Protein AF-0000000066257837 (afdb_homodimer)

Nearest PDB structures (foldseek):
  1zyk-assembly2_C  TM=9.701E-01  e=7.889E-31  Saccharolobus solfataricus
  1v8g-assembly1_A  TM=9.595E-01  e=1.018E-29  Thermus thermophilus
  2gvq-assembly2_B  TM=9.631E-01  e=2.640E-29  Saccharolobus solfataricus
  1gxb-assembly2_B-3  TM=9.620E-01  e=1.075E-28  Saccharolobus solfataricus
  3gbr-assembly1_B  TM=9.628E-01  e=2.281E-28  Saccharolobus solfataricus

Foldseek 3Di:
DELVVLLVCLVVLHADALVRLLRHLLCLLVQNDDLVSLLSNFVSCVVSPHALRNLLNNLVNQLVQWAAAAAPDALEEEAEALDDLLQQFFPLSLLLQLLLLLLVAFYEYEWEADDNHFGISVQLLVLLQFDQLDDSHLQNVLRVPLRYGYHYCCNTRVSCVSNVVSCVVVSDDGSVSGNRVSNRRHLRQFYEYFYQDPVCAQSVLVSSLVSPHAWYWQKAFPVRTSACALAGKMWTWIHHRSDTDIDIDYLVVQVHHRDDCPPRHDNHSNSSNVLSLCLLADVPDPSSVSSVSRSLLRSLSRCVRSVVDVDSNRSSVSSNVSSVVSSSSVSSVVSSVSSVVVVVVVVD/DELVVLLVCLVVLHADALVRLLRHLLCLLVQNDDLVSLLSNFVSCVVSPHALRNLLNNLVNQLVQWAAAAAPDALEEEAEALDDLLQQFFPLSLLLQLLLVLLVAFYEYEWEADDRHFGISVQLLVLLQFDQLDDSHLQNVLRVPLRYGYHYCCNTRVSCVSVVVSCVVVSDDGSVSGNRVSNRRNLRQFYEYFYQDPVCAQSVLVSSLVSPHAWYWQKAFPVRTSACALAGKMWIWIHHRSDTDIDIDYLVVQVHHRDDCPLRHDNHSNSSNVLSLCLLADVPDPSSVNSVSRSLLRSLSRCVRSVVDVDSSRSSVSSNVSSVVSSSSVSSVVSSVSSVVVVVVVVD

Structure (mmCIF, N/CA/C/O backbone):
data_AF-0000000066257837-model_v1
#
loop_
_entity.id
_entity.type
_entity.pdbx_description
1 polymer 'Anthranilate phosphoribosyltransferase'
#
loop_
_atom_site.group_PDB
_atom_site.id
_atom_site.type_symbol
_atom_site.label_atom_id
_atom_site.label_alt_id
_atom_site.label_comp_id
_atom_site.label_asym_id
_atom_site.label_entity_id
_atom_site.label_seq_id
_atom_site.pdbx_PDB_ins_code
_atom_site.Cartn_x
_atom_site.Cartn_y
_atom_site.Cartn_z
_atom_site.occupancy
_atom_site.B_iso_or_equiv
_atom_site.auth_seq_id
_atom_site.auth_comp_id
_atom_site.auth_asym_id
_atom_site.auth_atom_id
_atom_site.pdbx_PDB_model_num
ATOM 1 N N . MET A 1 1 ? -17.953 -1.476 -6.246 1 92.5 1 MET A N 1
ATOM 2 C CA . MET A 1 1 ? -16.828 -0.945 -5.48 1 92.5 1 MET A CA 1
ATOM 3 C C . MET A 1 1 ? -15.75 -0.385 -6.406 1 92.5 1 MET A C 1
ATOM 5 O O . MET A 1 1 ? -15.375 -1.028 -7.387 1 92.5 1 MET A O 1
ATOM 9 N N . ASP A 1 2 ? -15.391 0.843 -6.199 1 95.81 2 ASP A N 1
ATOM 10 C CA . ASP A 1 2 ? -14.281 1.35 -7 1 95.81 2 ASP A CA 1
ATOM 11 C C . ASP A 1 2 ? -12.977 1.299 -6.215 1 95.81 2 ASP A C 1
ATOM 13 O O . ASP A 1 2 ? -12.969 0.968 -5.027 1 95.81 2 ASP A O 1
ATOM 17 N N . ILE A 1 3 ? -11.922 1.561 -6.863 1 98.31 3 ILE A N 1
ATOM 18 C CA . ILE A 1 3 ? -10.578 1.346 -6.324 1 98.31 3 ILE A CA 1
ATOM 19 C C . ILE A 1 3 ? -10.367 2.238 -5.102 1 98.31 3 ILE A C 1
ATOM 21 O O . ILE A 1 3 ? -9.727 1.825 -4.129 1 98.31 3 ILE A O 1
ATOM 25 N N . LYS A 1 4 ? -10.875 3.475 -5.078 1 97.81 4 LYS A N 1
ATOM 26 C CA . LYS A 1 4 ? -10.695 4.363 -3.934 1 97.81 4 LYS A CA 1
ATOM 27 C C . LYS A 1 4 ? -11.43 3.83 -2.705 1 97.81 4 LYS A C 1
ATOM 29 O O . LYS A 1 4 ? -10.891 3.857 -1.595 1 97.81 4 LYS A O 1
ATOM 34 N N . GLN A 1 5 ? -12.641 3.396 -2.908 1 98.06 5 GLN A N 1
ATOM 35 C CA . GLN A 1 5 ? -13.398 2.768 -1.831 1 98.06 5 GLN A CA 1
ATOM 36 C C . GLN A 1 5 ? -12.68 1.534 -1.297 1 98.06 5 GLN A C 1
ATOM 38 O O . GLN A 1 5 ? -12.633 1.312 -0.086 1 98.06 5 GLN A O 1
ATOM 43 N N . ALA A 1 6 ? -12.164 0.74 -2.213 1 98.75 6 ALA A N 1
ATOM 44 C CA . ALA A 1 6 ? -11.438 -0.466 -1.823 1 98.75 6 ALA A CA 1
ATOM 45 C C . ALA A 1 6 ? -10.203 -0.118 -0.997 1 98.75 6 ALA A C 1
ATOM 47 O O . ALA A 1 6 ? -9.922 -0.766 0.014 1 98.75 6 ALA A O 1
ATOM 48 N N . LEU A 1 7 ? -9.469 0.909 -1.464 1 98.75 7 LEU A N 1
ATOM 49 C CA . LEU A 1 7 ? -8.281 1.337 -0.732 1 98.75 7 LEU A CA 1
ATOM 50 C C . LEU A 1 7 ? -8.641 1.737 0.695 1 98.75 7 LEU A C 1
ATOM 52 O O . LEU A 1 7 ? -7.93 1.383 1.64 1 98.75 7 LEU A O 1
ATOM 56 N N . ALA A 1 8 ? -9.734 2.441 0.844 1 98.12 8 ALA A N 1
ATOM 57 C CA . ALA A 1 8 ? -10.172 2.869 2.17 1 98.12 8 ALA A CA 1
ATOM 58 C C . ALA A 1 8 ? -10.484 1.669 3.057 1 98.12 8 ALA A C 1
ATOM 60 O O . ALA A 1 8 ? -10.109 1.636 4.23 1 98.12 8 ALA A O 1
ATOM 61 N N . ARG A 1 9 ? -11.18 0.639 2.494 1 98.25 9 ARG A N 1
ATOM 62 C CA . ARG A 1 9 ? -11.523 -0.573 3.23 1 98.25 9 ARG A CA 1
ATOM 63 C C . ARG A 1 9 ? -10.266 -1.352 3.619 1 98.25 9 ARG A C 1
ATOM 65 O O . ARG A 1 9 ? -10.148 -1.813 4.754 1 98.25 9 ARG A O 1
ATOM 72 N N . VAL A 1 10 ? -9.375 -1.497 2.715 1 98.62 10 VAL A N 1
ATOM 73 C CA . VAL A 1 10 ? -8.156 -2.27 2.92 1 98.62 10 VAL A CA 1
ATOM 74 C C . VAL A 1 10 ? -7.27 -1.574 3.953 1 98.62 10 VAL A C 1
ATOM 76 O O . VAL A 1 10 ? -6.652 -2.232 4.793 1 98.62 10 VAL A O 1
ATOM 79 N N . ALA A 1 11 ? -7.23 -0.217 3.869 1 98.06 11 ALA A N 1
ATOM 80 C CA . ALA A 1 11 ? -6.434 0.55 4.824 1 98.06 11 ALA A CA 1
ATOM 81 C C . ALA A 1 11 ? -6.887 0.273 6.258 1 98.06 11 ALA A C 1
ATOM 83 O O . ALA A 1 11 ? -6.082 0.343 7.191 1 98.06 11 ALA A O 1
ATOM 84 N N . GLU A 1 12 ? -8.141 -0.069 6.441 1 97.31 12 GLU A N 1
ATOM 85 C CA . GLU A 1 12 ? -8.703 -0.383 7.754 1 97.31 12 GLU A CA 1
ATOM 86 C C . GLU A 1 12 ? -8.656 -1.883 8.031 1 97.31 12 GLU A C 1
ATOM 88 O O . GLU A 1 12 ? -9.297 -2.369 8.961 1 97.31 12 GLU A O 1
ATOM 93 N N . ARG A 1 13 ? -8.047 -2.668 7.16 1 97.75 13 ARG A N 1
ATOM 94 C CA . ARG A 1 13 ? -7.844 -4.109 7.277 1 97.75 13 ARG A CA 1
ATOM 95 C C . ARG A 1 13 ? -9.172 -4.855 7.168 1 97.75 13 ARG A C 1
ATOM 97 O O . ARG A 1 13 ? -9.383 -5.855 7.855 1 97.75 13 ARG A O 1
ATOM 104 N N . LEU A 1 14 ? -10.07 -4.262 6.41 1 98.25 14 LEU A N 1
ATOM 105 C CA . LEU A 1 14 ? -11.352 -4.906 6.148 1 98.25 14 LEU A CA 1
ATOM 106 C C . LEU A 1 14 ? -11.32 -5.66 4.824 1 98.25 14 LEU A C 1
ATOM 108 O O . LEU A 1 14 ? -10.758 -5.176 3.84 1 98.25 14 LEU A O 1
ATOM 112 N N . ASP A 1 15 ? -11.922 -6.82 4.824 1 98.56 15 ASP A N 1
ATOM 113 C CA . ASP A 1 15 ? -11.953 -7.66 3.631 1 98.56 15 ASP A CA 1
ATOM 114 C C . ASP A 1 15 ? -13 -7.168 2.635 1 98.56 15 ASP A C 1
ATOM 116 O O . ASP A 1 15 ? -14.023 -6.605 3.031 1 98.56 15 ASP A O 1
ATOM 120 N N . LEU A 1 16 ? -12.695 -7.348 1.407 1 98.62 16 LEU A N 1
ATOM 121 C CA . LEU A 1 16 ? -13.703 -7.215 0.361 1 98.62 16 LEU A CA 1
ATOM 122 C C . LEU A 1 16 ? -14.422 -8.539 0.128 1 98.62 16 LEU A C 1
ATOM 124 O O . LEU A 1 16 ? -13.812 -9.609 0.237 1 98.62 16 LEU A O 1
ATOM 128 N N . ASN A 1 17 ? -15.703 -8.469 -0.128 1 98.56 17 ASN A N 1
ATOM 129 C CA . ASN A 1 17 ? -16.359 -9.703 -0.56 1 98.56 17 ASN A CA 1
ATOM 130 C C . ASN A 1 17 ? -16.047 -10.016 -2.023 1 98.56 17 ASN A C 1
ATOM 132 O O . ASN A 1 17 ? -15.367 -9.242 -2.697 1 98.56 17 ASN A O 1
ATOM 136 N N . THR A 1 18 ? -16.547 -11.133 -2.49 1 98.75 18 THR A N 1
ATOM 137 C CA . THR A 1 18 ? -16.188 -11.617 -3.822 1 98.75 18 THR A CA 1
ATOM 138 C C . THR A 1 18 ? -16.625 -10.625 -4.891 1 98.75 18 THR A C 1
ATOM 140 O O . THR A 1 18 ? -15.844 -10.273 -5.777 1 98.75 18 THR A O 1
ATOM 143 N N . ALA A 1 19 ? -17.828 -10.102 -4.789 1 98.75 19 ALA A N 1
ATOM 144 C CA . ALA A 1 19 ? -18.359 -9.172 -5.777 1 98.75 19 ALA A CA 1
ATOM 145 C C . ALA A 1 19 ? -17.594 -7.852 -5.773 1 98.75 19 ALA A C 1
ATOM 147 O O . ALA A 1 19 ? -17.312 -7.285 -6.828 1 98.75 19 ALA A O 1
ATOM 148 N N . GLU A 1 20 ? -17.297 -7.328 -4.59 1 98.69 20 GLU A N 1
ATOM 149 C CA . GLU A 1 20 ? -16.5 -6.105 -4.453 1 98.69 20 GLU A CA 1
ATOM 150 C C . GLU A 1 20 ? -15.117 -6.27 -5.082 1 98.69 20 GLU A C 1
ATOM 152 O O . GLU A 1 20 ? -14.648 -5.387 -5.801 1 98.69 20 GLU A O 1
ATOM 157 N N . MET A 1 21 ? -14.531 -7.406 -4.852 1 98.75 21 MET A N 1
ATOM 158 C CA . MET A 1 21 ? -13.203 -7.68 -5.398 1 98.75 21 MET A CA 1
ATOM 159 C C . MET A 1 21 ? -13.258 -7.773 -6.918 1 98.75 21 MET A C 1
ATOM 161 O O . MET A 1 21 ? -12.344 -7.305 -7.605 1 98.75 21 MET A O 1
ATOM 165 N N . GLN A 1 22 ? -14.281 -8.406 -7.449 1 98.81 22 GLN A N 1
ATOM 166 C CA . GLN A 1 22 ? -14.43 -8.461 -8.898 1 98.81 22 GLN A CA 1
ATOM 167 C C . GLN A 1 22 ? -14.492 -7.066 -9.508 1 98.81 22 GLN A C 1
ATOM 169 O O . GLN A 1 22 ? -13.883 -6.805 -10.547 1 98.81 22 GLN A O 1
ATOM 174 N N . GLY A 1 23 ? -15.242 -6.207 -8.82 1 98.62 23 GLY A N 1
ATOM 175 C CA . GLY A 1 23 ? -15.336 -4.836 -9.289 1 98.62 23 GLY A CA 1
ATOM 176 C C . GLY A 1 23 ? -13.992 -4.133 -9.352 1 98.62 23 GLY A C 1
ATOM 177 O O . GLY A 1 23 ? -13.648 -3.521 -10.367 1 98.62 23 GLY A O 1
ATOM 178 N N . VAL A 1 24 ? -13.188 -4.242 -8.344 1 98.75 24 VAL A N 1
ATOM 179 C CA . VAL A 1 24 ? -11.883 -3.592 -8.258 1 98.75 24 VAL A CA 1
ATOM 180 C C . VAL A 1 24 ? -10.93 -4.203 -9.281 1 98.75 24 VAL A C 1
ATOM 182 O O . VAL A 1 24 ? -10.234 -3.48 -10 1 98.75 24 VAL A O 1
ATOM 185 N N . MET A 1 25 ? -10.93 -5.523 -9.391 1 98.69 25 MET A N 1
ATOM 186 C CA . MET A 1 25 ? -10.023 -6.219 -10.305 1 98.69 25 MET A CA 1
ATOM 187 C C . MET A 1 25 ? -10.359 -5.887 -11.758 1 98.69 25 MET A C 1
ATOM 189 O O . MET A 1 25 ? -9.461 -5.766 -12.594 1 98.69 25 MET A O 1
ATOM 193 N N . ARG A 1 26 ? -11.633 -5.773 -12.062 1 98.56 26 ARG A N 1
ATOM 194 C CA . ARG A 1 26 ? -12.023 -5.395 -13.414 1 98.56 26 ARG A CA 1
ATOM 195 C C . ARG A 1 26 ? -11.5 -4.004 -13.758 1 98.56 26 ARG A C 1
ATOM 197 O O . ARG A 1 26 ? -11.031 -3.768 -14.875 1 98.56 26 ARG A O 1
ATOM 204 N N . GLN A 1 27 ? -11.555 -3.053 -12.797 1 98.69 27 GLN A N 1
ATOM 205 C CA . GLN A 1 27 ? -11.016 -1.716 -13.023 1 98.69 27 GLN A CA 1
ATOM 206 C C . GLN A 1 27 ? -9.508 -1.767 -13.281 1 98.69 27 GLN A C 1
ATOM 208 O O . GLN A 1 27 ? -9.016 -1.118 -14.211 1 98.69 27 GLN A O 1
ATOM 213 N N . ILE A 1 28 ? -8.82 -2.561 -12.484 1 98.69 28 ILE A N 1
ATOM 214 C CA . ILE A 1 28 ? -7.375 -2.682 -12.633 1 98.69 28 ILE A CA 1
ATOM 215 C C . ILE A 1 28 ? -7.047 -3.299 -13.992 1 98.69 28 ILE A C 1
ATOM 217 O O . ILE A 1 28 ? -6.219 -2.768 -14.734 1 98.69 28 ILE A O 1
ATOM 221 N N . MET A 1 29 ? -7.785 -4.355 -14.359 1 98.31 29 MET A N 1
ATOM 222 C CA . MET A 1 29 ? -7.453 -5.168 -15.531 1 98.31 29 MET A CA 1
ATOM 223 C C . MET A 1 29 ? -7.938 -4.504 -16.812 1 98.31 29 MET A C 1
ATOM 225 O O . MET A 1 29 ? -7.602 -4.949 -17.906 1 98.31 29 MET A O 1
ATOM 229 N N . THR A 1 30 ? -8.703 -3.475 -16.703 1 98.12 30 THR A N 1
ATOM 230 C CA . THR A 1 30 ? -9.156 -2.766 -17.906 1 98.12 30 THR A CA 1
ATOM 231 C C . THR A 1 30 ? -8.531 -1.375 -17.969 1 98.12 30 THR A C 1
ATOM 233 O O . THR A 1 30 ? -8.961 -0.535 -18.766 1 98.12 30 THR A O 1
ATOM 236 N N . GLY A 1 31 ? -7.629 -1.082 -17.094 1 98.12 31 GLY A N 1
ATOM 237 C CA . GLY A 1 31 ? -6.809 0.116 -17.203 1 98.12 31 GLY A CA 1
ATOM 238 C C . GLY A 1 31 ? -7.469 1.344 -16.609 1 98.12 31 GLY A C 1
ATOM 239 O O . GLY A 1 31 ? -7.152 2.473 -16.984 1 98.12 31 GLY A O 1
ATOM 240 N N . GLN A 1 32 ? -8.328 1.178 -15.68 1 98.5 32 GLN A N 1
ATOM 241 C CA . GLN A 1 32 ? -9.078 2.299 -15.109 1 98.5 32 GLN A CA 1
ATOM 242 C C . GLN A 1 32 ? -8.43 2.793 -13.82 1 98.5 32 GLN A C 1
ATOM 244 O O . GLN A 1 32 ? -8.93 3.725 -13.188 1 98.5 32 GLN A O 1
ATOM 249 N N . CYS A 1 33 ? -7.363 2.209 -13.367 1 98.69 33 CYS A N 1
ATOM 250 C CA . CYS A 1 33 ? -6.688 2.588 -12.125 1 98.69 33 CYS A CA 1
ATOM 251 C C . CYS A 1 33 ? -5.293 3.135 -12.414 1 98.69 33 CYS A C 1
ATOM 253 O O . CYS A 1 33 ? -4.605 2.654 -13.312 1 98.69 33 CYS A O 1
ATOM 255 N N . SER A 1 34 ? -4.875 4.152 -11.648 1 98.69 34 SER A N 1
ATOM 256 C CA . SER A 1 34 ? -3.516 4.672 -11.773 1 98.69 34 SER A CA 1
ATOM 257 C C . SER A 1 34 ? -2.498 3.713 -11.164 1 98.69 34 SER A C 1
ATOM 259 O O . SER A 1 34 ? -2.861 2.834 -10.375 1 98.69 34 SER A O 1
ATOM 261 N N . ASP A 1 35 ? -1.198 3.895 -11.547 1 98.75 35 ASP A N 1
ATOM 262 C CA . ASP A 1 35 ? -0.131 3.072 -10.984 1 98.75 35 ASP A CA 1
ATOM 263 C C . ASP A 1 35 ? -0.064 3.219 -9.469 1 98.75 35 ASP A C 1
ATOM 265 O O . ASP A 1 35 ? 0.182 2.244 -8.75 1 98.75 35 ASP A O 1
ATOM 269 N N . ALA A 1 36 ? -0.329 4.426 -8.969 1 98.88 36 ALA A N 1
ATOM 270 C CA . ALA A 1 36 ? -0.31 4.676 -7.531 1 98.88 36 ALA A CA 1
ATOM 271 C C . ALA A 1 36 ? -1.4 3.877 -6.82 1 98.88 36 ALA A C 1
ATOM 273 O O . ALA A 1 36 ? -1.163 3.297 -5.758 1 98.88 36 ALA A O 1
ATOM 274 N N . GLN A 1 37 ? -2.545 3.879 -7.453 1 98.88 37 GLN A N 1
ATOM 275 C CA . GLN A 1 37 ? -3.666 3.135 -6.887 1 98.88 37 GLN A CA 1
ATOM 276 C C . GLN A 1 37 ? -3.381 1.636 -6.879 1 98.88 37 GLN A C 1
ATOM 278 O O . GLN A 1 37 ? -3.65 0.954 -5.887 1 98.88 37 GLN A O 1
ATOM 283 N N . ILE A 1 38 ? -2.836 1.126 -7.992 1 98.88 38 ILE A N 1
ATOM 284 C CA . ILE A 1 38 ? -2.523 -0.295 -8.086 1 98.88 38 ILE A CA 1
ATOM 285 C C . ILE A 1 38 ? -1.452 -0.66 -7.062 1 98.88 38 ILE A C 1
ATOM 287 O O . ILE A 1 38 ? -1.587 -1.649 -6.34 1 98.88 38 ILE A O 1
ATOM 291 N N . GLY A 1 39 ? -0.393 0.168 -6.973 1 98.81 39 GLY A N 1
ATOM 292 C CA . GLY A 1 39 ? 0.643 -0.068 -5.98 1 98.81 39 GLY A CA 1
ATOM 293 C C . GLY A 1 39 ? 0.112 -0.099 -4.559 1 98.81 39 GLY A C 1
ATOM 294 O O . GLY A 1 39 ? 0.447 -0.998 -3.783 1 98.81 39 GLY A O 1
ATOM 295 N N . ALA A 1 40 ? -0.736 0.858 -4.234 1 98.94 40 ALA A N 1
ATOM 296 C CA . ALA A 1 40 ? -1.329 0.938 -2.904 1 98.94 40 ALA A CA 1
ATOM 297 C C . ALA A 1 40 ? -2.203 -0.28 -2.619 1 98.94 40 ALA A C 1
ATOM 299 O O . ALA A 1 40 ? -2.154 -0.843 -1.522 1 98.94 40 ALA A O 1
ATOM 300 N N . PHE A 1 41 ? -3 -0.657 -3.615 1 98.88 41 PHE A N 1
ATOM 301 C CA . PHE A 1 41 ? -3.914 -1.783 -3.463 1 98.88 41 PHE A CA 1
ATOM 302 C C . PHE A 1 41 ? -3.145 -3.076 -3.229 1 98.88 41 PHE A C 1
ATOM 304 O O . PHE A 1 41 ? -3.471 -3.844 -2.32 1 98.88 41 PHE A O 1
ATOM 311 N N . LEU A 1 42 ? -2.078 -3.303 -3.982 1 98.69 42 LEU A N 1
ATOM 312 C CA . LEU A 1 42 ? -1.276 -4.516 -3.852 1 98.69 42 LEU A CA 1
ATOM 313 C C . LEU A 1 42 ? -0.584 -4.566 -2.494 1 98.69 42 LEU A C 1
ATOM 315 O O . LEU A 1 42 ? -0.584 -5.605 -1.83 1 98.69 42 LEU A O 1
ATOM 319 N N . MET A 1 43 ? 0.002 -3.438 -2.043 1 98.81 43 MET A N 1
ATOM 320 C CA . MET A 1 43 ? 0.649 -3.369 -0.736 1 98.81 43 MET A CA 1
ATOM 321 C C . MET A 1 43 ? -0.356 -3.621 0.382 1 98.81 43 MET A C 1
ATOM 323 O O . MET A 1 43 ? -0.096 -4.41 1.29 1 98.81 43 MET A O 1
ATOM 327 N N . GLY A 1 44 ? -1.511 -2.932 0.255 1 98.75 44 GLY A N 1
ATOM 328 C CA . GLY A 1 44 ? -2.541 -3.109 1.266 1 98.75 44 GLY A CA 1
ATOM 329 C C . GLY A 1 44 ? -3.02 -4.543 1.386 1 98.75 44 GLY A C 1
ATOM 330 O O . GLY A 1 44 ? -3.148 -5.07 2.492 1 98.75 44 GLY A O 1
ATOM 331 N N . MET A 1 45 ? -3.256 -5.16 0.254 1 98.5 45 MET A N 1
ATOM 332 C CA . MET A 1 45 ? -3.703 -6.551 0.24 1 98.5 45 MET A CA 1
ATOM 333 C C . MET A 1 45 ? -2.66 -7.465 0.877 1 98.5 45 MET A C 1
ATOM 335 O O . MET A 1 45 ? -3.002 -8.336 1.674 1 98.5 45 MET A O 1
ATOM 339 N N . ARG A 1 46 ? -1.431 -7.246 0.542 1 97.38 46 ARG A N 1
ATOM 340 C CA . ARG A 1 46 ? -0.344 -8.055 1.087 1 97.38 46 ARG A CA 1
ATOM 341 C C . ARG A 1 46 ? -0.267 -7.914 2.604 1 97.38 46 ARG A C 1
ATOM 343 O O . ARG A 1 46 ? -0.142 -8.914 3.318 1 97.38 46 ARG A O 1
ATOM 350 N N . MET A 1 47 ? -0.351 -6.738 3.086 1 98.06 47 MET A N 1
ATOM 351 C CA . MET A 1 47 ? -0.195 -6.477 4.516 1 98.06 47 MET A CA 1
ATOM 352 C C . MET A 1 47 ? -1.406 -6.977 5.293 1 98.06 47 MET A C 1
ATOM 354 O O . MET A 1 47 ? -1.275 -7.414 6.438 1 98.06 47 MET A O 1
ATOM 358 N N . LYS A 1 48 ? -2.584 -6.852 4.766 1 97.31 48 LYS A N 1
ATOM 359 C CA . LYS A 1 48 ? -3.812 -7.305 5.406 1 97.31 48 LYS A CA 1
ATOM 360 C C . LYS A 1 48 ? -3.906 -8.828 5.395 1 97.31 48 LYS A C 1
ATOM 362 O O . LYS A 1 48 ? -4.539 -9.422 6.273 1 97.31 48 LYS A O 1
ATOM 367 N N . SER A 1 49 ? -3.285 -9.484 4.375 1 95.5 49 SER A N 1
ATOM 368 C CA . SER A 1 49 ? -3.453 -10.891 4.008 1 95.5 49 SER A CA 1
ATOM 369 C C . SER A 1 49 ? -4.738 -11.102 3.217 1 95.5 49 SER A C 1
ATOM 371 O O . SER A 1 49 ? -5.828 -10.781 3.689 1 95.5 49 SER A O 1
ATOM 373 N N . GLU A 1 50 ? -4.652 -11.633 2.078 1 97.19 50 GLU A N 1
ATOM 374 C CA . GLU A 1 50 ? -5.777 -11.805 1.164 1 97.19 50 GLU A CA 1
ATOM 375 C C . GLU A 1 50 ? -6.75 -12.867 1.681 1 97.19 50 GLU A C 1
ATOM 377 O O . GLU A 1 50 ? -6.336 -13.938 2.115 1 97.19 50 GLU A O 1
ATOM 382 N N . SER A 1 51 ? -8.047 -12.586 1.704 1 98 51 SER A N 1
ATOM 383 C CA . SER A 1 51 ? -9.07 -13.547 2.096 1 98 51 SER A CA 1
ATOM 384 C C . SER A 1 51 ? -9.453 -14.453 0.932 1 98 51 SER A C 1
ATOM 386 O O . SER A 1 51 ? -9.117 -14.164 -0.22 1 98 51 SER A O 1
ATOM 388 N N . ILE A 1 52 ? -10.125 -15.539 1.232 1 98.31 52 ILE A N 1
ATOM 389 C CA . ILE A 1 52 ? -10.594 -16.484 0.226 1 98.31 52 ILE A CA 1
ATOM 390 C C . ILE A 1 52 ? -11.5 -15.773 -0.774 1 98.31 52 ILE A C 1
ATOM 392 O O . ILE A 1 52 ? -11.328 -15.922 -1.987 1 98.31 52 ILE A O 1
ATOM 396 N N . ASP A 1 53 ? -12.469 -14.891 -0.283 1 98.62 53 ASP A N 1
ATOM 397 C CA . ASP A 1 53 ? -13.383 -14.141 -1.142 1 98.62 53 ASP A CA 1
ATOM 398 C C . ASP A 1 53 ? -12.609 -13.258 -2.121 1 98.62 53 ASP A C 1
ATOM 400 O O . ASP A 1 53 ? -12.977 -13.156 -3.295 1 98.62 53 ASP A O 1
ATOM 404 N N . GLU A 1 54 ? -11.609 -12.633 -1.609 1 98.75 54 GLU A N 1
ATOM 405 C CA . GLU A 1 54 ? -10.812 -11.719 -2.422 1 98.75 54 GLU A CA 1
ATOM 406 C C . GLU A 1 54 ? -10.039 -12.477 -3.498 1 98.75 54 GLU A C 1
ATOM 408 O O . GLU A 1 54 ? -9.992 -12.047 -4.652 1 98.75 54 GLU A O 1
ATOM 413 N N . ILE A 1 55 ? -9.43 -13.648 -3.145 1 98.69 55 ILE A N 1
ATOM 414 C CA . ILE A 1 55 ? -8.68 -14.453 -4.105 1 98.69 55 ILE A CA 1
ATOM 415 C C . ILE A 1 55 ? -9.625 -15.008 -5.168 1 98.69 55 ILE A C 1
ATOM 417 O O . ILE A 1 55 ? -9.328 -14.945 -6.363 1 98.69 55 ILE A O 1
ATOM 421 N N . VAL A 1 56 ? -10.797 -15.469 -4.734 1 98.75 56 VAL A N 1
ATOM 422 C CA . VAL A 1 56 ? -11.789 -15.992 -5.664 1 98.75 56 VAL A CA 1
ATOM 423 C C . VAL A 1 56 ? -12.219 -14.898 -6.641 1 98.75 56 VAL A C 1
ATOM 425 O O . VAL A 1 56 ? -12.242 -15.117 -7.852 1 98.75 56 VAL A O 1
ATOM 428 N N . GLY A 1 57 ? -12.523 -13.703 -6.098 1 98.75 57 GLY A N 1
ATOM 429 C CA . GLY A 1 57 ? -12.953 -12.602 -6.945 1 98.75 57 GLY A CA 1
ATOM 430 C C . GLY A 1 57 ? -11.906 -12.195 -7.969 1 98.75 57 GLY A C 1
ATOM 431 O O . GLY A 1 57 ? -12.227 -11.977 -9.141 1 98.75 57 GLY A O 1
ATOM 432 N N . ALA A 1 58 ? -10.68 -12.133 -7.547 1 98.81 58 ALA A N 1
ATOM 433 C CA . ALA A 1 58 ? -9.594 -11.766 -8.445 1 98.81 58 ALA A CA 1
ATOM 434 C C . ALA A 1 58 ? -9.398 -12.812 -9.539 1 98.81 58 ALA A C 1
ATOM 436 O O . ALA A 1 58 ? -9.266 -12.477 -10.719 1 98.81 58 ALA A O 1
ATOM 437 N N . ALA A 1 59 ? -9.43 -14.086 -9.164 1 98.62 59 ALA A N 1
ATOM 438 C CA . ALA A 1 59 ? -9.242 -15.18 -10.109 1 98.62 59 ALA A CA 1
ATOM 439 C C . ALA A 1 59 ? -10.359 -15.203 -11.156 1 98.62 59 ALA A C 1
ATOM 441 O O . ALA A 1 59 ? -10.102 -15.398 -12.344 1 98.62 59 ALA A O 1
ATOM 442 N N . LEU A 1 60 ? -11.57 -14.984 -10.719 1 98.62 60 LEU A N 1
ATOM 443 C CA . LEU A 1 60 ? -12.719 -15.008 -11.625 1 98.62 60 LEU A CA 1
ATOM 444 C C . LEU A 1 60 ? -12.578 -13.945 -12.703 1 98.62 60 LEU A C 1
ATOM 446 O O . LEU A 1 60 ? -12.828 -14.211 -13.883 1 98.62 60 LEU A O 1
ATOM 450 N N . VAL A 1 61 ? -12.141 -12.766 -12.336 1 98.75 61 VAL A N 1
ATOM 451 C CA . VAL A 1 61 ? -11.992 -11.688 -13.305 1 98.75 61 VAL A CA 1
ATOM 452 C C . VAL A 1 61 ? -10.859 -12.016 -14.273 1 98.75 61 VAL A C 1
ATOM 454 O O . VAL A 1 61 ? -10.977 -11.773 -15.477 1 98.75 61 VAL A O 1
ATOM 457 N N . MET A 1 62 ? -9.797 -12.555 -13.758 1 98.44 62 MET A N 1
ATOM 458 C CA . MET A 1 62 ? -8.688 -12.914 -14.633 1 98.44 62 MET A CA 1
ATOM 459 C C . MET A 1 62 ? -9.086 -14.008 -15.609 1 98.44 62 MET A C 1
ATOM 461 O O . MET A 1 62 ? -8.688 -13.984 -16.766 1 98.44 62 MET A O 1
ATOM 465 N N . ARG A 1 63 ? -9.891 -14.969 -15.148 1 98.19 63 ARG A N 1
ATOM 466 C CA . ARG A 1 63 ? -10.406 -16 -16.031 1 98.19 63 ARG A CA 1
ATOM 467 C C . ARG A 1 63 ? -11.305 -15.406 -17.109 1 98.19 63 ARG A C 1
ATOM 469 O O . ARG A 1 63 ? -11.219 -15.781 -18.281 1 98.19 63 ARG A O 1
ATOM 476 N N . GLU A 1 64 ? -12.109 -14.477 -16.688 1 97.69 64 GLU A N 1
ATOM 477 C CA . GLU A 1 64 ? -13.047 -13.797 -17.578 1 97.69 64 GLU A CA 1
ATOM 478 C C . GLU A 1 64 ? -12.32 -13.109 -18.719 1 97.69 64 GLU A C 1
ATOM 480 O O . GLU A 1 64 ? -12.805 -13.094 -19.859 1 97.69 64 GLU A O 1
ATOM 485 N N . LEU A 1 65 ? -11.188 -12.602 -18.469 1 98 65 LEU A N 1
ATOM 486 C CA . LEU A 1 65 ? -10.508 -11.742 -19.438 1 98 65 LEU A CA 1
ATOM 487 C C . LEU A 1 65 ? -9.422 -12.523 -20.172 1 98 65 LEU A C 1
ATOM 489 O O . LEU A 1 65 ? -8.789 -11.992 -21.094 1 98 65 LEU A O 1
ATOM 493 N N . ALA A 1 66 ? -9.18 -13.805 -19.812 1 97.62 66 ALA A N 1
ATOM 494 C CA . ALA A 1 66 ? -8.141 -14.609 -20.438 1 97.62 66 ALA A CA 1
ATOM 495 C C . ALA A 1 66 ? -8.594 -15.141 -21.797 1 97.62 66 ALA A C 1
ATOM 497 O O . ALA A 1 66 ? -9.781 -15.398 -22 1 97.62 66 ALA A O 1
ATOM 498 N N . ALA A 1 67 ? -7.652 -15.219 -22.766 1 97.25 67 ALA A N 1
ATOM 499 C CA . ALA A 1 67 ? -7.93 -15.953 -24 1 97.25 67 ALA A CA 1
ATOM 500 C C . ALA A 1 67 ? -8.047 -17.453 -23.734 1 97.25 67 ALA A C 1
ATOM 502 O O . ALA A 1 67 ? -7.062 -18.094 -23.359 1 97.25 67 ALA A O 1
ATOM 503 N N . PRO A 1 68 ? -9.18 -18 -23.938 1 97.44 68 PRO A N 1
ATOM 504 C CA . PRO A 1 68 ? -9.406 -19.391 -23.516 1 97.44 68 PRO A CA 1
ATOM 505 C C . PRO A 1 68 ? -8.781 -20.406 -24.484 1 97.44 68 PRO A C 1
ATOM 507 O O . PRO A 1 68 ? -8.523 -20.078 -25.641 1 97.44 68 PRO A O 1
ATOM 510 N N . VAL A 1 69 ? -8.484 -21.5 -23.953 1 98.31 69 VAL A N 1
ATOM 511 C CA . VAL A 1 69 ? -8.078 -22.672 -24.734 1 98.31 69 VAL A CA 1
ATOM 512 C C . VAL A 1 69 ? -9.102 -23.797 -24.547 1 98.31 69 VAL A C 1
ATOM 514 O O . VAL A 1 69 ? -9.344 -24.25 -23.438 1 98.31 69 VAL A O 1
ATOM 517 N N . THR A 1 70 ? -9.703 -24.188 -25.594 1 97.69 70 THR A N 1
ATOM 518 C CA . THR A 1 70 ? -10.664 -25.297 -25.547 1 97.69 70 THR A CA 1
ATOM 519 C C . THR A 1 70 ? -10.008 -26.609 -25.953 1 97.69 70 THR A C 1
ATOM 521 O O . THR A 1 70 ? -9.531 -26.75 -27.078 1 97.69 70 THR A O 1
ATOM 524 N N . ILE A 1 71 ? -9.969 -27.453 -24.984 1 96.94 71 ILE A N 1
ATOM 525 C CA . ILE A 1 71 ? -9.344 -28.734 -25.234 1 96.94 71 ILE A CA 1
ATOM 526 C C . ILE A 1 71 ? -10.375 -29.859 -25.078 1 96.94 71 ILE A C 1
ATOM 528 O O . ILE A 1 71 ? -11.039 -29.953 -24.047 1 96.94 71 ILE A O 1
ATOM 532 N N . GLY A 1 72 ? -10.57 -30.625 -26.094 1 91.38 72 GLY A N 1
ATOM 533 C CA . GLY A 1 72 ? -11.57 -31.672 -26.141 1 91.38 72 GLY A CA 1
ATOM 534 C C . GLY A 1 72 ? -11.125 -32.969 -25.484 1 91.38 72 GLY A C 1
ATOM 535 O O . GLY A 1 72 ? -11.211 -34.031 -26.078 1 91.38 72 GLY A O 1
ATOM 536 N N . VAL A 1 73 ? -10.562 -32.938 -24.359 1 91.19 73 VAL A N 1
ATOM 537 C CA . VAL A 1 73 ? -10.125 -34.125 -23.641 1 91.19 73 VAL A CA 1
ATOM 538 C C . VAL A 1 73 ? -10.609 -34.062 -22.188 1 91.19 73 VAL A C 1
ATOM 540 O O . VAL A 1 73 ? -10.805 -32.969 -21.656 1 91.19 73 VAL A O 1
ATOM 543 N N . GLU A 1 74 ? -10.797 -35.281 -21.719 1 88.5 74 GLU A N 1
ATOM 544 C CA . GLU A 1 74 ? -11.242 -35.375 -20.328 1 88.5 74 GLU A CA 1
ATOM 545 C C . GLU A 1 74 ? -10.055 -35.438 -19.359 1 88.5 74 GLU A C 1
ATOM 547 O O . GLU A 1 74 ? -8.938 -35.75 -19.781 1 88.5 74 GLU A O 1
ATOM 552 N N . ARG A 1 75 ? -10.148 -35.125 -18.172 1 94.62 75 ARG A N 1
ATOM 553 C CA . ARG A 1 75 ? -9.234 -35.312 -17.047 1 94.62 75 ARG A CA 1
ATOM 554 C C . ARG A 1 75 ? -7.934 -34.562 -17.25 1 94.62 75 ARG A C 1
ATOM 556 O O . ARG A 1 75 ? -6.852 -35.062 -16.984 1 94.62 75 ARG A O 1
ATOM 563 N N . LEU A 1 76 ? -8.078 -33.375 -17.844 1 97.56 76 LEU A N 1
ATOM 564 C CA . LEU A 1 76 ? -6.922 -32.469 -17.938 1 97.56 76 LEU A CA 1
ATOM 565 C C . LEU A 1 76 ? -6.371 -32.125 -16.562 1 97.56 76 LEU A C 1
ATOM 567 O O . LEU A 1 76 ? -7.141 -31.906 -15.625 1 97.56 76 LEU A O 1
ATOM 571 N N . VAL A 1 77 ? -5.062 -32.156 -16.469 1 98.69 77 VAL A N 1
ATOM 572 C CA . VAL A 1 77 ? -4.434 -31.797 -15.203 1 98.69 77 VAL A CA 1
ATOM 573 C C . VAL A 1 77 ? -3.418 -30.672 -15.438 1 98.69 77 VAL A C 1
ATOM 575 O O . VAL A 1 77 ? -2.797 -30.609 -16.5 1 98.69 77 VAL A O 1
ATOM 578 N N . ASP A 1 78 ? -3.316 -29.766 -14.516 1 98.69 78 ASP A N 1
ATOM 579 C CA . ASP A 1 78 ? -2.299 -28.719 -14.492 1 98.69 78 ASP A CA 1
ATOM 580 C C . ASP A 1 78 ? -1.329 -28.922 -13.328 1 98.69 78 ASP A C 1
ATOM 582 O O . ASP A 1 78 ? -1.733 -29.328 -12.242 1 98.69 78 ASP A O 1
ATOM 586 N N . THR A 1 79 ? -0.077 -28.625 -13.531 1 97.75 79 THR A N 1
ATOM 587 C CA . THR A 1 79 ? 0.94 -28.781 -12.5 1 97.75 79 THR A CA 1
ATOM 588 C C . THR A 1 79 ? 1.541 -27.438 -12.125 1 97.75 79 THR A C 1
ATOM 590 O O . THR A 1 79 ? 2.635 -27.375 -11.562 1 97.75 79 THR A O 1
ATOM 593 N N . CYS A 1 80 ? 0.875 -26.391 -12.492 1 92.69 80 CYS A N 1
ATOM 594 C CA . CYS A 1 80 ? 1.348 -25.031 -12.234 1 92.69 80 CYS A CA 1
ATOM 595 C C . CYS A 1 80 ? 1.243 -24.703 -10.75 1 92.69 80 CYS A C 1
ATOM 597 O O . CYS A 1 80 ? 0.217 -24.969 -10.117 1 92.69 80 CYS A O 1
ATOM 599 N N . GLY A 1 81 ? 2.291 -24.172 -10.219 1 93.62 81 GLY A N 1
ATOM 600 C CA . GLY A 1 81 ? 2.314 -23.672 -8.844 1 93.62 81 GLY A CA 1
ATOM 601 C C . GLY A 1 81 ? 2.451 -22.172 -8.75 1 93.62 81 GLY A C 1
ATOM 602 O O . GLY A 1 81 ? 2.475 -21.484 -9.773 1 93.62 81 GLY A O 1
ATOM 603 N N . T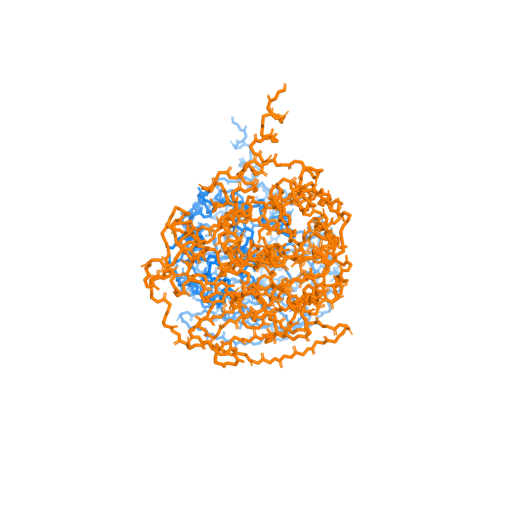HR A 1 82 ? 2.492 -21.703 -7.531 1 91.56 82 THR A N 1
ATOM 604 C CA . THR A 1 82 ? 2.605 -20.281 -7.305 1 91.56 82 THR A CA 1
ATOM 605 C C . THR A 1 82 ? 4.055 -19.812 -7.461 1 91.56 82 THR A C 1
ATOM 607 O O . THR A 1 82 ? 4.316 -18.625 -7.656 1 91.56 82 THR A O 1
ATOM 610 N N . GLY A 1 83 ? 4.93 -20.75 -7.25 1 88.75 83 GLY A N 1
ATOM 611 C CA . GLY A 1 83 ? 6.324 -20.359 -7.129 1 88.75 83 GLY A CA 1
ATOM 612 C C . GLY A 1 83 ? 6.621 -19.609 -5.855 1 88.75 83 GLY A C 1
ATOM 613 O O . GLY A 1 83 ? 5.844 -19.656 -4.898 1 88.75 83 GLY A O 1
ATOM 614 N N . GLY A 1 84 ? 7.93 -19.109 -5.793 1 85.06 84 GLY A N 1
ATOM 615 C CA . GLY A 1 84 ? 8.297 -18.219 -4.711 1 85.06 84 GLY A CA 1
ATOM 616 C C . GLY A 1 84 ? 8.891 -18.938 -3.514 1 85.06 84 GLY A C 1
ATOM 617 O O . GLY A 1 84 ? 9 -18.359 -2.428 1 85.06 84 GLY A O 1
ATOM 618 N N . ASP A 1 85 ? 9.234 -20.141 -3.68 1 85.56 85 ASP A N 1
ATOM 619 C CA . ASP A 1 85 ? 9.805 -20.875 -2.543 1 85.56 85 ASP A CA 1
ATOM 620 C C . ASP A 1 85 ? 11.258 -20.453 -2.305 1 85.56 85 ASP A C 1
ATOM 622 O O . ASP A 1 85 ? 11.812 -20.719 -1.238 1 85.56 85 ASP A O 1
ATOM 626 N N . GLY A 1 86 ? 11.867 -19.859 -3.377 1 84.38 86 GLY A N 1
ATOM 627 C CA . GLY A 1 86 ? 13.227 -19.359 -3.248 1 84.38 86 GLY A CA 1
ATOM 628 C C . GLY A 1 86 ? 14.273 -20.453 -3.342 1 84.38 86 GLY A C 1
ATOM 629 O O . GLY A 1 86 ? 15.461 -20.203 -3.127 1 84.38 86 GLY A O 1
ATOM 630 N N . MET A 1 87 ? 14.047 -21.672 -3.65 1 86.31 87 MET A N 1
ATOM 631 C CA . MET A 1 87 ? 14.961 -22.812 -3.564 1 86.31 87 MET A CA 1
ATOM 632 C C . MET A 1 87 ? 15.672 -23.031 -4.895 1 86.31 87 MET A C 1
ATOM 634 O O . MET A 1 87 ? 16.734 -23.672 -4.938 1 86.31 87 MET A O 1
ATOM 638 N N . ASN A 1 88 ? 15.281 -22.547 -5.977 1 91.75 88 ASN A N 1
ATOM 639 C CA . ASN A 1 88 ? 15.891 -22.578 -7.301 1 91.75 88 ASN A CA 1
ATOM 640 C C . ASN A 1 88 ? 16.234 -24.016 -7.723 1 91.75 88 ASN A C 1
ATOM 642 O O . ASN A 1 88 ? 17.328 -24.266 -8.234 1 91.75 88 ASN A O 1
ATOM 646 N N . ILE A 1 89 ? 15.492 -24.953 -7.363 1 93.81 89 ILE A N 1
ATOM 647 C CA . ILE A 1 89 ? 15.664 -26.312 -7.871 1 93.81 89 ILE A CA 1
ATOM 648 C C . ILE A 1 89 ? 15.148 -26.391 -9.305 1 93.81 89 ILE A C 1
ATOM 650 O O . ILE A 1 89 ? 14.5 -25.453 -9.797 1 93.81 89 ILE A O 1
ATOM 654 N N . PHE A 1 90 ? 15.578 -27.5 -9.992 1 96.56 90 PHE A N 1
ATOM 655 C CA . PHE A 1 90 ? 15.188 -27.641 -11.383 1 96.56 90 PHE A CA 1
ATOM 656 C C . PHE A 1 90 ? 13.664 -27.641 -11.523 1 96.56 90 PHE A C 1
ATOM 658 O O . PHE A 1 90 ? 12.945 -27.719 -10.523 1 96.56 90 PHE A O 1
ATOM 665 N N . ASN A 1 91 ? 13.172 -27.422 -12.719 1 96.56 91 ASN A N 1
ATOM 666 C CA . ASN A 1 91 ? 11.742 -27.281 -12.977 1 96.56 91 ASN A CA 1
ATOM 667 C C . ASN A 1 91 ? 11.008 -28.609 -12.867 1 96.56 91 ASN A C 1
ATOM 669 O O . ASN A 1 91 ? 10.555 -29.156 -13.875 1 96.56 91 ASN A O 1
ATOM 673 N N . VAL A 1 92 ? 10.727 -28.938 -11.656 1 97.69 92 VAL A N 1
ATOM 674 C CA . VAL A 1 92 ? 10.18 -30.25 -11.32 1 97.69 92 VAL A CA 1
ATOM 675 C C . VAL A 1 92 ? 8.789 -30.406 -11.945 1 97.69 92 VAL A C 1
ATOM 677 O O . VAL A 1 92 ? 8.484 -31.422 -12.562 1 97.69 92 VAL A O 1
ATOM 680 N N . SER A 1 93 ? 7.938 -29.406 -11.758 1 97.69 93 SER A N 1
ATOM 681 C CA . SER A 1 93 ? 6.551 -29.5 -12.203 1 97.69 93 SER A CA 1
ATOM 682 C C . SER A 1 93 ? 6.469 -29.625 -13.719 1 97.69 93 SER A C 1
ATOM 684 O O . SER A 1 93 ? 5.605 -30.344 -14.234 1 97.69 93 SER A O 1
ATOM 686 N N . THR A 1 94 ? 7.367 -28.938 -14.406 1 97.94 94 THR A N 1
ATOM 687 C CA . THR A 1 94 ? 7.387 -29.031 -15.859 1 97.94 94 THR A CA 1
ATOM 688 C C . THR A 1 94 ? 7.84 -30.422 -16.297 1 97.94 94 THR A C 1
ATOM 690 O O . THR A 1 94 ? 7.246 -31.016 -17.203 1 97.94 94 THR A O 1
ATOM 693 N N . ALA A 1 95 ? 8.898 -30.953 -15.68 1 98.25 95 ALA A N 1
ATOM 694 C CA . ALA A 1 95 ? 9.367 -32.312 -15.977 1 98.25 95 ALA A CA 1
ATOM 695 C C . ALA A 1 95 ? 8.281 -33.344 -15.688 1 98.25 95 ALA A C 1
ATOM 697 O O . ALA A 1 95 ? 8.094 -34.281 -16.453 1 98.25 95 ALA A O 1
ATOM 698 N N . ALA A 1 96 ? 7.609 -33.125 -14.578 1 98.62 96 ALA A N 1
ATOM 699 C CA . ALA A 1 96 ? 6.535 -34.031 -14.164 1 98.62 96 ALA A CA 1
ATOM 700 C C . ALA A 1 96 ? 5.453 -34.094 -15.242 1 98.62 96 ALA A C 1
ATOM 702 O O . ALA A 1 96 ? 4.855 -35.156 -15.445 1 98.62 96 ALA A O 1
ATOM 703 N N . ALA A 1 97 ? 5.176 -33.031 -15.922 1 98.69 97 ALA A N 1
ATOM 704 C CA . ALA A 1 97 ? 4.148 -33 -16.953 1 98.69 97 ALA A CA 1
ATOM 705 C C . ALA A 1 97 ? 4.422 -34.031 -18.047 1 98.69 97 ALA A C 1
ATOM 707 O O . ALA A 1 97 ? 3.498 -34.656 -18.547 1 98.69 97 ALA A O 1
ATOM 708 N N . PHE A 1 98 ? 5.676 -34.219 -18.406 1 98.62 98 PHE A N 1
ATOM 709 C CA . PHE A 1 98 ? 6.027 -35.156 -19.484 1 98.62 98 PHE A CA 1
ATOM 710 C C . PHE A 1 98 ? 5.91 -36.594 -19.016 1 98.62 98 PHE A C 1
ATOM 712 O O . PHE A 1 98 ? 5.562 -37.5 -19.797 1 98.62 98 PHE A O 1
ATOM 719 N N . VAL A 1 99 ? 6.215 -36.812 -17.734 1 98.69 99 VAL A N 1
ATOM 720 C CA . VAL A 1 99 ? 6.02 -38.156 -17.172 1 98.69 99 VAL A CA 1
ATOM 721 C C . VAL A 1 99 ? 4.531 -38.5 -17.141 1 98.69 99 VAL A C 1
ATOM 723 O O . VAL A 1 99 ? 4.133 -39.625 -17.453 1 98.69 99 VAL A O 1
ATOM 726 N N . VAL A 1 100 ? 3.709 -37.531 -16.781 1 98.69 100 VAL A N 1
ATOM 727 C CA . VAL A 1 100 ? 2.26 -37.719 -16.781 1 98.69 100 VAL A CA 1
ATOM 728 C C . VAL A 1 100 ? 1.779 -38.094 -18.188 1 98.69 100 VAL A C 1
ATOM 730 O O . VAL A 1 100 ? 0.994 -39.031 -18.359 1 98.69 100 VAL A O 1
ATOM 733 N N . ALA A 1 101 ? 2.234 -37.375 -19.188 1 98.25 101 ALA A N 1
ATOM 734 C CA . ALA A 1 101 ? 1.854 -37.625 -20.562 1 98.25 101 ALA A CA 1
ATOM 735 C C . ALA A 1 101 ? 2.281 -39.031 -21 1 98.25 101 ALA A C 1
ATOM 737 O O . ALA A 1 101 ? 1.523 -39.75 -21.656 1 98.25 101 ALA A O 1
ATOM 738 N N . ALA A 1 102 ? 3.469 -39.438 -20.625 1 98 102 ALA A N 1
ATOM 739 C CA . ALA A 1 102 ? 3.99 -40.75 -20.969 1 98 102 ALA A CA 1
ATOM 740 C C . ALA A 1 102 ? 3.139 -41.875 -20.344 1 98 102 ALA A C 1
ATOM 742 O O . ALA A 1 102 ? 3.041 -42.969 -20.891 1 98 102 ALA A O 1
ATOM 743 N N . ALA A 1 103 ? 2.549 -41.531 -19.219 1 97.69 103 ALA A N 1
ATOM 744 C CA . ALA A 1 103 ? 1.718 -42.5 -18.516 1 97.69 103 ALA A CA 1
ATOM 745 C C . ALA A 1 103 ? 0.288 -42.5 -19.047 1 97.69 103 ALA A C 1
ATOM 747 O O . ALA A 1 103 ? -0.578 -43.219 -18.531 1 97.69 103 ALA A O 1
ATOM 748 N N . GLY A 1 104 ? 0.028 -41.688 -20.031 1 95.62 104 GLY A N 1
ATOM 749 C CA . GLY A 1 104 ? -1.283 -41.688 -20.656 1 95.62 104 GLY A CA 1
ATOM 750 C C . GLY A 1 104 ? -2.152 -40.531 -20.203 1 95.62 104 GLY A C 1
ATOM 751 O O . GLY A 1 104 ? -3.283 -40.375 -20.672 1 95.62 104 GLY A O 1
ATOM 752 N N . GLY A 1 105 ? -1.65 -39.719 -19.312 1 97.56 105 GLY A N 1
ATOM 753 C CA . GLY A 1 105 ? -2.375 -38.531 -18.875 1 97.56 105 GLY A CA 1
ATOM 754 C C . GLY A 1 105 ? -2.324 -37.375 -19.875 1 97.56 105 GLY A C 1
ATOM 755 O O . GLY A 1 105 ? -1.639 -37.469 -20.906 1 97.56 105 GLY A O 1
ATOM 756 N N . ARG A 1 106 ? -3.129 -36.375 -19.672 1 98.44 106 ARG A N 1
ATOM 757 C CA . ARG A 1 106 ? -3.17 -35.156 -20.5 1 98.44 106 ARG A CA 1
ATOM 758 C C . ARG A 1 106 ? -2.936 -33.906 -19.641 1 98.44 106 ARG A C 1
ATOM 760 O O . ARG A 1 106 ? -3.664 -33.656 -18.688 1 98.44 106 ARG A O 1
ATOM 767 N N . VAL A 1 107 ? -1.934 -33.156 -20.031 1 98.81 107 VAL A N 1
ATOM 768 C CA . VAL A 1 107 ? -1.51 -32.031 -19.203 1 98.81 107 VAL A CA 1
ATOM 769 C C . VAL A 1 107 ? -1.703 -30.719 -19.969 1 98.81 107 VAL A C 1
ATOM 771 O O . VAL A 1 107 ? -1.167 -30.547 -21.078 1 98.81 107 VAL A O 1
ATOM 774 N N . ALA A 1 108 ? -2.512 -29.859 -19.5 1 98.62 108 ALA A N 1
ATOM 775 C CA . ALA A 1 108 ? -2.584 -28.453 -19.922 1 98.62 108 ALA A CA 1
ATOM 776 C C . ALA A 1 108 ? -1.888 -27.547 -18.906 1 98.62 108 ALA A C 1
ATOM 778 O O . ALA A 1 108 ? -2.531 -27 -18.016 1 98.62 108 ALA A O 1
ATOM 779 N N . LYS A 1 109 ? -0.596 -27.328 -19.062 1 98.62 109 LYS A N 1
ATOM 780 C CA . LYS A 1 109 ? 0.215 -26.656 -18.062 1 98.62 109 LYS A CA 1
ATOM 781 C C . LYS A 1 109 ? 0.236 -25.141 -18.297 1 98.62 109 LYS A C 1
ATOM 783 O O . LYS A 1 109 ? 0.596 -24.688 -19.375 1 98.62 109 LYS A O 1
ATOM 788 N N . HIS A 1 110 ? -0.24 -24.438 -17.344 1 98.19 110 HIS A N 1
ATOM 789 C CA . HIS A 1 110 ? -0.088 -23 -17.297 1 98.19 110 HIS A CA 1
ATOM 790 C C . HIS A 1 110 ? 1.266 -22.594 -16.719 1 98.19 110 HIS A C 1
ATOM 792 O O . HIS A 1 110 ? 1.838 -23.328 -15.914 1 98.19 110 HIS A O 1
ATOM 798 N N . GLY A 1 111 ? 1.838 -21.531 -17.266 1 96.5 111 GLY A N 1
ATOM 799 C CA . GLY A 1 111 ? 3.121 -21.141 -16.703 1 96.5 111 GLY A CA 1
ATOM 800 C C . GLY A 1 111 ? 3.65 -19.844 -17.25 1 96.5 111 GLY A C 1
ATOM 801 O O . GLY A 1 111 ? 3 -19.203 -18.094 1 96.5 111 GLY A O 1
ATOM 802 N N . ASN A 1 112 ? 4.793 -19.469 -16.719 1 95.19 112 ASN A N 1
ATOM 803 C CA . ASN A 1 112 ? 5.43 -18.203 -17.031 1 95.19 112 ASN A CA 1
ATOM 804 C C . ASN A 1 112 ? 6.949 -18.281 -16.906 1 95.19 112 ASN A C 1
ATOM 806 O O . ASN A 1 112 ? 7.492 -19.344 -16.594 1 95.19 112 ASN A O 1
ATOM 810 N N . ARG A 1 113 ? 7.574 -17.203 -17.328 1 93.44 113 ARG A N 1
ATOM 811 C CA . ARG A 1 113 ? 9 -17.047 -17.062 1 93.44 113 ARG A CA 1
ATOM 812 C C . ARG A 1 113 ? 9.258 -16.812 -15.578 1 93.44 113 ARG A C 1
ATOM 814 O O . ARG A 1 113 ? 8.336 -16.469 -14.828 1 93.44 113 ARG A O 1
ATOM 821 N N . ALA A 1 114 ? 10.508 -17.031 -15.195 1 87.94 114 ALA A N 1
ATOM 822 C CA . ALA A 1 114 ? 10.867 -16.828 -13.789 1 87.94 114 ALA A CA 1
ATOM 823 C C . ALA A 1 114 ? 10.695 -15.367 -13.383 1 87.94 114 ALA A C 1
ATOM 825 O O . ALA A 1 114 ? 11.164 -14.461 -14.078 1 87.94 114 ALA A O 1
ATOM 826 N N . VAL A 1 115 ? 10.062 -15.125 -12.273 1 75.94 115 VAL A N 1
ATOM 827 C CA . VAL A 1 115 ? 9.961 -13.797 -11.672 1 75.94 115 VAL A CA 1
ATOM 828 C C . VAL A 1 115 ? 10.938 -13.68 -10.508 1 75.94 115 VAL A C 1
ATOM 830 O O . VAL A 1 115 ? 11.656 -12.688 -10.391 1 75.94 115 VAL A O 1
ATOM 833 N N . SER A 1 116 ? 11.039 -14.586 -9.602 1 72.44 116 SER A N 1
ATOM 834 C CA . SER A 1 116 ? 11.914 -14.562 -8.438 1 72.44 116 SER A CA 1
ATOM 835 C C . SER A 1 116 ? 12.977 -15.664 -8.531 1 72.44 116 SER A C 1
ATOM 837 O O . SER A 1 116 ? 14.008 -15.594 -7.855 1 72.44 116 SER A O 1
ATOM 839 N N . GLY A 1 117 ? 12.922 -16.609 -9.516 1 79.31 117 GLY A N 1
ATOM 840 C CA . GLY A 1 117 ? 13.836 -17.734 -9.625 1 79.31 117 GLY A CA 1
ATOM 841 C C . GLY A 1 117 ? 14.734 -17.656 -10.852 1 79.31 117 GLY A C 1
ATOM 842 O O . GLY A 1 117 ? 14.719 -16.641 -11.57 1 79.31 117 GLY A O 1
ATOM 843 N N . LYS A 1 118 ? 15.469 -18.719 -10.953 1 87.69 118 LYS A N 1
ATOM 844 C CA . LYS A 1 118 ? 16.484 -18.75 -11.992 1 87.69 118 LYS A CA 1
ATOM 845 C C . LYS A 1 118 ? 15.938 -19.328 -13.289 1 87.69 118 LYS A C 1
ATOM 847 O O . LYS A 1 118 ? 16.5 -19.094 -14.367 1 87.69 118 LYS A O 1
ATOM 852 N N . SER A 1 119 ? 14.844 -20.078 -13.109 1 93.19 119 SER A N 1
ATOM 853 C CA . SER A 1 119 ? 14.266 -20.719 -14.289 1 93.19 119 SER A CA 1
ATOM 854 C C . SER A 1 119 ? 12.781 -21.031 -14.086 1 93.19 119 SER A C 1
ATOM 856 O O . SER A 1 119 ? 12.422 -21.844 -13.234 1 93.19 119 SER A O 1
ATOM 858 N N . GLY A 1 120 ? 11.961 -20.391 -14.867 1 94.44 120 GLY A N 1
ATOM 859 C CA . GLY A 1 120 ? 10.555 -20.75 -14.898 1 94.44 120 GLY A CA 1
ATOM 860 C C . GLY A 1 120 ? 10.234 -21.844 -15.914 1 94.44 120 GLY A C 1
ATOM 861 O O . GLY A 1 120 ? 11.125 -22.328 -16.609 1 94.44 120 GLY A O 1
ATOM 862 N N . SER A 1 121 ? 8.992 -22.234 -15.953 1 96.69 121 SER A N 1
ATOM 863 C CA . SER A 1 121 ? 8.57 -23.281 -16.891 1 96.69 121 SER A CA 1
ATOM 864 C C . SER A 1 121 ? 8.789 -22.844 -18.328 1 96.69 121 SER A C 1
ATOM 866 O O . SER A 1 121 ? 9.266 -23.641 -19.156 1 96.69 121 SER A O 1
ATOM 868 N N . ALA A 1 122 ? 8.5 -21.562 -18.609 1 97.44 122 ALA A N 1
ATOM 869 C CA . ALA A 1 122 ? 8.688 -21.047 -19.969 1 97.44 122 ALA A CA 1
ATOM 870 C C . ALA A 1 122 ? 10.164 -21.031 -20.344 1 97.44 122 ALA A C 1
ATOM 872 O O . ALA A 1 122 ? 10.531 -21.344 -21.484 1 97.44 122 ALA A O 1
ATOM 873 N N . ASP A 1 123 ? 11.023 -20.656 -19.391 1 97.69 123 ASP A N 1
ATOM 874 C CA . ASP A 1 123 ? 12.461 -20.625 -19.641 1 97.69 123 ASP A CA 1
ATOM 875 C C . ASP A 1 123 ? 12.984 -22.016 -19.984 1 97.69 123 ASP A C 1
ATOM 877 O O . ASP A 1 123 ? 13.766 -22.188 -20.922 1 97.69 123 ASP A O 1
ATOM 881 N N . LEU A 1 124 ? 12.586 -22.969 -19.25 1 97.75 124 LEU A N 1
ATOM 882 C CA . LEU A 1 124 ? 13 -24.359 -19.453 1 97.75 124 LEU A CA 1
ATOM 883 C C . LEU A 1 124 ? 12.539 -24.859 -20.812 1 97.75 124 LEU A C 1
ATOM 885 O O . LEU A 1 124 ? 13.32 -25.469 -21.547 1 97.75 124 LEU A O 1
ATOM 889 N N . LEU A 1 125 ? 11.258 -24.609 -21.125 1 98.56 125 LEU A N 1
ATOM 890 C CA . LEU A 1 125 ? 10.688 -25.125 -22.359 1 98.56 125 LEU A CA 1
ATOM 891 C C . LEU A 1 125 ? 11.344 -24.469 -23.578 1 98.56 125 LEU A C 1
ATOM 893 O O . LEU A 1 125 ? 11.609 -25.125 -24.578 1 98.56 125 LEU A O 1
ATOM 897 N N . GLU A 1 126 ? 11.578 -23.219 -23.438 1 98.06 126 GLU A N 1
ATOM 898 C CA . GLU A 1 126 ? 12.297 -22.531 -24.5 1 98.06 126 GLU A CA 1
ATOM 899 C C . GLU A 1 126 ? 13.695 -23.109 -24.703 1 98.06 126 GLU A C 1
ATOM 901 O O . GLU A 1 126 ? 14.148 -23.297 -25.828 1 98.06 126 GLU A O 1
ATOM 906 N N . ALA A 1 127 ? 14.406 -23.359 -23.641 1 98.06 127 ALA A N 1
ATOM 907 C CA . ALA A 1 127 ? 15.727 -23.984 -23.703 1 98.06 127 ALA A CA 1
ATOM 908 C C . ALA A 1 127 ? 15.656 -25.359 -24.375 1 98.06 127 ALA A C 1
ATOM 910 O O . ALA A 1 127 ? 16.609 -25.766 -25.047 1 98.06 127 ALA A O 1
ATOM 911 N N . ALA A 1 128 ? 14.547 -26.047 -24.234 1 98.25 128 ALA A N 1
ATOM 912 C CA . ALA A 1 128 ? 14.352 -27.391 -24.781 1 98.25 128 ALA A CA 1
ATOM 913 C C . ALA A 1 128 ? 13.93 -27.312 -26.25 1 98.25 128 ALA A C 1
ATOM 915 O O . ALA A 1 128 ? 13.703 -28.344 -26.891 1 98.25 128 ALA A O 1
ATOM 916 N N . GLY A 1 129 ? 13.727 -26.094 -26.719 1 97.88 129 GLY A N 1
ATOM 917 C CA . GLY A 1 129 ? 13.391 -25.906 -28.125 1 97.88 129 GLY A CA 1
ATOM 918 C C . GLY A 1 129 ? 11.898 -25.797 -28.375 1 97.88 129 GLY A C 1
ATOM 919 O O . GLY A 1 129 ? 11.453 -25.844 -29.531 1 97.88 129 GLY A O 1
ATOM 920 N N . VAL A 1 130 ? 11.164 -25.641 -27.375 1 98.56 130 VAL A N 1
ATOM 921 C CA . VAL A 1 130 ? 9.711 -25.516 -27.516 1 98.56 130 VAL A CA 1
ATOM 922 C C . VAL A 1 130 ? 9.352 -24.094 -27.891 1 98.56 130 VAL A C 1
ATOM 924 O O . VAL A 1 130 ? 9.828 -23.141 -27.266 1 98.56 130 VAL A O 1
ATOM 927 N N . TYR A 1 131 ? 8.539 -23.906 -28.953 1 98.31 131 TYR A N 1
ATOM 928 C CA . TYR A 1 131 ? 8 -22.609 -29.328 1 98.31 131 TYR A CA 1
ATOM 929 C C . TYR A 1 131 ? 6.859 -22.203 -28.406 1 98.31 131 TYR A C 1
ATOM 931 O O . TYR A 1 131 ? 5.887 -22.938 -28.25 1 98.31 131 TYR A O 1
ATOM 939 N N . LEU A 1 132 ? 6.945 -21 -27.812 1 97.88 132 LEU A N 1
ATOM 940 C CA . LEU A 1 132 ? 6.039 -20.625 -26.734 1 97.88 132 LEU A CA 1
ATOM 941 C C . LEU A 1 132 ? 4.848 -19.828 -27.281 1 97.88 132 LEU A C 1
ATOM 943 O O . LEU A 1 132 ? 3.791 -19.781 -26.641 1 97.88 132 LEU A O 1
ATOM 947 N N . GLU A 1 133 ? 5.016 -19.234 -28.438 1 97 133 GLU A N 1
ATOM 948 C CA . GLU A 1 133 ? 3.975 -18.328 -28.938 1 97 133 GLU A CA 1
ATOM 949 C C . GLU A 1 133 ? 2.934 -19.109 -29.75 1 97 133 GLU A C 1
ATOM 951 O O . GLU A 1 133 ? 2.686 -18.781 -30.922 1 97 133 GLU A O 1
ATOM 956 N N . LEU A 1 134 ? 2.326 -19.969 -29.109 1 98 134 LEU A N 1
ATOM 957 C CA . LEU A 1 134 ? 1.295 -20.797 -29.734 1 98 134 LEU A CA 1
ATOM 958 C C . LEU A 1 134 ? -0.07 -20.125 -29.641 1 98 134 LEU A C 1
ATOM 960 O O . LEU A 1 134 ? -0.372 -19.453 -28.656 1 98 134 LEU A O 1
ATOM 964 N N . SER A 1 135 ? -0.897 -20.297 -30.641 1 97.25 135 SER A N 1
ATOM 965 C CA . SER A 1 135 ? -2.307 -19.938 -30.531 1 97.25 135 SER A CA 1
ATOM 966 C C . SER A 1 135 ? -3.057 -20.922 -29.625 1 97.25 135 SER A C 1
ATOM 968 O O . SER A 1 135 ? -2.57 -22.016 -29.359 1 97.25 135 SER A O 1
ATOM 970 N N . PRO A 1 136 ? -4.223 -20.516 -29.172 1 97.56 136 PRO A N 1
ATOM 971 C CA . PRO A 1 136 ? -5.027 -21.422 -28.344 1 97.56 136 PRO A CA 1
ATOM 972 C C . PRO A 1 136 ? -5.309 -22.75 -29.047 1 97.56 136 PRO A C 1
ATOM 974 O O . PRO A 1 136 ? -5.246 -23.797 -28.406 1 97.56 136 PRO A O 1
ATOM 977 N N . GLU A 1 137 ? -5.555 -22.688 -30.328 1 97.56 137 GLU A N 1
ATOM 978 C CA . GLU A 1 137 ? -5.832 -23.891 -31.078 1 97.56 137 GLU A CA 1
ATOM 979 C C . GLU A 1 137 ? -4.602 -24.797 -31.156 1 97.56 137 GLU A C 1
ATOM 981 O O . GLU A 1 137 ? -4.723 -26.031 -31.078 1 97.56 137 GLU A O 1
ATOM 986 N N . GLN A 1 138 ? -3.494 -24.203 -31.297 1 98.25 138 GLN A N 1
ATOM 987 C CA . GLN A 1 138 ? -2.248 -24.953 -31.375 1 98.25 138 GLN A CA 1
ATOM 988 C C . GLN A 1 138 ? -1.915 -25.609 -30.031 1 98.25 138 GLN A C 1
ATOM 990 O O . GLN A 1 138 ? -1.407 -26.734 -30 1 98.25 138 GLN A O 1
ATOM 995 N N . VAL A 1 139 ? -2.195 -24.922 -28.938 1 98.44 139 VAL A N 1
ATOM 996 C CA . VAL A 1 139 ? -2.004 -25.5 -27.609 1 98.44 139 VAL A CA 1
ATOM 997 C C . VAL A 1 139 ? -2.881 -26.734 -27.453 1 98.44 139 VAL A C 1
ATOM 999 O O . VAL A 1 139 ? -2.418 -27.781 -26.969 1 98.44 139 VAL A O 1
ATOM 1002 N N . ALA A 1 140 ? -4.148 -26.594 -27.891 1 98.25 140 ALA A N 1
ATOM 1003 C CA . ALA A 1 140 ? -5.082 -27.719 -27.812 1 98.25 140 ALA A CA 1
ATOM 1004 C C . ALA A 1 140 ? -4.566 -28.922 -28.594 1 98.25 140 ALA A C 1
ATOM 1006 O O . ALA A 1 140 ? -4.645 -30.047 -28.125 1 98.25 140 ALA A O 1
ATOM 1007 N N . ARG A 1 141 ? -4.016 -28.656 -29.719 1 97.88 141 ARG A N 1
ATOM 1008 C CA . ARG A 1 141 ? -3.48 -29.719 -30.562 1 97.88 141 ARG A CA 1
ATOM 1009 C C . ARG A 1 141 ? -2.301 -30.406 -29.891 1 97.88 141 ARG A C 1
ATOM 1011 O O . ARG A 1 141 ? -2.133 -31.625 -30.016 1 97.88 141 ARG A O 1
ATOM 1018 N N . CYS A 1 142 ? -1.479 -29.641 -29.219 1 98.62 142 CYS A N 1
ATOM 1019 C CA . CYS A 1 142 ? -0.356 -30.234 -28.484 1 98.62 142 CYS A CA 1
ATOM 1020 C C . CYS A 1 142 ? -0.841 -31.188 -27.422 1 98.62 142 CYS A C 1
ATOM 1022 O O . CYS A 1 142 ? -0.305 -32.281 -27.281 1 98.62 142 CYS A O 1
ATOM 1024 N N . VAL A 1 143 ? -1.863 -30.781 -26.688 1 98.44 143 VAL A N 1
ATOM 1025 C CA . VAL A 1 143 ? -2.391 -31.625 -25.625 1 98.44 143 VAL A CA 1
ATOM 1026 C C . VAL A 1 143 ? -2.975 -32.906 -26.219 1 98.44 143 VAL A C 1
ATOM 1028 O O . VAL A 1 143 ? -2.736 -34 -25.703 1 98.44 143 VAL A O 1
ATOM 1031 N N . GLU A 1 144 ? -3.672 -32.781 -27.281 1 97.25 144 GLU A N 1
ATOM 1032 C CA . GLU A 1 144 ? -4.383 -33.906 -27.891 1 97.25 144 GLU A CA 1
ATOM 1033 C C . GLU A 1 144 ? -3.41 -34.875 -28.547 1 97.25 144 GLU A C 1
ATOM 1035 O O . GLU A 1 144 ? -3.611 -36.094 -28.5 1 97.25 144 GLU A O 1
ATOM 1040 N N . SER A 1 145 ? -2.352 -34.375 -29.125 1 96.75 145 SER A N 1
ATOM 1041 C CA . SER A 1 145 ? -1.442 -35.219 -29.906 1 96.75 145 SER A CA 1
ATOM 1042 C C . SER A 1 145 ? -0.292 -35.719 -29.047 1 96.75 145 SER A C 1
ATOM 1044 O O . SER A 1 145 ? 0.06 -36.906 -29.109 1 96.75 145 SER A O 1
ATOM 1046 N N . VAL A 1 146 ? 0.294 -34.844 -28.188 1 97.44 146 VAL A N 1
ATOM 1047 C CA . VAL A 1 146 ? 1.51 -35.156 -27.453 1 97.44 146 VAL A CA 1
ATOM 1048 C C . VAL A 1 146 ? 1.151 -35.562 -26.031 1 97.44 146 VAL A C 1
ATOM 1050 O O . VAL A 1 146 ? 1.894 -36.312 -25.375 1 97.44 146 VAL A O 1
ATOM 1053 N N . GLY A 1 147 ? 0.057 -35.062 -25.562 1 98 147 GLY A N 1
ATOM 1054 C CA . GLY A 1 147 ? -0.326 -35.281 -24.172 1 98 147 GLY A CA 1
ATOM 1055 C C . GLY A 1 147 ? 0.031 -34.094 -23.266 1 98 147 GLY A C 1
ATOM 1056 O O . GLY A 1 147 ? -0.376 -34.062 -22.094 1 98 147 GLY A O 1
ATOM 1057 N N . VAL A 1 148 ? 0.823 -33.156 -23.781 1 98.56 148 VAL A N 1
ATOM 1058 C CA . VAL A 1 148 ? 1.203 -31.984 -23.031 1 98.56 148 VAL A CA 1
ATOM 1059 C C . VAL A 1 148 ? 1.013 -30.734 -23.891 1 98.56 148 VAL A C 1
ATOM 1061 O O . VAL A 1 148 ? 1.426 -30.703 -25.062 1 98.56 148 VAL A O 1
ATOM 1064 N N . GLY A 1 149 ? 0.358 -29.766 -23.406 1 98.44 149 GLY A N 1
ATOM 1065 C CA . GLY A 1 149 ? 0.307 -28.422 -23.953 1 98.44 149 GLY A CA 1
ATOM 1066 C C . GLY A 1 149 ? 0.681 -27.344 -22.938 1 98.44 149 GLY A C 1
ATOM 1067 O O . GLY A 1 149 ? 0.344 -27.453 -21.766 1 98.44 149 GLY A O 1
ATOM 1068 N N . PHE A 1 150 ? 1.377 -26.312 -23.391 1 98.56 150 PHE A N 1
ATOM 1069 C CA . PHE A 1 150 ? 1.852 -25.25 -22.516 1 98.56 150 PHE A CA 1
ATOM 1070 C C . PHE A 1 150 ? 1.171 -23.922 -22.859 1 98.56 150 PHE A C 1
ATOM 1072 O O . PHE A 1 150 ? 1.178 -23.5 -24.016 1 98.56 150 PHE A O 1
ATOM 1079 N N . MET A 1 151 ? 0.579 -23.406 -21.891 1 98.5 151 MET A N 1
ATOM 1080 C CA . MET A 1 151 ? -0.043 -22.078 -22.016 1 98.5 151 MET A CA 1
ATOM 1081 C C . MET A 1 151 ? 0.83 -21 -21.391 1 98.5 151 MET A C 1
ATOM 1083 O O . MET A 1 151 ? 0.812 -20.812 -20.172 1 98.5 151 MET A O 1
ATOM 1087 N N . PHE A 1 152 ? 1.515 -20.328 -22.266 1 98 152 PHE A N 1
ATOM 1088 C CA . PHE A 1 152 ? 2.383 -19.234 -21.859 1 98 152 PHE A CA 1
ATOM 1089 C C . PHE A 1 152 ? 1.561 -18.031 -21.375 1 98 152 PHE A C 1
ATOM 1091 O O . PHE A 1 152 ? 0.859 -17.406 -22.172 1 98 152 PHE A O 1
ATOM 1098 N N . ALA A 1 153 ? 1.677 -17.719 -20.156 1 97.12 153 ALA A N 1
ATOM 1099 C CA . ALA A 1 153 ? 0.765 -16.797 -19.469 1 97.12 153 ALA A CA 1
ATOM 1100 C C . ALA A 1 153 ? 0.596 -15.5 -20.25 1 97.12 153 ALA A C 1
ATOM 1102 O O . ALA A 1 153 ? -0.529 -15.047 -20.469 1 97.12 153 ALA A O 1
ATOM 1103 N N . PRO A 1 154 ? 1.67 -14.828 -20.766 1 95.94 154 PRO A N 1
ATOM 1104 C CA . PRO A 1 154 ? 1.512 -13.547 -21.453 1 95.94 154 PRO A CA 1
ATOM 1105 C C . PRO A 1 154 ? 0.639 -13.656 -22.703 1 95.94 154 PRO A C 1
ATOM 1107 O O . PRO A 1 154 ? -0.009 -12.68 -23.094 1 95.94 154 PRO A O 1
ATOM 1110 N N . ALA A 1 155 ? 0.577 -14.805 -23.312 1 96.44 155 ALA A N 1
ATOM 1111 C CA . ALA A 1 155 ? -0.2 -14.992 -24.531 1 96.44 155 ALA A CA 1
ATOM 1112 C C . ALA A 1 155 ? -1.694 -15.055 -24.219 1 96.44 155 ALA A C 1
ATOM 1114 O O . ALA A 1 155 ? -2.523 -14.836 -25.109 1 96.44 155 ALA A O 1
ATOM 1115 N N . HIS A 1 156 ? -2.014 -15.297 -23 1 97.88 156 HIS A N 1
ATOM 1116 C CA . HIS A 1 156 ? -3.416 -15.562 -22.703 1 97.88 156 HIS A CA 1
ATOM 1117 C C . HIS A 1 156 ? -3.984 -14.5 -21.766 1 97.88 156 HIS A C 1
ATOM 1119 O O . HIS A 1 156 ? -5.203 -14.344 -21.656 1 97.88 156 HIS A O 1
ATOM 1125 N N . HIS A 1 157 ? -3.09 -13.836 -21.031 1 97.69 157 HIS A N 1
ATOM 1126 C CA . HIS A 1 157 ? -3.521 -12.859 -20.047 1 97.69 157 HIS A CA 1
ATOM 1127 C C . HIS A 1 157 ? -3.092 -11.453 -20.438 1 97.69 157 HIS A C 1
ATOM 1129 O O . HIS A 1 157 ? -2.354 -10.789 -19.703 1 97.69 157 HIS A O 1
ATOM 1135 N N . GLY A 1 158 ? -3.656 -10.953 -21.531 1 97.19 158 GLY A N 1
ATOM 1136 C CA . GLY A 1 158 ? -3.297 -9.648 -22.062 1 97.19 158 GLY A CA 1
ATOM 1137 C C . GLY A 1 158 ? -3.629 -8.516 -21.109 1 97.19 158 GLY A C 1
ATOM 1138 O O . GLY A 1 158 ? -2.926 -7.5 -21.078 1 97.19 158 GLY A O 1
ATOM 1139 N N . ALA A 1 159 ? -4.617 -8.672 -20.281 1 97.44 159 ALA A N 1
ATOM 1140 C CA . ALA A 1 159 ? -5.082 -7.641 -19.359 1 97.44 159 ALA A CA 1
ATOM 1141 C C . ALA A 1 159 ? -4.023 -7.348 -18.297 1 97.44 159 ALA A C 1
ATOM 1143 O O . ALA A 1 159 ? -4.043 -6.285 -17.672 1 97.44 159 ALA A O 1
ATOM 1144 N N . MET A 1 160 ? -3.051 -8.219 -18.125 1 97.19 160 MET A N 1
ATOM 1145 C CA . MET A 1 160 ? -2.02 -8.055 -17.094 1 97.19 160 MET A CA 1
ATOM 1146 C C . MET A 1 160 ? -1.104 -6.883 -17.422 1 97.19 160 MET A C 1
ATOM 1148 O O . MET A 1 160 ? -0.34 -6.43 -16.578 1 97.19 160 MET A O 1
ATOM 1152 N N . LYS A 1 161 ? -1.181 -6.336 -18.672 1 97.31 161 LYS A N 1
ATOM 1153 C CA . LYS A 1 161 ? -0.369 -5.191 -19.078 1 97.31 161 LYS A CA 1
ATOM 1154 C C . LYS A 1 161 ? -0.632 -3.99 -18.172 1 97.31 161 LYS A C 1
ATOM 1156 O O . LYS A 1 161 ? 0.239 -3.135 -18 1 97.31 161 LYS A O 1
ATOM 1161 N N . HIS A 1 162 ? -1.787 -3.969 -17.578 1 97.75 162 HIS A N 1
ATOM 1162 C CA . HIS A 1 162 ? -2.176 -2.84 -16.75 1 97.75 162 HIS A CA 1
ATOM 1163 C C . HIS A 1 162 ? -1.593 -2.967 -15.344 1 97.75 162 HIS A C 1
ATOM 1165 O O . HIS A 1 162 ? -1.564 -1.993 -14.586 1 97.75 162 HIS A O 1
ATOM 1171 N N . ALA A 1 163 ? -1.111 -4.164 -14.953 1 97.69 163 ALA A N 1
ATOM 1172 C CA . ALA A 1 163 ? -0.63 -4.371 -13.586 1 97.69 163 ALA A CA 1
ATOM 1173 C C . ALA A 1 163 ? 0.856 -4.719 -13.578 1 97.69 163 ALA A C 1
ATOM 1175 O O . ALA A 1 163 ? 1.509 -4.648 -12.531 1 97.69 163 ALA A O 1
ATOM 1176 N N . ILE A 1 164 ? 1.4 -5.059 -14.727 1 96.44 164 ILE A N 1
ATOM 1177 C CA . ILE A 1 164 ? 2.754 -5.602 -14.789 1 96.44 164 ILE A CA 1
ATOM 1178 C C . ILE A 1 164 ? 3.758 -4.539 -14.352 1 96.44 164 ILE A C 1
ATOM 1180 O O . ILE A 1 164 ? 4.754 -4.848 -13.695 1 96.44 164 ILE A O 1
ATOM 1184 N N . GLY A 1 165 ? 3.598 -3.297 -14.734 1 96.75 165 GLY A N 1
ATOM 1185 C CA . GLY A 1 165 ? 4.477 -2.211 -14.328 1 96.75 165 GLY A CA 1
ATOM 1186 C C . GLY A 1 165 ? 4.574 -2.059 -12.82 1 96.75 165 GLY A C 1
ATOM 1187 O O . GLY A 1 165 ? 5.648 -2.238 -12.242 1 96.75 165 GLY A O 1
ATOM 1188 N N . PRO A 1 166 ? 3.43 -1.786 -12.148 1 98.25 166 PRO A N 1
ATOM 1189 C CA . PRO A 1 166 ? 3.416 -1.675 -10.688 1 98.25 166 PRO A CA 1
ATOM 1190 C C . PRO A 1 166 ? 4.012 -2.9 -10 1 98.25 166 PRO A C 1
ATOM 1192 O O . PRO A 1 166 ? 4.758 -2.764 -9.023 1 98.25 166 PRO A O 1
ATOM 1195 N N . ARG A 1 167 ? 3.711 -4.066 -10.492 1 97 167 ARG A N 1
ATOM 1196 C CA . ARG A 1 167 ? 4.246 -5.281 -9.883 1 97 167 ARG A CA 1
ATOM 1197 C C . ARG A 1 167 ? 5.77 -5.289 -9.93 1 97 167 ARG A C 1
ATOM 1199 O O . ARG A 1 167 ? 6.426 -5.582 -8.93 1 97 167 ARG A O 1
ATOM 1206 N N . ARG A 1 168 ? 6.312 -4.992 -11.047 1 95.19 168 ARG A N 1
ATOM 1207 C CA . ARG A 1 168 ? 7.758 -4.973 -11.227 1 95.19 168 ARG A CA 1
ATOM 1208 C C . ARG A 1 168 ? 8.406 -3.902 -10.352 1 95.19 168 ARG A C 1
ATOM 1210 O O . ARG A 1 168 ? 9.445 -4.141 -9.734 1 95.19 168 AR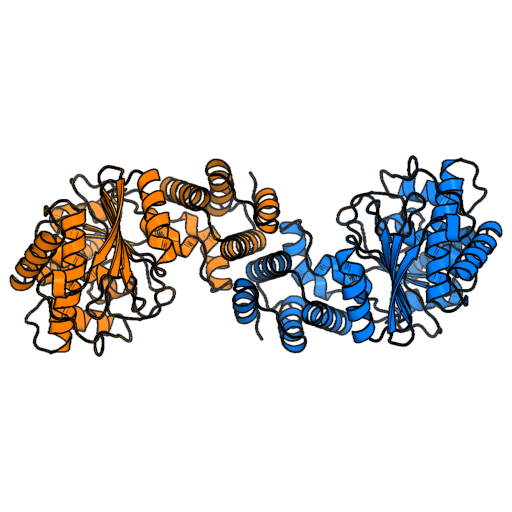G A O 1
ATOM 1217 N N . GLU A 1 169 ? 7.789 -2.799 -10.289 1 97.62 169 GLU A N 1
ATOM 1218 C CA . GLU A 1 169 ? 8.328 -1.659 -9.562 1 97.62 169 GLU A CA 1
ATOM 1219 C C . GLU A 1 169 ? 8.32 -1.915 -8.055 1 97.62 169 GLU A C 1
ATOM 1221 O O . GLU A 1 169 ? 9.211 -1.463 -7.336 1 97.62 169 GLU A O 1
ATOM 1226 N N . LEU A 1 170 ? 7.316 -2.564 -7.551 1 97.56 170 LEU A N 1
ATOM 1227 C CA . LEU A 1 170 ? 7.262 -2.902 -6.133 1 97.56 170 LEU A CA 1
ATOM 1228 C C . LEU A 1 170 ? 8.297 -3.967 -5.785 1 97.56 170 LEU A C 1
ATOM 1230 O O . LEU A 1 170 ? 8.977 -3.869 -4.762 1 97.56 170 LEU A O 1
ATOM 1234 N N . GLY A 1 171 ? 8.375 -4.961 -6.645 1 93.94 171 GLY A N 1
ATOM 1235 C CA . GLY A 1 171 ? 9.344 -6.027 -6.426 1 93.94 171 GLY A CA 1
ATOM 1236 C C . GLY A 1 171 ? 9.031 -6.879 -5.207 1 93.94 171 GLY A C 1
ATOM 1237 O O . GLY A 1 171 ? 9.938 -7.379 -4.543 1 93.94 171 GLY A O 1
ATOM 1238 N N . LEU A 1 172 ? 7.707 -6.93 -4.848 1 93.94 172 LEU A N 1
ATOM 1239 C CA . LEU A 1 172 ? 7.223 -7.703 -3.711 1 93.94 172 LEU A CA 1
ATOM 1240 C C . LEU A 1 172 ? 6.27 -8.805 -4.168 1 93.94 172 LEU A C 1
ATOM 1242 O O . LEU A 1 172 ? 5.68 -8.711 -5.25 1 93.94 172 LEU A O 1
ATOM 1246 N N . ARG A 1 173 ? 6.168 -9.781 -3.342 1 92.75 173 ARG A N 1
ATOM 1247 C CA . ARG A 1 173 ? 5.094 -10.742 -3.549 1 92.75 173 ARG A CA 1
ATOM 1248 C C . ARG A 1 173 ? 3.73 -10.102 -3.307 1 92.75 173 ARG A C 1
ATOM 1250 O O . ARG A 1 173 ? 3.539 -9.391 -2.314 1 92.75 173 ARG A O 1
ATOM 1257 N N . THR A 1 174 ? 2.852 -10.281 -4.199 1 95.25 174 THR A N 1
ATOM 1258 C CA . THR A 1 174 ? 1.509 -9.719 -4.117 1 95.25 174 THR A CA 1
ATOM 1259 C C . THR A 1 174 ? 0.455 -10.781 -4.402 1 95.25 174 THR A C 1
ATOM 1261 O O . THR A 1 174 ? 0.784 -11.953 -4.594 1 95.25 174 THR A O 1
ATOM 1264 N N . LEU A 1 175 ? -0.759 -10.336 -4.465 1 96.56 175 LEU A N 1
ATOM 1265 C CA . LEU A 1 175 ? -1.902 -11.18 -4.797 1 96.56 175 LEU A CA 1
ATOM 1266 C C . LEU A 1 175 ? -1.682 -11.898 -6.121 1 96.56 175 LEU A C 1
ATOM 1268 O O . LEU A 1 175 ? -2.1 -13.047 -6.285 1 96.56 175 LEU A O 1
ATOM 1272 N N . PHE A 1 176 ? -0.983 -11.266 -7.023 1 95.94 176 PHE A N 1
ATOM 1273 C CA . PHE A 1 176 ? -0.819 -11.797 -8.367 1 95.94 176 PHE A CA 1
ATOM 1274 C C . PHE A 1 176 ? 0.101 -13.008 -8.367 1 95.94 176 PHE A C 1
ATOM 1276 O O . PHE A 1 176 ? 0.059 -13.828 -9.289 1 95.94 176 PHE A O 1
ATOM 1283 N N . ASN A 1 177 ? 0.912 -13.148 -7.32 1 92.5 177 ASN A N 1
ATOM 1284 C CA . ASN A 1 177 ? 1.786 -14.312 -7.203 1 92.5 177 ASN A CA 1
ATOM 1285 C C . ASN A 1 177 ? 0.993 -15.578 -6.91 1 92.5 177 ASN A C 1
ATOM 1287 O O . ASN A 1 177 ? 1.474 -16.688 -7.16 1 92.5 177 ASN A O 1
ATOM 1291 N N . MET A 1 178 ? -0.193 -15.43 -6.457 1 94.5 178 MET A N 1
ATOM 1292 C CA . MET A 1 178 ? -1.011 -16.578 -6.098 1 94.5 178 MET A CA 1
ATOM 1293 C C . MET A 1 178 ? -1.996 -16.922 -7.211 1 94.5 178 MET A C 1
ATOM 1295 O O . MET A 1 178 ? -2.533 -18.031 -7.258 1 94.5 178 MET A O 1
ATOM 1299 N N . LEU A 1 179 ? -2.184 -16.016 -8.125 1 97.12 179 LEU A N 1
ATOM 1300 C CA . LEU A 1 179 ? -3.332 -16.141 -9.016 1 97.12 179 LEU A CA 1
ATOM 1301 C C . LEU A 1 179 ? -2.984 -16.984 -10.242 1 97.12 179 LEU A C 1
ATOM 1303 O O . LEU A 1 179 ? -3.877 -17.516 -10.898 1 97.12 179 LEU A O 1
ATOM 1307 N N . GLY A 1 180 ? -1.738 -17.094 -10.547 1 95.12 180 GLY A N 1
ATOM 1308 C CA . GLY A 1 180 ? -1.313 -17.812 -11.734 1 95.12 180 GLY A CA 1
ATOM 1309 C C . GLY A 1 180 ? -1.962 -19.172 -11.875 1 95.12 180 GLY A C 1
ATOM 1310 O O . GLY A 1 180 ? -2.719 -19.422 -12.812 1 95.12 180 GLY A O 1
ATOM 1311 N N . PRO A 1 181 ? -1.765 -20 -10.914 1 96.19 181 PRO A N 1
ATOM 1312 C CA . PRO A 1 181 ? -2.285 -21.359 -11 1 96.19 181 PRO A CA 1
ATOM 1313 C C . PRO A 1 181 ? -3.811 -21.406 -11 1 96.19 181 PRO A C 1
ATOM 1315 O O . PRO A 1 181 ? -4.398 -22.422 -11.383 1 96.19 181 PRO A O 1
ATOM 1318 N N . MET A 1 182 ? -4.445 -20.359 -10.656 1 97.81 182 MET A N 1
ATOM 1319 C CA . MET A 1 182 ? -5.898 -20.375 -10.516 1 97.81 182 MET A CA 1
ATOM 1320 C C . MET A 1 182 ? -6.566 -19.844 -11.781 1 97.81 182 MET A C 1
ATOM 1322 O O . MET A 1 182 ? -7.797 -19.844 -11.891 1 97.81 182 MET A O 1
ATOM 1326 N N . THR A 1 183 ? -5.75 -19.5 -12.727 1 98.12 183 THR A N 1
ATOM 1327 C CA . THR A 1 183 ? -6.324 -18.812 -13.883 1 98.12 183 THR A CA 1
ATOM 1328 C C . THR A 1 183 ? -5.953 -19.531 -15.18 1 98.12 183 THR A C 1
ATOM 1330 O O . THR A 1 183 ? -5.812 -18.891 -16.219 1 98.12 183 THR A O 1
ATOM 1333 N N . ASN A 1 184 ? -5.746 -20.812 -15.109 1 98.19 184 ASN A N 1
ATOM 1334 C CA . ASN A 1 184 ? -5.449 -21.641 -16.281 1 98.19 184 ASN A CA 1
ATOM 1335 C C . ASN A 1 184 ? -6.461 -21.422 -17.391 1 98.19 184 ASN A C 1
ATOM 1337 O O . ASN A 1 184 ? -7.652 -21.672 -17.219 1 98.19 184 ASN A O 1
ATOM 1341 N N . PRO A 1 185 ? -5.988 -21.016 -18.609 1 98.25 185 PRO A N 1
ATOM 1342 C CA . PRO A 1 185 ? -6.887 -20.656 -19.703 1 98.25 185 PRO A CA 1
ATOM 1343 C C . PRO A 1 185 ? -7.703 -21.844 -20.219 1 98.25 185 PRO A C 1
ATOM 1345 O O . PRO A 1 185 ? -8.688 -21.656 -20.938 1 98.25 185 PRO A O 1
ATOM 1348 N N . ALA A 1 186 ? -7.32 -23.031 -19.906 1 98 186 ALA A N 1
ATOM 1349 C CA . ALA A 1 186 ? -8.039 -24.219 -20.359 1 98 186 ALA A CA 1
ATOM 1350 C C . ALA A 1 186 ? -9.109 -24.641 -19.359 1 98 186 ALA A C 1
ATOM 1352 O O . ALA A 1 186 ? -9.844 -25.609 -19.594 1 98 186 ALA A O 1
ATOM 1353 N N . GLY A 1 187 ? -9.219 -23.938 -18.219 1 96.38 187 GLY A N 1
ATOM 1354 C CA . GLY A 1 187 ? -10.234 -24.219 -17.219 1 96.38 187 GLY A CA 1
ATOM 1355 C C . GLY A 1 187 ? -10.094 -25.609 -16.609 1 96.38 187 GLY A C 1
ATOM 1356 O O . GLY A 1 187 ? -11.086 -26.297 -16.391 1 96.38 187 GLY A O 1
ATOM 1357 N N . VAL A 1 188 ? -8.922 -25.969 -16.406 1 97.06 188 VAL A N 1
ATOM 1358 C CA . VAL A 1 188 ? -8.633 -27.297 -15.859 1 97.06 188 VAL A CA 1
ATOM 1359 C C . VAL A 1 188 ? -9.258 -27.438 -14.477 1 97.06 188 VAL A C 1
ATOM 1361 O O . VAL A 1 188 ? -9.242 -26.484 -13.68 1 97.06 188 VAL A O 1
ATOM 1364 N N . LYS A 1 189 ? -9.789 -28.625 -14.188 1 97.25 189 LYS A N 1
ATOM 1365 C CA . LYS A 1 189 ? -10.477 -28.859 -12.922 1 97.25 189 LYS A CA 1
ATOM 1366 C C . LYS A 1 189 ? -9.648 -29.75 -12.008 1 97.25 189 LYS A C 1
ATOM 1368 O O . LYS A 1 189 ? -10.047 -30.031 -10.867 1 97.25 189 LYS A O 1
ATOM 1373 N N . ARG A 1 190 ? -8.539 -30.234 -12.453 1 98.44 190 ARG A N 1
ATOM 1374 C CA . ARG A 1 190 ? -7.598 -31.094 -11.734 1 98.44 190 ARG A CA 1
ATOM 1375 C C . ARG A 1 190 ? -6.199 -30.484 -11.727 1 98.44 190 ARG A C 1
ATOM 1377 O O . ARG A 1 190 ? -5.727 -29.984 -12.75 1 98.44 190 ARG A O 1
ATOM 1384 N N . GLN A 1 191 ? -5.578 -30.531 -10.492 1 98.62 191 GLN A N 1
ATOM 1385 C CA . GLN A 1 191 ? -4.328 -29.781 -10.438 1 98.62 191 GLN A CA 1
ATOM 1386 C C . GLN A 1 191 ? -3.482 -30.219 -9.242 1 98.62 191 GLN A C 1
ATOM 1388 O O . GLN A 1 191 ? -4.02 -30.672 -8.227 1 98.62 191 GLN A O 1
ATOM 1393 N N . VAL A 1 192 ? -2.209 -30.25 -9.453 1 98.81 192 VAL A N 1
ATOM 1394 C CA . VAL A 1 192 ? -1.252 -30.156 -8.359 1 98.81 192 VAL A CA 1
ATOM 1395 C C . VAL A 1 192 ? -0.69 -28.75 -8.266 1 98.81 192 VAL A C 1
ATOM 1397 O O . VAL A 1 192 ? -0.08 -28.25 -9.219 1 98.81 192 VAL A O 1
ATOM 1400 N N . LEU A 1 193 ? -0.909 -28.141 -7.152 1 98.31 193 LEU A N 1
ATOM 1401 C CA . LEU A 1 193 ? -0.605 -26.719 -6.973 1 98.31 193 LEU A CA 1
ATOM 1402 C C . LEU A 1 193 ? 0.389 -26.516 -5.832 1 98.31 193 LEU A C 1
ATOM 1404 O O . LEU A 1 193 ? 0.015 -26.578 -4.66 1 98.31 193 LEU A O 1
ATOM 1408 N N . GLY A 1 194 ? 1.625 -26.297 -6.199 1 97.88 194 GLY A N 1
ATOM 1409 C CA . GLY A 1 194 ? 2.627 -25.969 -5.199 1 97.88 194 GLY A CA 1
ATOM 1410 C C . GLY A 1 194 ? 2.521 -24.531 -4.703 1 97.88 194 GLY A C 1
ATOM 1411 O O . GLY A 1 194 ? 2.336 -23.609 -5.496 1 97.88 194 GLY A O 1
ATOM 1412 N N . VAL A 1 195 ? 2.666 -24.375 -3.334 1 97.44 195 VAL A N 1
ATOM 1413 C CA . VAL A 1 195 ? 2.564 -23.031 -2.775 1 97.44 195 VAL A CA 1
ATOM 1414 C C . VAL A 1 195 ? 3.801 -22.719 -1.933 1 97.44 195 VAL A C 1
ATOM 1416 O O . VAL A 1 195 ? 4.488 -23.641 -1.473 1 97.44 195 VAL A O 1
ATOM 1419 N N . PHE A 1 196 ? 4.078 -21.453 -1.716 1 93.5 196 PHE A N 1
ATOM 1420 C CA . PHE A 1 196 ? 5.324 -21.031 -1.084 1 93.5 196 PHE A CA 1
ATOM 1421 C C . PHE A 1 196 ? 5.199 -21.078 0.435 1 93.5 196 PHE A C 1
ATOM 1423 O O . PHE A 1 196 ? 6.18 -20.844 1.148 1 93.5 196 PHE A O 1
ATOM 1430 N N . SER A 1 197 ? 4.008 -21.375 0.908 1 94.94 197 SER A N 1
ATOM 1431 C CA . SER A 1 197 ? 3.801 -21.438 2.352 1 94.94 197 SER A CA 1
ATOM 1432 C C . SER A 1 197 ? 2.73 -22.469 2.709 1 94.94 197 SER A C 1
ATOM 1434 O O . SER A 1 197 ? 1.715 -22.578 2.02 1 94.94 197 SER A O 1
ATOM 1436 N N . GLN A 1 198 ? 2.998 -23.141 3.777 1 97.19 198 GLN A N 1
ATOM 1437 C CA . GLN A 1 198 ? 2.041 -24.156 4.227 1 97.19 198 GLN A CA 1
ATOM 1438 C C . GLN A 1 198 ? 0.695 -23.516 4.566 1 97.19 198 GLN A C 1
ATOM 1440 O O . GLN A 1 198 ? -0.356 -24.125 4.352 1 97.19 198 GLN A O 1
ATOM 1445 N N . ALA A 1 199 ? 0.735 -22.312 5.031 1 96.12 199 ALA A N 1
ATOM 1446 C CA . ALA A 1 199 ? -0.463 -21.594 5.465 1 96.12 199 ALA A CA 1
ATOM 1447 C C . ALA A 1 199 ? -1.428 -21.391 4.305 1 96.12 199 ALA A C 1
ATOM 1449 O O . ALA A 1 199 ? -2.617 -21.141 4.512 1 96.12 199 ALA A O 1
ATOM 1450 N N . LEU A 1 200 ? -0.965 -21.562 3.129 1 96.94 200 LEU A N 1
ATOM 1451 C CA . LEU A 1 200 ? -1.781 -21.312 1.945 1 96.94 200 LEU A CA 1
ATOM 1452 C C . LEU A 1 200 ? -2.455 -22.594 1.47 1 96.94 200 LEU A C 1
ATOM 1454 O O . LEU A 1 200 ? -3.369 -22.547 0.644 1 96.94 200 LEU A O 1
ATOM 1458 N N . CYS A 1 201 ? -2.074 -23.703 1.97 1 98.44 201 CYS A N 1
ATOM 1459 C CA . CYS A 1 201 ? -2.541 -24.984 1.431 1 98.44 201 CYS A CA 1
ATOM 1460 C C . CYS A 1 201 ? -4.059 -25.094 1.536 1 98.44 201 CYS A C 1
ATOM 1462 O O . CYS A 1 201 ? -4.754 -25.109 0.52 1 98.44 201 CYS A O 1
ATOM 1464 N N . ARG A 1 202 ? -4.551 -25 2.684 1 98.38 202 ARG A N 1
ATOM 1465 C CA . ARG A 1 202 ? -5.988 -25.219 2.848 1 98.38 202 ARG A CA 1
ATOM 1466 C C . ARG A 1 202 ? -6.781 -24.078 2.223 1 98.38 202 ARG A C 1
ATOM 1468 O O . ARG A 1 202 ? -7.727 -24.312 1.468 1 98.38 202 ARG A O 1
ATOM 1475 N N . PRO A 1 203 ? -6.391 -22.781 2.455 1 98.06 203 PRO A N 1
ATOM 1476 C CA . PRO A 1 203 ? -7.152 -21.688 1.848 1 98.06 203 PRO A CA 1
ATOM 1477 C C . PRO A 1 203 ? -7.211 -21.781 0.324 1 98.06 203 PRO A C 1
ATOM 1479 O O . PRO A 1 203 ? -8.266 -21.531 -0.273 1 98.06 203 PRO A O 1
ATOM 1482 N N . LEU A 1 204 ? -6.133 -22.203 -0.285 1 98.38 204 LEU A N 1
ATOM 1483 C CA . LEU A 1 204 ? -6.148 -22.234 -1.743 1 98.38 204 LEU A CA 1
ATOM 1484 C C . LEU A 1 204 ? -6.914 -23.453 -2.25 1 98.38 204 LEU A C 1
ATOM 1486 O O . LEU A 1 204 ? -7.488 -23.422 -3.34 1 98.38 204 LEU A O 1
ATOM 1490 N N . ALA A 1 205 ? -6.945 -24.484 -1.439 1 98.75 205 ALA A N 1
ATOM 1491 C CA . ALA A 1 205 ? -7.84 -25.594 -1.784 1 98.75 205 ALA A CA 1
ATOM 1492 C C . ALA A 1 205 ? -9.297 -25.141 -1.771 1 98.75 205 ALA A C 1
ATOM 1494 O O . ALA A 1 205 ? -10.078 -25.516 -2.65 1 98.75 205 ALA A O 1
ATOM 1495 N N . GLU A 1 206 ? -9.609 -24.359 -0.826 1 98.62 206 GLU A N 1
ATOM 1496 C CA . GLU A 1 206 ? -10.961 -23.812 -0.732 1 98.62 206 GLU A CA 1
ATOM 1497 C C . GLU A 1 206 ? -11.273 -22.891 -1.911 1 98.62 206 GLU A C 1
ATOM 1499 O O . GLU A 1 206 ? -12.375 -22.938 -2.465 1 98.62 206 GLU A O 1
ATOM 1504 N N . VAL A 1 207 ? -10.32 -22.078 -2.225 1 98.62 207 VAL A N 1
ATOM 1505 C CA . VAL A 1 207 ? -10.477 -21.203 -3.379 1 98.62 207 VAL A CA 1
ATOM 1506 C C . VAL A 1 207 ? -10.742 -22.031 -4.629 1 98.62 207 VAL A C 1
ATOM 1508 O O . VAL A 1 207 ? -11.664 -21.734 -5.398 1 98.62 207 VAL A O 1
ATOM 1511 N N . MET A 1 208 ? -9.961 -23.078 -4.801 1 98.44 208 MET A N 1
ATOM 1512 C CA . MET A 1 208 ? -10.102 -23.922 -5.984 1 98.44 208 MET A CA 1
ATOM 1513 C C . MET A 1 208 ? -11.461 -24.609 -6.008 1 98.44 208 MET A C 1
ATOM 1515 O O . MET A 1 208 ? -12.062 -24.766 -7.074 1 98.44 208 MET A O 1
ATOM 1519 N N . ALA A 1 209 ? -11.938 -25.016 -4.867 1 98.56 209 ALA A N 1
ATOM 1520 C CA . ALA A 1 209 ? -13.273 -25.594 -4.781 1 98.56 209 ALA A CA 1
ATOM 1521 C C . ALA A 1 209 ? -14.328 -24.594 -5.262 1 98.56 209 ALA A C 1
ATOM 1523 O O . ALA A 1 209 ? -15.203 -24.953 -6.059 1 98.56 209 ALA A O 1
ATOM 1524 N N . ARG A 1 210 ? -14.203 -23.391 -4.871 1 98.06 210 ARG A N 1
ATOM 1525 C CA . ARG A 1 210 ? -15.156 -22.344 -5.223 1 98.06 210 ARG A CA 1
ATOM 1526 C C . ARG A 1 210 ? -15.062 -21.984 -6.703 1 98.06 210 ARG A C 1
ATOM 1528 O O . ARG A 1 210 ? -16.031 -21.516 -7.297 1 98.06 210 ARG A O 1
ATOM 1535 N N . LEU A 1 211 ? -13.906 -22.234 -7.219 1 98.06 211 LEU A N 1
ATOM 1536 C CA . LEU A 1 211 ? -13.695 -21.922 -8.625 1 98.06 211 LEU A CA 1
ATOM 1537 C C . LEU A 1 211 ? -14.117 -23.094 -9.516 1 98.06 211 LEU A C 1
ATOM 1539 O O . LEU A 1 211 ? -14.016 -23.016 -10.742 1 98.06 211 LEU A O 1
ATOM 1543 N N . GLY A 1 212 ? -14.578 -24.203 -8.938 1 97.12 212 GLY A N 1
ATOM 1544 C CA . GLY A 1 212 ? -15.18 -25.281 -9.711 1 97.12 212 GLY A CA 1
ATOM 1545 C C . GLY A 1 212 ? -14.25 -26.453 -9.922 1 97.12 212 GLY A C 1
ATOM 1546 O O . GLY A 1 212 ? -14.562 -27.359 -10.695 1 97.12 212 GLY A O 1
ATOM 1547 N N . SER A 1 213 ? -13.117 -26.5 -9.242 1 97.75 213 SER A N 1
ATOM 1548 C CA . SER A 1 213 ? -12.195 -27.625 -9.375 1 97.75 213 SER A CA 1
ATOM 1549 C C . SER A 1 213 ? -12.773 -28.891 -8.75 1 97.75 213 SER A C 1
ATOM 1551 O O . SER A 1 213 ? -13.648 -28.828 -7.887 1 97.75 213 SER A O 1
ATOM 1553 N N . VAL A 1 214 ? -12.258 -30.047 -9.188 1 97.56 214 VAL A N 1
ATOM 1554 C CA . VAL A 1 214 ? -12.844 -31.312 -8.766 1 97.56 214 VAL A CA 1
ATOM 1555 C C . VAL A 1 214 ? -11.82 -32.125 -7.945 1 97.56 214 VAL A C 1
ATOM 1557 O O . VAL A 1 214 ? -12.18 -32.781 -6.969 1 97.56 214 VAL A O 1
ATOM 1560 N N . HIS A 1 215 ? -10.602 -32.094 -8.344 1 98.56 215 HIS A N 1
ATOM 1561 C CA . HIS A 1 215 ? -9.531 -32.781 -7.66 1 98.56 215 HIS A CA 1
ATOM 1562 C C . HIS A 1 215 ? -8.227 -32 -7.695 1 98.56 215 HIS A C 1
ATOM 1564 O O . HIS A 1 215 ? -7.605 -31.875 -8.75 1 98.56 215 HIS A O 1
ATOM 1570 N N . VAL A 1 216 ? -7.844 -31.438 -6.508 1 98.75 216 VAL A N 1
ATOM 1571 C CA . VAL A 1 216 ? -6.676 -30.562 -6.414 1 98.75 216 VAL A CA 1
ATOM 1572 C C . VAL A 1 216 ? -5.836 -30.953 -5.199 1 98.75 216 VAL A C 1
ATOM 1574 O O . VAL A 1 216 ? -6.379 -31.203 -4.117 1 98.75 216 VAL A O 1
ATOM 1577 N N . LEU A 1 217 ? -4.555 -31.109 -5.41 1 98.94 217 LEU A N 1
ATOM 1578 C CA . LEU A 1 217 ? -3.594 -31.234 -4.32 1 98.94 217 LEU A CA 1
ATOM 1579 C C . LEU A 1 217 ? -2.77 -29.953 -4.176 1 98.94 217 LEU A C 1
ATOM 1581 O O . LEU A 1 217 ? -1.951 -29.641 -5.043 1 98.94 217 LEU A O 1
ATOM 1585 N N . VAL A 1 218 ? -3.021 -29.219 -3.105 1 98.88 218 VAL A N 1
ATOM 1586 C CA . VAL A 1 218 ? -2.164 -28.078 -2.783 1 98.88 218 VAL A CA 1
ATOM 1587 C C . VAL A 1 218 ? -1.038 -28.531 -1.854 1 98.88 218 VAL A C 1
ATOM 1589 O O . VAL A 1 218 ? -1.293 -29.062 -0.77 1 98.88 218 VAL A O 1
ATOM 1592 N N . VAL A 1 219 ? 0.21 -28.25 -2.281 1 98.88 219 VAL A N 1
ATOM 1593 C CA . VAL A 1 219 ? 1.296 -28.938 -1.585 1 98.88 219 VAL A CA 1
ATOM 1594 C C . VAL A 1 219 ? 2.35 -27.922 -1.148 1 98.88 219 VAL A C 1
ATOM 1596 O O . VAL A 1 219 ? 2.58 -26.922 -1.835 1 98.88 219 VAL A O 1
ATOM 1599 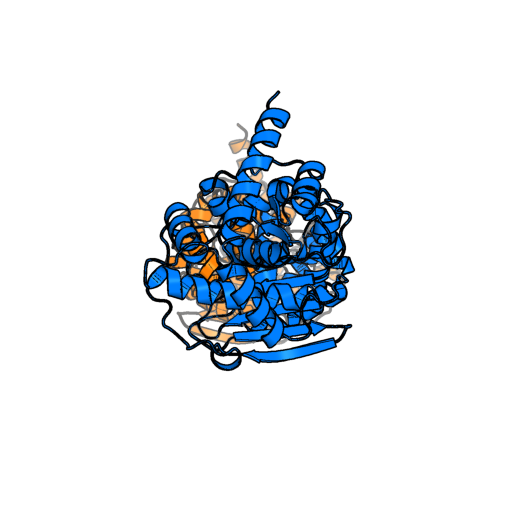N N . HIS A 1 220 ? 2.973 -28.172 -0.047 1 98.75 220 HIS A N 1
ATOM 1600 C CA . HIS A 1 220 ? 4.125 -27.438 0.479 1 98.75 220 HIS A CA 1
ATOM 1601 C C . HIS A 1 220 ? 4.973 -28.344 1.376 1 98.75 220 HIS A C 1
ATOM 1603 O O . HIS A 1 220 ? 4.469 -28.906 2.35 1 98.75 220 HIS A O 1
ATOM 1609 N N . ALA A 1 221 ? 6.223 -28.375 1.034 1 98.44 221 ALA A N 1
ATOM 1610 C CA . ALA A 1 221 ? 7.113 -29.234 1.795 1 98.44 221 ALA A CA 1
ATOM 1611 C C . ALA A 1 221 ? 7.684 -28.516 3.012 1 98.44 221 ALA A C 1
ATOM 1613 O O . ALA A 1 221 ? 7.832 -27.297 3 1 98.44 221 ALA A O 1
ATOM 1614 N N . GLN A 1 222 ? 8.047 -29.234 4.016 1 97.56 222 GLN A N 1
ATOM 1615 C CA . GLN A 1 222 ? 8.562 -28.688 5.266 1 97.56 222 GLN A CA 1
ATOM 1616 C C . GLN A 1 222 ? 9.922 -28.031 5.059 1 97.56 222 GLN A C 1
ATOM 1618 O O . GLN A 1 222 ? 10.344 -27.188 5.863 1 97.56 222 GLN A O 1
ATOM 1623 N N . ASP A 1 223 ? 10.547 -28.469 3.992 1 96.19 223 ASP A N 1
ATOM 1624 C CA . ASP A 1 223 ? 11.844 -27.859 3.719 1 96.19 223 ASP A CA 1
ATOM 1625 C C . ASP A 1 223 ? 11.688 -26.578 2.91 1 96.19 223 ASP A C 1
ATOM 1627 O O . ASP A 1 223 ? 12.68 -25.984 2.469 1 96.19 223 ASP A O 1
ATOM 1631 N N . GLY A 1 224 ? 10.469 -26.219 2.551 1 95.75 224 GLY A N 1
ATOM 1632 C CA . GLY A 1 224 ? 10.211 -24.938 1.931 1 95.75 224 GLY A CA 1
ATOM 1633 C C . GLY A 1 224 ? 9.828 -25.031 0.467 1 95.75 224 GLY A C 1
ATOM 1634 O O . GLY A 1 224 ? 9.383 -24.062 -0.137 1 95.75 224 GLY A O 1
ATOM 1635 N N . LEU A 1 225 ? 9.859 -26.188 -0.041 1 96.12 225 LEU A N 1
ATOM 1636 C CA . LEU A 1 225 ? 9.602 -26.375 -1.465 1 96.12 225 LEU A CA 1
ATOM 1637 C C . LEU A 1 225 ? 8.109 -26.25 -1.768 1 96.12 225 LEU A C 1
ATOM 1639 O O . LEU A 1 225 ? 7.273 -26.703 -0.983 1 96.12 225 LEU A O 1
ATOM 1643 N N . ASP A 1 226 ? 7.828 -25.641 -2.869 1 96.62 226 ASP A N 1
ATOM 1644 C CA . ASP A 1 226 ? 6.461 -25.656 -3.383 1 96.62 226 ASP A CA 1
ATOM 1645 C C . ASP A 1 226 ? 6.215 -26.875 -4.27 1 96.62 226 ASP A C 1
ATOM 1647 O O . ASP A 1 226 ? 5.598 -26.75 -5.332 1 96.62 226 ASP A O 1
ATOM 1651 N N . GLU A 1 227 ? 6.801 -27.984 -3.971 1 96.81 227 GLU A N 1
ATOM 1652 C CA . GLU A 1 227 ? 6.691 -29.312 -4.57 1 96.81 227 GLU A CA 1
ATOM 1653 C C . GLU A 1 227 ? 6.637 -30.406 -3.498 1 96.81 227 GLU A C 1
ATOM 1655 O O . GLU A 1 227 ? 6.891 -30.141 -2.322 1 96.81 227 GLU A O 1
ATOM 1660 N N . ILE A 1 228 ? 6.266 -31.578 -3.906 1 98.38 228 ILE A N 1
ATOM 1661 C CA . ILE A 1 228 ? 6.48 -32.719 -3.031 1 98.38 228 ILE A CA 1
ATOM 1662 C C . ILE A 1 228 ? 7.973 -33.031 -2.953 1 98.38 228 ILE A C 1
ATOM 1664 O O . ILE A 1 228 ? 8.602 -33.344 -3.969 1 98.38 228 ILE A O 1
ATOM 1668 N N . SER A 1 229 ? 8.516 -33 -1.798 1 98.38 229 SER A N 1
ATOM 1669 C CA . SER A 1 229 ? 9.961 -33 -1.605 1 98.38 229 SER A CA 1
ATOM 1670 C C . SER A 1 229 ? 10.5 -34.438 -1.489 1 98.38 229 SER A C 1
ATOM 1672 O O . SER A 1 229 ? 9.789 -35.344 -1.028 1 98.38 229 SER A O 1
ATOM 1674 N N . LEU A 1 230 ? 11.68 -34.562 -1.916 1 97.62 230 LEU A N 1
ATOM 1675 C CA . LEU A 1 230 ? 12.438 -35.781 -1.75 1 97.62 230 LEU A CA 1
ATOM 1676 C C . LEU A 1 230 ? 13.133 -35.812 -0.394 1 97.62 230 LEU A C 1
ATOM 1678 O O . LEU A 1 230 ? 13.555 -36.875 0.066 1 97.62 230 LEU A O 1
ATOM 1682 N N . ALA A 1 231 ? 13.188 -34.688 0.259 1 97.94 231 ALA A N 1
ATOM 1683 C CA . ALA A 1 231 ? 14.094 -34.562 1.396 1 97.94 231 ALA A CA 1
ATOM 1684 C C . ALA A 1 231 ? 13.32 -34.344 2.695 1 97.94 231 ALA A C 1
ATOM 1686 O O . ALA A 1 231 ? 13.883 -34.469 3.785 1 97.94 231 ALA A O 1
ATOM 1687 N N . ALA A 1 232 ? 12.078 -34.062 2.619 1 97.88 232 ALA A N 1
ATOM 1688 C CA . ALA A 1 232 ? 11.297 -33.75 3.807 1 97.88 232 ALA A CA 1
ATOM 1689 C C . ALA A 1 232 ? 9.828 -34.094 3.613 1 97.88 232 ALA A C 1
ATOM 1691 O O . ALA A 1 232 ? 9.375 -34.281 2.482 1 97.88 232 ALA A O 1
ATOM 1692 N N . PRO A 1 233 ? 9.078 -34.156 4.699 1 98.44 233 PRO A N 1
ATOM 1693 C CA . PRO A 1 233 ? 7.625 -34.344 4.574 1 98.44 233 PRO A CA 1
ATOM 1694 C C . PRO A 1 233 ? 6.953 -33.156 3.857 1 98.44 233 PRO A C 1
ATOM 1696 O O . PRO A 1 233 ? 7.406 -32.031 3.971 1 98.44 233 PRO A O 1
ATOM 1699 N N . THR A 1 234 ? 5.902 -33.469 3.127 1 98.81 234 THR A N 1
ATOM 1700 C CA . THR A 1 234 ? 5.133 -32.469 2.395 1 98.81 234 THR A CA 1
ATOM 1701 C C . THR A 1 234 ? 3.693 -32.438 2.902 1 98.81 234 THR A C 1
ATOM 1703 O O . THR A 1 234 ? 3.027 -33.469 3 1 98.81 234 THR A O 1
ATOM 1706 N N . HIS A 1 235 ? 3.293 -31.234 3.248 1 98.88 235 HIS A N 1
ATOM 1707 C CA . HIS A 1 235 ? 1.903 -31 3.623 1 98.88 235 HIS A CA 1
ATOM 1708 C C . HIS A 1 235 ? 1.013 -30.875 2.391 1 98.88 235 HIS A C 1
ATOM 1710 O O . HIS A 1 235 ? 1.344 -30.156 1.45 1 98.88 235 HIS A O 1
ATOM 1716 N N . ILE A 1 236 ? -0.128 -31.656 2.424 1 98.88 236 ILE A N 1
ATOM 1717 C CA . ILE A 1 236 ? -1.055 -31.641 1.297 1 98.88 236 ILE A CA 1
ATOM 1718 C C . ILE A 1 236 ? -2.455 -31.281 1.79 1 98.88 236 ILE A C 1
ATOM 1720 O O . ILE A 1 236 ? -2.959 -31.891 2.738 1 98.88 236 ILE A O 1
ATOM 1724 N N . ALA A 1 237 ? -3.025 -30.266 1.253 1 98.94 237 ALA A N 1
ATOM 1725 C CA . ALA A 1 237 ? -4.469 -30.047 1.303 1 98.94 237 ALA A CA 1
ATOM 1726 C C . ALA A 1 237 ? -5.141 -30.531 0.021 1 98.94 237 ALA A C 1
ATOM 1728 O O . ALA A 1 237 ? -4.906 -29.984 -1.058 1 98.94 237 ALA A O 1
ATOM 1729 N N . GLU A 1 238 ? -5.969 -31.531 0.156 1 98.88 238 GLU A N 1
ATOM 1730 C CA . GLU A 1 238 ? -6.555 -32.188 -1.016 1 98.88 238 GLU A CA 1
ATOM 1731 C C . GLU A 1 238 ? -8.047 -31.875 -1.124 1 98.88 238 GLU A C 1
ATOM 1733 O O . GLU A 1 238 ? -8.797 -32.094 -0.175 1 98.88 238 GLU A O 1
ATOM 1738 N N . LEU A 1 239 ? -8.383 -31.281 -2.199 1 98.81 239 LEU A N 1
ATOM 1739 C CA . LEU A 1 239 ? -9.781 -31.188 -2.602 1 98.81 239 LEU A CA 1
ATOM 1740 C C . LEU A 1 239 ? -10.188 -32.375 -3.453 1 98.81 239 LEU A C 1
ATOM 1742 O O . LEU A 1 239 ? -9.586 -32.625 -4.496 1 98.81 239 LEU A O 1
ATOM 1746 N N . ARG A 1 240 ? -11.148 -33.094 -3.039 1 97.5 240 ARG A N 1
ATOM 1747 C CA . ARG A 1 240 ? -11.688 -34.25 -3.785 1 97.5 240 ARG A CA 1
ATOM 1748 C C . ARG A 1 240 ? -13.18 -34.406 -3.527 1 97.5 240 ARG A C 1
ATOM 1750 O O . ARG A 1 240 ? -13.602 -34.594 -2.383 1 97.5 240 ARG A O 1
ATOM 1757 N N . ASN A 1 241 ? -13.961 -34.375 -4.598 1 87.25 241 ASN A N 1
ATOM 1758 C CA . ASN A 1 241 ? -15.398 -34.562 -4.5 1 87.25 241 ASN A CA 1
ATOM 1759 C C . ASN A 1 241 ? -16.031 -33.531 -3.549 1 87.25 241 ASN A C 1
ATOM 1761 O O . ASN A 1 241 ? -16.828 -33.906 -2.68 1 87.25 241 ASN A O 1
ATOM 1765 N N . GLY A 1 242 ? -15.492 -32.375 -3.557 1 94.25 242 GLY A N 1
ATOM 1766 C CA . GLY A 1 242 ? -16.078 -31.266 -2.799 1 94.25 242 GLY A CA 1
ATOM 1767 C C . GLY A 1 242 ? -15.594 -31.219 -1.359 1 94.25 242 GLY A C 1
ATOM 1768 O O . GLY A 1 242 ? -15.969 -30.312 -0.608 1 94.25 242 GLY A O 1
ATOM 1769 N N . GLU A 1 243 ? -14.789 -32.188 -0.97 1 97.75 243 GLU A N 1
ATOM 1770 C CA . GLU A 1 243 ? -14.266 -32.219 0.39 1 97.75 243 GLU A CA 1
ATOM 1771 C C . GLU A 1 243 ? -12.766 -31.922 0.415 1 97.75 243 GLU A C 1
ATOM 1773 O O . GLU A 1 243 ? -12.031 -32.312 -0.494 1 97.75 243 GLU A O 1
ATOM 1778 N N . ILE A 1 244 ? -12.359 -31.234 1.531 1 98.69 244 ILE A N 1
ATOM 1779 C CA . ILE A 1 244 ? -10.945 -30.906 1.678 1 98.69 244 ILE A CA 1
ATOM 1780 C C . ILE A 1 244 ? -10.359 -31.641 2.875 1 98.69 244 ILE A C 1
ATOM 1782 O O . ILE A 1 244 ? -10.906 -31.578 3.98 1 98.69 244 ILE A O 1
ATOM 1786 N N . SER A 1 245 ? -9.352 -32.375 2.658 1 98.62 245 SER A N 1
ATOM 1787 C CA . SER A 1 245 ? -8.609 -33.062 3.711 1 98.62 245 SER A CA 1
ATOM 1788 C C . SER A 1 245 ? -7.137 -32.656 3.703 1 98.62 245 SER A C 1
ATOM 1790 O O . SER A 1 245 ? -6.609 -32.25 2.668 1 98.62 245 SER A O 1
ATOM 1792 N N . GLU A 1 246 ? -6.531 -32.688 4.867 1 98.69 246 GLU A N 1
ATOM 1793 C CA . GLU A 1 246 ? -5.117 -32.344 4.996 1 98.69 246 GLU A CA 1
ATOM 1794 C C . GLU A 1 246 ? -4.324 -33.5 5.582 1 98.69 246 GLU A C 1
ATOM 1796 O O . GLU A 1 246 ? -4.801 -34.188 6.488 1 98.69 246 GLU A O 1
ATOM 1801 N N . TYR A 1 247 ? -3.223 -33.75 5.039 1 98.62 247 TYR A N 1
ATOM 1802 C CA . TYR A 1 247 ? -2.355 -34.812 5.535 1 98.62 247 TYR A CA 1
ATOM 1803 C C . TYR A 1 247 ? -0.906 -34.562 5.133 1 98.62 247 TYR A C 1
ATOM 1805 O O . TYR A 1 247 ? -0.615 -33.656 4.371 1 98.62 247 TYR A O 1
ATOM 1813 N N . LEU A 1 248 ? -0.04 -35.312 5.715 1 98.56 248 LEU A N 1
ATOM 1814 C CA . LEU A 1 248 ? 1.392 -35.281 5.441 1 98.56 248 LEU A CA 1
ATOM 1815 C C . LEU A 1 248 ? 1.845 -36.531 4.695 1 98.56 248 LEU A C 1
ATOM 1817 O O . LEU A 1 248 ? 1.405 -37.625 5.008 1 98.56 248 LEU A O 1
ATOM 1821 N N . VAL A 1 249 ? 2.746 -36.312 3.762 1 98.69 249 VAL A N 1
ATOM 1822 C CA . VAL A 1 249 ? 3.365 -37.438 3.09 1 98.69 249 VAL A CA 1
ATOM 1823 C C . VAL A 1 249 ? 4.883 -37.312 3.121 1 98.69 249 VAL A C 1
ATOM 1825 O O . VAL A 1 249 ? 5.406 -36.188 3.291 1 98.69 249 VAL A O 1
ATOM 1828 N N . GLN A 1 250 ? 5.523 -38.375 3.002 1 98.25 250 GLN A N 1
ATOM 1829 C CA . GLN A 1 250 ? 6.977 -38.406 2.865 1 98.25 250 GLN A CA 1
ATOM 1830 C C . GLN A 1 250 ? 7.402 -39.469 1.856 1 98.25 250 GLN A C 1
ATOM 1832 O O . GLN A 1 250 ? 6.637 -40.406 1.547 1 98.25 250 GLN A O 1
ATOM 1837 N N . PRO A 1 251 ? 8.602 -39.375 1.348 1 98.25 251 PRO A N 1
ATOM 1838 C CA . PRO A 1 251 ? 9.047 -40.281 0.292 1 98.25 251 PRO A CA 1
ATOM 1839 C C . PRO A 1 251 ? 8.859 -41.75 0.665 1 98.25 251 PRO A C 1
ATOM 1841 O O . PRO A 1 251 ? 8.422 -42.562 -0.165 1 98.25 251 PRO A O 1
ATOM 1844 N N . GLU A 1 252 ? 9.039 -42.094 1.866 1 98.44 252 GLU A N 1
ATOM 1845 C CA . GLU A 1 252 ? 8.977 -43.469 2.332 1 98.44 252 GLU A CA 1
ATOM 1846 C C . GLU A 1 252 ? 7.57 -44.031 2.207 1 98.44 252 GLU A C 1
ATOM 1848 O O . GLU A 1 252 ? 7.391 -45.25 2.084 1 98.44 252 GLU A O 1
ATOM 1853 N N . ASP A 1 253 ? 6.621 -43.188 2.23 1 98.31 253 ASP A N 1
ATOM 1854 C CA . ASP A 1 253 ? 5.238 -43.625 2.066 1 98.31 253 ASP A CA 1
ATOM 1855 C C . ASP A 1 253 ? 5.016 -44.25 0.683 1 98.31 253 ASP A C 1
ATOM 1857 O O . ASP A 1 253 ? 4.027 -44.938 0.461 1 98.31 253 ASP A O 1
ATOM 1861 N N . PHE A 1 254 ? 5.961 -44 -0.228 1 98.12 254 PHE A N 1
ATOM 1862 C CA . PHE A 1 254 ? 5.797 -44.406 -1.614 1 98.12 254 PHE A CA 1
ATOM 1863 C C . PHE A 1 254 ? 6.934 -45.344 -2.035 1 98.12 254 PHE A C 1
ATOM 1865 O O . PHE A 1 254 ? 7.18 -45.531 -3.229 1 98.12 254 PHE A O 1
ATOM 1872 N N . GLY A 1 255 ? 7.695 -45.812 -1.06 1 96.5 255 GLY A N 1
ATOM 1873 C CA . GLY A 1 255 ? 8.773 -46.75 -1.341 1 96.5 255 GLY A CA 1
ATOM 1874 C C . GLY A 1 255 ? 10.023 -46.062 -1.871 1 96.5 255 GLY A C 1
ATOM 1875 O O . GLY A 1 255 ? 10.859 -46.688 -2.514 1 96.5 255 GLY A O 1
ATOM 1876 N N . ILE A 1 256 ? 10.102 -44.781 -1.695 1 96.88 256 ILE A N 1
ATOM 1877 C CA . ILE A 1 256 ? 11.258 -44 -2.117 1 96.88 256 ILE A CA 1
ATOM 1878 C C . ILE A 1 256 ? 12.039 -43.531 -0.891 1 96.88 256 ILE A C 1
ATOM 1880 O O . ILE A 1 256 ? 11.453 -43.031 0.072 1 96.88 256 ILE A O 1
ATOM 1884 N N . LYS A 1 257 ? 13.305 -43.781 -0.878 1 96.56 257 LYS A N 1
ATOM 1885 C CA . LYS A 1 257 ? 14.141 -43.344 0.228 1 96.56 257 LYS A CA 1
ATOM 1886 C C . LYS A 1 257 ? 14.359 -41.812 0.157 1 96.56 257 LYS A C 1
ATOM 1888 O O . LYS A 1 257 ? 14.672 -41.281 -0.907 1 96.56 257 LYS A O 1
ATOM 1893 N N . SER A 1 258 ? 14.195 -41.156 1.3 1 97.25 258 SER A N 1
ATOM 1894 C CA . SER A 1 258 ? 14.484 -39.75 1.344 1 97.25 258 SER A CA 1
ATOM 1895 C C . SER A 1 258 ? 15.953 -39.469 1.048 1 97.25 258 SER A C 1
ATOM 1897 O O . SER A 1 258 ? 16.828 -40.25 1.441 1 97.25 258 SER A O 1
ATOM 1899 N N . GLN A 1 259 ? 16.156 -38.406 0.378 1 96.38 259 GLN A N 1
ATOM 1900 C CA . GLN A 1 259 ? 17.516 -38 -0.002 1 96.38 259 GLN A CA 1
ATOM 1901 C C . GLN A 1 259 ? 17.672 -36.469 0.111 1 96.38 259 GLN A C 1
ATOM 1903 O O . GLN A 1 259 ? 16.688 -35.75 0.071 1 96.38 259 GLN A O 1
ATOM 1908 N N . SER A 1 260 ? 18.969 -36.094 0.195 1 95.38 260 SER A N 1
ATOM 1909 C CA . SER A 1 260 ? 19.25 -34.656 0.223 1 95.38 260 SER A CA 1
ATOM 1910 C C . SER A 1 260 ? 18.938 -34.031 -1.121 1 95.38 260 SER A C 1
ATOM 1912 O O . SER A 1 260 ? 18.953 -34.688 -2.158 1 95.38 260 SER A O 1
ATOM 1914 N N . LEU A 1 261 ? 18.688 -32.75 -1.105 1 96.38 261 LEU A N 1
ATOM 1915 C CA . LEU A 1 261 ? 18.406 -32 -2.33 1 96.38 261 LEU A CA 1
ATOM 1916 C C . LEU A 1 261 ? 19.688 -31.516 -2.982 1 96.38 261 LEU A C 1
ATOM 1918 O O . LEU A 1 261 ? 19.656 -30.906 -4.055 1 96.38 261 LEU A O 1
ATOM 1922 N N . ILE A 1 262 ? 20.797 -31.781 -2.352 1 95.94 262 ILE A N 1
ATOM 1923 C CA . ILE A 1 262 ? 22.094 -31.344 -2.873 1 95.94 262 ILE A CA 1
ATOM 1924 C C . ILE A 1 262 ? 22.281 -31.859 -4.293 1 95.94 262 ILE A C 1
ATOM 1926 O O . ILE A 1 262 ? 22.094 -33.062 -4.551 1 95.94 262 ILE A O 1
ATOM 1930 N N . GLY A 1 263 ? 22.594 -30.938 -5.211 1 95.94 263 GLY A N 1
ATOM 1931 C CA . GLY A 1 263 ? 22.828 -31.312 -6.594 1 95.94 263 GLY A CA 1
ATOM 1932 C C . GLY A 1 263 ? 21.625 -31.078 -7.484 1 95.94 263 GLY A C 1
ATOM 1933 O O . GLY A 1 263 ? 21.719 -31.203 -8.711 1 95.94 263 GLY A O 1
ATOM 1934 N N . LEU A 1 264 ? 20.531 -30.703 -6.887 1 97.12 264 LEU A N 1
ATOM 1935 C CA . LEU A 1 264 ? 19.312 -30.484 -7.668 1 97.12 264 LEU A CA 1
ATOM 1936 C C . LEU A 1 264 ? 19.109 -29 -7.934 1 97.12 264 LEU A C 1
ATOM 1938 O O . LEU A 1 264 ? 18.172 -28.625 -8.656 1 97.12 264 LEU A O 1
ATOM 1942 N N . ASP A 1 265 ? 19.922 -28.172 -7.328 1 95.31 265 ASP A N 1
ATOM 1943 C CA . ASP A 1 265 ? 19.859 -26.734 -7.574 1 95.31 265 ASP A CA 1
ATOM 1944 C C . ASP A 1 265 ? 20.406 -26.391 -8.953 1 95.31 265 ASP A C 1
ATOM 1946 O O . ASP A 1 265 ? 21.266 -27.109 -9.484 1 95.31 265 ASP A O 1
ATOM 1950 N N . ILE A 1 266 ? 19.906 -25.359 -9.492 1 96.25 266 ILE A N 1
ATOM 1951 C CA . ILE A 1 266 ? 20.344 -24.969 -10.828 1 96.25 266 ILE A CA 1
ATOM 1952 C C . ILE A 1 266 ? 20.672 -23.484 -10.859 1 96.25 266 ILE A C 1
ATOM 1954 O O . ILE A 1 266 ? 20.172 -22.719 -10.023 1 96.25 266 ILE A O 1
ATOM 1958 N N . GLU A 1 267 ? 21.406 -23.078 -11.898 1 95.12 267 GLU A N 1
ATOM 1959 C CA . GLU A 1 267 ? 21.781 -21.688 -12.078 1 95.12 267 GLU A CA 1
ATOM 1960 C C . GLU A 1 267 ? 21.031 -21.078 -13.273 1 95.12 267 GLU A C 1
ATOM 1962 O O . GLU A 1 267 ? 21.156 -19.875 -13.531 1 95.12 267 GLU A O 1
ATOM 1967 N N . GLY A 1 268 ? 20.281 -21.922 -13.969 1 96.5 268 GLY A N 1
ATOM 1968 C CA . GLY A 1 268 ? 19.547 -21.438 -15.125 1 96.5 268 GLY A CA 1
ATOM 1969 C C . GLY A 1 268 ? 18.812 -22.547 -15.859 1 96.5 268 GLY A C 1
ATOM 1970 O O . GLY A 1 268 ? 18.844 -23.719 -15.438 1 96.5 268 GLY A O 1
ATOM 1971 N N . PRO A 1 269 ? 18.203 -22.125 -16.953 1 97.44 269 PRO A N 1
ATOM 1972 C CA . PRO A 1 269 ? 17.344 -23.094 -17.672 1 97.44 269 PRO A CA 1
ATOM 1973 C C . PRO A 1 269 ? 18.156 -24.219 -18.297 1 97.44 269 PRO A C 1
ATOM 1975 O O . PRO A 1 269 ? 17.672 -25.359 -18.375 1 97.44 269 PRO A O 1
ATOM 1978 N N . GLN A 1 270 ? 19.391 -23.953 -18.719 1 98 270 GLN A N 1
ATOM 1979 C CA . GLN A 1 270 ? 20.203 -24.984 -19.375 1 98 270 GLN A CA 1
ATOM 1980 C C . GLN A 1 270 ? 20.578 -26.078 -18.391 1 98 270 GLN A C 1
ATOM 1982 O O . GLN A 1 270 ? 20.562 -27.266 -18.734 1 98 270 GLN A O 1
ATOM 1987 N N . GLU A 1 271 ? 20.906 -25.672 -17.203 1 97.56 271 GLU A N 1
ATOM 1988 C CA . GLU A 1 271 ? 21.234 -26.656 -16.172 1 97.56 271 GLU A CA 1
ATOM 1989 C C . GLU A 1 271 ? 20 -27.453 -15.766 1 97.56 271 GLU A C 1
ATOM 1991 O O . GLU A 1 271 ? 20.078 -28.656 -15.523 1 97.56 271 GLU A O 1
ATOM 1996 N N . SER A 1 272 ? 18.953 -26.766 -15.656 1 97.94 272 SER A N 1
ATOM 1997 C CA . SER A 1 272 ? 17.688 -27.438 -15.367 1 97.94 272 SER A CA 1
ATOM 1998 C C . SER A 1 272 ? 17.375 -28.484 -16.438 1 97.94 272 SER A C 1
ATOM 2000 O O . SER A 1 272 ? 17.031 -29.625 -16.109 1 97.94 272 SER A O 1
ATOM 2002 N N . LEU A 1 273 ? 17.531 -28.109 -17.672 1 98.19 273 LEU A N 1
ATOM 2003 C CA . LEU A 1 273 ? 17.234 -29 -18.797 1 98.19 273 LEU A CA 1
ATOM 2004 C C . LEU A 1 273 ? 18.172 -30.203 -18.781 1 98.19 273 LEU A C 1
ATOM 2006 O O . LEU A 1 273 ? 17.734 -31.328 -19.031 1 98.19 273 LEU A O 1
ATOM 2010 N N . ALA A 1 274 ? 19.406 -29.969 -18.516 1 97.69 274 ALA A N 1
ATOM 2011 C CA . ALA A 1 274 ? 20.375 -31.062 -18.484 1 97.69 274 ALA A CA 1
ATOM 2012 C C . ALA A 1 274 ? 20 -32.094 -17.438 1 97.69 274 ALA A C 1
ATOM 2014 O O . ALA A 1 274 ? 20.078 -33.312 -17.688 1 97.69 274 ALA A O 1
ATOM 2015 N N . LEU A 1 275 ? 19.656 -31.594 -16.297 1 97.75 275 LEU A N 1
ATOM 2016 C CA . LEU A 1 275 ? 19.266 -32.5 -15.211 1 97.75 275 LEU A CA 1
ATOM 2017 C C . LEU A 1 275 ? 18 -33.25 -15.578 1 97.75 275 LEU A C 1
ATOM 2019 O O . LEU A 1 275 ? 17.906 -34.469 -15.32 1 97.75 275 LEU A O 1
ATOM 2023 N N . ILE A 1 276 ? 17.078 -32.594 -16.141 1 98.25 276 ILE A N 1
ATOM 2024 C CA . ILE A 1 276 ? 15.805 -33.219 -16.516 1 98.25 276 ILE A CA 1
ATOM 2025 C C . ILE A 1 276 ? 16.031 -34.25 -17.609 1 98.25 276 ILE A C 1
ATOM 2027 O O . ILE A 1 276 ? 15.461 -35.344 -17.562 1 98.25 276 ILE A O 1
ATOM 2031 N N . ARG A 1 277 ? 16.844 -33.938 -18.594 1 97.25 277 ARG A N 1
ATOM 2032 C CA . ARG A 1 277 ? 17.141 -34.875 -19.656 1 97.25 277 ARG A CA 1
ATOM 2033 C C . ARG A 1 277 ? 17.781 -36.156 -19.094 1 97.25 277 ARG A C 1
ATOM 2035 O O . ARG A 1 277 ? 17.484 -37.25 -19.547 1 97.25 277 ARG A O 1
ATOM 2042 N N . ASP A 1 278 ? 18.656 -35.938 -18.172 1 97.25 278 ASP A N 1
ATOM 2043 C CA . ASP A 1 278 ? 19.281 -37.094 -17.516 1 97.25 278 ASP A CA 1
ATOM 2044 C C . ASP A 1 278 ? 18.234 -37.906 -16.75 1 97.25 278 ASP A C 1
ATOM 2046 O O . ASP A 1 278 ? 18.188 -39.125 -16.859 1 97.25 278 ASP A O 1
ATOM 2050 N N . ALA A 1 279 ? 17.422 -37.25 -16.016 1 97.81 279 ALA A N 1
ATOM 2051 C CA . ALA A 1 279 ? 16.422 -37.875 -15.164 1 97.81 279 ALA A CA 1
ATOM 2052 C C . ALA A 1 279 ? 15.406 -38.656 -16 1 97.81 279 ALA A C 1
ATOM 2054 O O . ALA A 1 279 ? 14.984 -39.75 -15.633 1 97.81 279 ALA A O 1
ATOM 2055 N N . LEU A 1 280 ? 14.984 -38.094 -17.141 1 97.38 280 LEU A N 1
ATOM 2056 C CA . LEU A 1 280 ? 13.977 -38.719 -18 1 97.38 280 LEU A CA 1
ATOM 2057 C C . LEU A 1 280 ? 14.594 -39.812 -18.875 1 97.38 280 LEU A C 1
ATOM 2059 O O . LEU A 1 280 ? 13.883 -40.625 -19.469 1 97.38 280 LEU A O 1
ATOM 2063 N N . GLY A 1 281 ? 15.875 -39.781 -18.953 1 93.62 281 GLY A N 1
ATOM 2064 C CA . GLY A 1 281 ? 16.578 -40.719 -19.797 1 93.62 281 GLY A CA 1
ATOM 2065 C C . GLY A 1 281 ? 17.172 -41.906 -19.047 1 93.62 281 GLY A C 1
ATOM 2066 O O . GLY A 1 281 ? 16.453 -42.594 -18.312 1 93.62 281 GLY A O 1
ATOM 2067 N N . ARG A 1 282 ? 18.547 -42.062 -19.094 1 90.81 282 ARG A N 1
ATOM 2068 C CA . ARG A 1 282 ? 19.203 -43.25 -18.562 1 90.81 282 ARG A CA 1
ATOM 2069 C C . ARG A 1 282 ? 19.703 -43.031 -17.141 1 90.81 282 ARG A C 1
ATOM 2071 O O . ARG A 1 282 ? 20.312 -43.906 -16.531 1 90.81 282 ARG A O 1
ATOM 2078 N N . ARG A 1 283 ? 19.516 -41.875 -16.641 1 94.81 283 ARG A N 1
ATOM 2079 C CA . ARG A 1 283 ? 19.891 -41.562 -15.266 1 94.81 283 ARG A CA 1
ATOM 2080 C C . ARG A 1 283 ? 21.344 -41.938 -14.992 1 94.81 283 ARG A C 1
ATOM 2082 O O . ARG A 1 283 ? 21.641 -42.656 -14.039 1 94.81 283 ARG A O 1
ATOM 2089 N N . LYS A 1 284 ? 22.203 -41.375 -15.766 1 93.62 284 LYS A N 1
ATOM 2090 C CA . LYS A 1 284 ? 23.625 -41.719 -15.766 1 93.62 284 LYS A CA 1
ATOM 2091 C C . LYS A 1 284 ? 24.328 -41.156 -14.531 1 93.62 284 LYS A C 1
ATOM 2093 O O . LYS A 1 284 ? 25.375 -41.656 -14.133 1 93.62 284 LYS A O 1
ATOM 2098 N N . THR A 1 285 ? 23.828 -40.188 -13.945 1 96.19 285 THR A N 1
ATOM 2099 C CA . THR A 1 285 ? 24.469 -39.531 -12.812 1 96.19 285 THR A CA 1
ATOM 2100 C C . THR A 1 285 ? 23.641 -39.719 -11.539 1 96.19 285 THR A C 1
ATOM 2102 O O . THR A 1 285 ? 22.438 -40 -11.609 1 96.19 285 THR A O 1
ATOM 2105 N N . GLU A 1 286 ? 24.266 -39.5 -10.445 1 96 286 GLU A N 1
ATOM 2106 C CA . GLU A 1 286 ? 23.594 -39.562 -9.156 1 96 286 GLU A CA 1
ATOM 2107 C C . GLU A 1 286 ? 22.5 -38.5 -9.062 1 96 286 GLU A C 1
ATOM 2109 O O . GLU A 1 286 ? 21.406 -38.75 -8.555 1 96 286 GLU A O 1
ATOM 2114 N N . HIS A 1 287 ? 22.859 -37.312 -9.555 1 97.12 287 HIS A N 1
ATOM 2115 C CA . HIS A 1 287 ? 21.891 -36.219 -9.523 1 97.12 287 HIS A CA 1
ATOM 2116 C C . HIS A 1 287 ? 20.703 -36.5 -10.438 1 97.12 287 HIS A C 1
ATOM 2118 O O . HIS A 1 287 ? 19.578 -36.125 -10.133 1 97.12 287 HIS A O 1
ATOM 2124 N N . GLY A 1 288 ? 20.953 -37.125 -11.531 1 96.88 288 GLY A N 1
ATOM 2125 C CA . GLY A 1 288 ? 19.875 -37.531 -12.414 1 96.88 288 GLY A CA 1
ATOM 2126 C C . GLY A 1 288 ? 18.922 -38.5 -11.773 1 96.88 288 GLY A C 1
ATOM 2127 O O . GLY A 1 288 ? 17.703 -38.438 -11.977 1 96.88 288 GLY A O 1
ATOM 2128 N N . GLN A 1 289 ? 19.516 -39.406 -10.992 1 96.25 289 GLN A N 1
ATOM 2129 C CA . GLN A 1 289 ? 18.703 -40.375 -10.273 1 96.25 289 GLN A CA 1
ATOM 2130 C C . GLN A 1 289 ? 17.828 -39.688 -9.219 1 96.25 289 GLN A C 1
ATOM 2132 O O . GLN A 1 289 ? 16.656 -40.031 -9.055 1 96.25 289 GLN A O 1
ATOM 2137 N N . LYS A 1 290 ? 18.453 -38.812 -8.5 1 96.44 290 LYS A N 1
ATOM 2138 C CA . LYS A 1 290 ? 17.734 -38.062 -7.469 1 96.44 290 LYS A CA 1
ATOM 2139 C C . LYS A 1 290 ? 16.609 -37.219 -8.078 1 96.44 290 LYS A C 1
ATOM 2141 O O . LYS A 1 290 ? 15.508 -37.188 -7.539 1 96.44 290 LYS A O 1
ATOM 2146 N N . ALA A 1 291 ? 16.969 -36.594 -9.203 1 98.19 291 ALA A N 1
ATOM 2147 C CA . ALA A 1 291 ? 15.969 -35.812 -9.922 1 98.19 291 ALA A CA 1
ATOM 2148 C C . ALA A 1 291 ? 14.812 -36.656 -10.406 1 98.19 291 ALA A C 1
ATOM 2150 O O . ALA A 1 291 ? 13.648 -36.25 -10.336 1 98.19 291 ALA A O 1
ATOM 2151 N N . ALA A 1 292 ? 15.117 -37.844 -10.859 1 98 292 ALA A N 1
ATOM 2152 C CA . ALA A 1 292 ? 14.094 -38.75 -11.336 1 98 292 ALA A CA 1
ATOM 2153 C C . ALA A 1 292 ? 13.117 -39.125 -10.219 1 98 292 ALA A C 1
ATOM 2155 O O . ALA A 1 292 ? 11.906 -39.156 -10.438 1 98 292 ALA A O 1
ATOM 2156 N N . GLU A 1 293 ? 13.641 -39.344 -9.109 1 97.81 293 GLU A N 1
ATOM 2157 C CA . GLU A 1 293 ? 12.797 -39.688 -7.969 1 97.81 293 GLU A CA 1
ATOM 2158 C C . GLU A 1 293 ? 11.898 -38.531 -7.574 1 97.81 293 GLU A C 1
ATOM 2160 O O . GLU A 1 293 ? 10.719 -38.719 -7.266 1 97.81 293 GLU A O 1
ATOM 2165 N N . MET A 1 294 ? 12.453 -37.344 -7.594 1 97.81 294 MET A N 1
ATOM 2166 C CA . MET A 1 294 ? 11.68 -36.156 -7.305 1 97.81 294 MET A CA 1
ATOM 2167 C C . MET A 1 294 ? 10.555 -35.969 -8.328 1 97.81 294 MET A C 1
ATOM 2169 O O . MET A 1 294 ? 9.422 -35.656 -7.961 1 97.81 294 MET A O 1
ATOM 2173 N N . ILE A 1 295 ? 10.914 -36.156 -9.578 1 98.44 295 ILE A N 1
ATOM 2174 C CA . ILE A 1 295 ? 9.945 -36.031 -10.656 1 98.44 295 ILE A CA 1
ATOM 2175 C C . ILE A 1 295 ? 8.828 -37.062 -10.484 1 98.44 295 ILE A C 1
ATOM 2177 O O . ILE A 1 295 ? 7.652 -36.75 -10.641 1 98.44 295 ILE A O 1
ATOM 2181 N N . VAL A 1 296 ? 9.172 -38.25 -10.086 1 98.38 296 VAL A N 1
ATOM 2182 C CA . VAL A 1 296 ? 8.219 -39.344 -9.93 1 98.38 296 VAL A CA 1
ATOM 2183 C C . VAL A 1 296 ? 7.219 -39 -8.828 1 98.38 296 VAL A C 1
ATOM 2185 O O . VAL A 1 296 ? 6.016 -39.219 -8.969 1 98.38 296 VAL A O 1
ATOM 2188 N N . LEU A 1 297 ? 7.676 -38.469 -7.77 1 98.62 297 LEU A N 1
ATOM 2189 C CA . LEU A 1 297 ? 6.809 -38.062 -6.66 1 98.62 297 LEU A CA 1
ATOM 2190 C C . LEU A 1 297 ? 5.762 -37.062 -7.109 1 98.62 297 LEU A C 1
ATOM 2192 O O . LEU A 1 297 ? 4.574 -37.219 -6.824 1 98.62 297 LEU A O 1
ATOM 2196 N N . ASN A 1 298 ? 6.16 -36.094 -7.824 1 98.75 298 ASN A N 1
ATOM 2197 C CA . ASN A 1 298 ? 5.27 -35 -8.242 1 98.75 298 ASN A CA 1
ATOM 2198 C C . ASN A 1 298 ? 4.391 -35.438 -9.414 1 98.75 298 ASN A C 1
ATOM 2200 O O . ASN A 1 298 ? 3.211 -35.062 -9.469 1 98.75 298 ASN A O 1
ATOM 2204 N N . ALA A 1 299 ? 4.969 -36.188 -10.359 1 98.81 299 ALA A N 1
ATOM 2205 C CA . ALA A 1 299 ? 4.172 -36.75 -11.453 1 98.81 299 ALA A CA 1
ATOM 2206 C C . ALA A 1 299 ? 3.1 -37.688 -10.938 1 98.81 299 ALA A C 1
ATOM 2208 O O . ALA A 1 299 ? 1.987 -37.719 -11.469 1 98.81 299 ALA A O 1
ATOM 2209 N N . GLY A 1 300 ? 3.516 -38.5 -9.961 1 98.81 300 GLY A N 1
ATOM 2210 C CA . GLY A 1 300 ? 2.551 -39.375 -9.352 1 98.81 300 GLY A CA 1
ATOM 2211 C C . GLY A 1 300 ? 1.354 -38.656 -8.758 1 98.81 300 GLY A C 1
ATOM 2212 O O . GLY A 1 300 ? 0.215 -39.094 -8.922 1 98.81 300 GLY A O 1
ATOM 2213 N N . ALA A 1 301 ? 1.634 -37.594 -8.07 1 98.81 301 ALA A N 1
ATOM 2214 C CA . ALA A 1 301 ? 0.558 -36.75 -7.527 1 98.81 301 ALA A CA 1
ATOM 2215 C C . ALA A 1 301 ? -0.339 -36.219 -8.641 1 98.81 301 ALA A C 1
ATOM 2217 O O . ALA A 1 301 ? -1.562 -36.188 -8.492 1 98.81 301 ALA A O 1
ATOM 2218 N N . ALA A 1 302 ? 0.251 -35.812 -9.734 1 98.88 302 ALA A N 1
ATOM 2219 C CA . ALA A 1 302 ? -0.512 -35.281 -10.859 1 98.88 302 ALA A CA 1
ATOM 2220 C C . ALA A 1 302 ? -1.369 -36.375 -11.5 1 98.88 302 ALA A C 1
ATOM 2222 O O . ALA A 1 302 ? -2.514 -36.125 -11.883 1 98.88 302 ALA A O 1
ATOM 2223 N N . LEU A 1 303 ? -0.833 -37.562 -11.609 1 98.75 303 LEU A N 1
ATOM 2224 C CA . LEU A 1 303 ? -1.596 -38.688 -12.148 1 98.75 303 LEU A CA 1
ATOM 2225 C C . LEU A 1 303 ? -2.779 -39 -11.242 1 98.75 303 LEU A C 1
ATOM 2227 O O . LEU A 1 303 ? -3.871 -39.312 -11.734 1 98.75 303 LEU A O 1
ATOM 2231 N N . TYR A 1 304 ? -2.482 -38.938 -9.977 1 98.75 304 TYR A N 1
ATOM 2232 C CA . TYR A 1 304 ? -3.549 -39.156 -9 1 98.75 304 TYR A CA 1
ATOM 2233 C C . TYR A 1 304 ? -4.613 -38.062 -9.109 1 98.75 304 TYR A C 1
ATOM 2235 O O . TYR A 1 304 ? -5.809 -38.375 -9.18 1 98.75 304 TYR A O 1
ATOM 2243 N N . ALA A 1 305 ? -4.215 -36.875 -9.203 1 98.62 305 ALA A N 1
ATOM 2244 C CA . ALA A 1 305 ? -5.148 -35.75 -9.344 1 98.62 305 ALA A CA 1
ATOM 2245 C C . ALA A 1 305 ? -5.965 -35.875 -10.625 1 98.62 305 ALA A C 1
ATOM 2247 O O . ALA A 1 305 ? -7.137 -35.5 -10.664 1 98.62 305 ALA A O 1
ATOM 2248 N N . ALA A 1 306 ? -5.371 -36.469 -11.656 1 97.75 306 ALA A N 1
ATOM 2249 C CA . ALA A 1 306 ? -6.02 -36.625 -12.953 1 97.75 306 ALA A CA 1
ATOM 2250 C C . ALA A 1 306 ? -6.926 -37.844 -12.961 1 97.75 306 ALA A C 1
ATOM 2252 O O . ALA A 1 306 ? -7.48 -38.219 -14.008 1 97.75 306 ALA A O 1
ATOM 2253 N N . ASP A 1 307 ? -6.984 -38.531 -11.852 1 95.81 307 ASP A N 1
ATOM 2254 C CA . ASP A 1 307 ? -7.812 -39.719 -11.664 1 95.81 307 ASP A CA 1
ATOM 2255 C C . ASP A 1 307 ? -7.348 -40.844 -12.562 1 95.81 307 ASP A C 1
ATOM 2257 O O . ASP A 1 307 ? -8.164 -41.625 -13.078 1 95.81 307 ASP A O 1
ATOM 2261 N N . GLN A 1 308 ? -6.074 -40.844 -12.852 1 96.56 308 GLN A N 1
ATOM 2262 C CA . GLN A 1 308 ? -5.461 -41.969 -13.555 1 96.56 308 GLN A CA 1
ATOM 2263 C C . GLN A 1 308 ? -5.078 -43.062 -12.586 1 96.56 308 GLN A C 1
ATOM 2265 O O . GLN A 1 308 ? -4.793 -44.188 -13 1 96.56 308 GLN A O 1
ATOM 2270 N N . ALA A 1 309 ? -5.066 -42.75 -11.344 1 97.5 309 ALA A N 1
ATOM 2271 C CA . ALA A 1 309 ? -4.781 -43.656 -10.258 1 97.5 309 ALA A CA 1
ATOM 2272 C C . ALA A 1 309 ? -5.766 -43.5 -9.109 1 97.5 309 ALA A C 1
ATOM 2274 O O . ALA A 1 309 ? -6.246 -42.375 -8.867 1 97.5 309 ALA A O 1
ATOM 2275 N N . GLY A 1 310 ? -5.949 -44.531 -8.367 1 96.88 310 GLY A N 1
ATOM 2276 C CA . GLY A 1 310 ? -6.926 -44.5 -7.289 1 96.88 310 GLY A CA 1
ATOM 2277 C C . GLY A 1 310 ? -6.367 -43.938 -5.988 1 96.88 310 GLY A C 1
ATOM 2278 O O . GLY A 1 310 ? -7.125 -43.594 -5.078 1 96.88 310 GLY A O 1
ATOM 2279 N N . SER A 1 311 ? -5.066 -43.875 -5.934 1 98 311 SER A N 1
ATOM 2280 C CA . SER A 1 311 ? -4.383 -43.375 -4.758 1 98 311 SER A CA 1
ATOM 2281 C C . SER A 1 311 ? -3.064 -42.688 -5.133 1 98 311 SER A C 1
ATOM 2283 O O . SER A 1 311 ? -2.553 -42.906 -6.238 1 98 311 SER A O 1
ATOM 2285 N N . LEU A 1 312 ? -2.65 -41.906 -4.191 1 98.19 312 LEU A N 1
ATOM 2286 C CA . LEU A 1 312 ? -1.356 -41.25 -4.402 1 98.19 312 LEU A CA 1
ATOM 2287 C C . LEU A 1 312 ? -0.26 -42.312 -4.598 1 98.19 312 LEU A C 1
ATOM 2289 O O . LEU A 1 312 ? 0.604 -42.125 -5.465 1 98.19 312 LEU A O 1
ATOM 2293 N N . LYS A 1 313 ? -0.3 -43.344 -3.834 1 98.38 313 LYS A N 1
ATOM 2294 C CA . LYS A 1 313 ? 0.676 -44.406 -3.932 1 98.38 313 LYS A CA 1
ATOM 2295 C C . LYS A 1 313 ? 0.646 -45.062 -5.316 1 98.38 313 LYS A C 1
ATOM 2297 O O . LYS A 1 313 ? 1.694 -45.281 -5.918 1 98.38 313 LYS A O 1
ATOM 2302 N N . GLU A 1 314 ? -0.522 -45.312 -5.789 1 98.5 314 GLU A N 1
ATOM 2303 C CA . GLU A 1 314 ? -0.673 -45.875 -7.129 1 98.5 314 GLU A CA 1
ATOM 2304 C C . GLU A 1 314 ? -0.194 -44.906 -8.195 1 98.5 314 GLU A C 1
ATOM 2306 O O . GLU A 1 314 ? 0.4 -45.312 -9.195 1 98.5 314 GLU A O 1
ATOM 2311 N N . GLY A 1 315 ? -0.479 -43.625 -8.008 1 98.62 315 GLY A N 1
ATOM 2312 C CA . GLY A 1 315 ? 0.003 -42.625 -8.938 1 98.62 315 GLY A CA 1
ATOM 2313 C C . GLY A 1 315 ? 1.516 -42.594 -9.047 1 98.62 315 GLY A C 1
ATOM 2314 O O . GLY A 1 315 ? 2.062 -42.531 -10.148 1 98.62 315 GLY A O 1
ATOM 2315 N N . VAL A 1 316 ? 2.156 -42.688 -7.898 1 98.56 316 VAL A N 1
ATOM 2316 C CA . VAL A 1 316 ? 3.615 -42.656 -7.875 1 98.56 316 VAL A CA 1
ATOM 2317 C C . VAL A 1 316 ? 4.164 -43.906 -8.57 1 98.56 316 VAL A C 1
ATOM 2319 O O . VAL A 1 316 ? 5.141 -43.844 -9.32 1 98.56 316 VAL A O 1
ATOM 2322 N N . ALA A 1 317 ? 3.541 -45 -8.359 1 98.12 317 ALA A N 1
ATOM 2323 C CA . ALA A 1 317 ? 3.953 -46.219 -9.031 1 98.12 317 ALA A CA 1
ATOM 2324 C C . ALA A 1 317 ? 3.809 -46.094 -10.539 1 98.12 317 ALA A C 1
ATOM 2326 O O . ALA A 1 317 ? 4.695 -46.5 -11.289 1 98.12 317 ALA A O 1
ATOM 2327 N N . LEU A 1 318 ? 2.693 -45.594 -10.961 1 97.88 318 LEU A N 1
ATOM 2328 C CA . LEU A 1 318 ? 2.457 -45.375 -12.391 1 97.88 318 LEU A CA 1
ATOM 2329 C C . LEU A 1 318 ? 3.504 -44.438 -12.984 1 97.88 318 LEU A C 1
ATOM 2331 O O . LEU A 1 318 ? 3.984 -44.656 -14.094 1 97.88 318 LEU A O 1
ATOM 2335 N N . ALA A 1 319 ? 3.826 -43.406 -12.273 1 98.38 319 ALA A N 1
ATOM 2336 C CA . ALA A 1 319 ? 4.84 -42.469 -12.727 1 98.38 319 ALA A CA 1
ATOM 2337 C C . ALA A 1 319 ? 6.203 -43.125 -12.844 1 98.38 319 ALA A C 1
ATOM 2339 O O . ALA A 1 319 ? 6.953 -42.875 -13.781 1 98.38 319 ALA A O 1
ATOM 2340 N N . HIS A 1 320 ? 6.477 -43.938 -11.836 1 97 320 HIS A N 1
ATOM 2341 C CA . HIS A 1 320 ? 7.742 -44.656 -11.844 1 97 320 HIS A CA 1
ATOM 2342 C C . HIS A 1 320 ? 7.855 -45.562 -13.078 1 97 320 HIS A C 1
ATOM 2344 O O . HIS A 1 320 ? 8.891 -45.562 -13.75 1 97 320 HIS A O 1
ATOM 2350 N N . ASP A 1 321 ? 6.844 -46.219 -13.43 1 96.5 321 ASP A N 1
ATOM 2351 C CA . ASP A 1 321 ? 6.816 -47.094 -14.602 1 96.5 321 ASP A CA 1
ATOM 2352 C C . ASP A 1 321 ? 6.973 -46.281 -15.883 1 96.5 321 ASP A C 1
ATOM 2354 O O . ASP A 1 321 ? 7.746 -46.656 -16.766 1 96.5 321 ASP A O 1
ATOM 2358 N N . ALA A 1 322 ? 6.258 -45.219 -15.961 1 96.25 322 ALA A N 1
ATOM 2359 C CA . ALA A 1 322 ? 6.297 -44.375 -17.156 1 96.25 322 ALA A CA 1
ATOM 2360 C C . ALA A 1 322 ? 7.695 -43.812 -17.375 1 96.25 322 ALA A C 1
ATOM 2362 O O . ALA A 1 322 ? 8.156 -43.719 -18.516 1 96.25 322 ALA A O 1
ATOM 2363 N N . LEU A 1 323 ? 8.344 -43.438 -16.281 1 95.56 323 LEU A N 1
ATOM 2364 C CA . LEU A 1 323 ? 9.68 -42.844 -16.375 1 95.56 323 LEU A CA 1
ATOM 2365 C C . LEU A 1 323 ? 10.68 -43.875 -16.891 1 95.56 323 LEU A C 1
ATOM 2367 O O . LEU A 1 323 ? 11.586 -43.531 -17.656 1 95.56 323 LEU A O 1
ATOM 2371 N N . HIS A 1 324 ? 10.5 -45.062 -16.547 1 91.44 324 HIS A N 1
ATOM 2372 C CA . HIS A 1 324 ? 11.461 -46.125 -16.875 1 91.44 324 HIS A CA 1
ATOM 2373 C C . HIS A 1 324 ? 11.305 -46.594 -18.312 1 91.44 324 HIS A C 1
ATOM 2375 O O . HIS A 1 324 ? 12.219 -47.188 -18.875 1 91.44 324 HIS A O 1
ATOM 2381 N N . THR A 1 325 ? 10.164 -46.25 -18.891 1 90 325 THR A N 1
ATOM 2382 C CA . THR A 1 325 ? 9.953 -46.625 -20.281 1 90 325 THR A CA 1
ATOM 2383 C C . THR A 1 325 ? 10.758 -45.75 -21.219 1 90 325 THR A C 1
ATOM 2385 O O . THR A 1 325 ? 10.969 -46.094 -22.391 1 90 325 THR A O 1
ATOM 2388 N N . GLY A 1 326 ? 11.148 -44.594 -20.734 1 87.88 326 GLY A N 1
ATOM 2389 C CA . GLY A 1 326 ? 11.828 -43.625 -21.578 1 87.88 326 GLY A CA 1
ATOM 2390 C C . GLY A 1 326 ? 10.867 -42.781 -22.406 1 87.88 326 GLY A C 1
ATOM 2391 O O . GLY A 1 326 ? 11.281 -41.812 -23.047 1 87.88 326 GLY A O 1
ATOM 2392 N N . LEU A 1 327 ? 9.656 -43.031 -22.328 1 92.94 327 LEU A N 1
ATOM 2393 C CA . LEU A 1 327 ? 8.648 -42.344 -23.141 1 92.94 327 LEU A CA 1
ATOM 2394 C C . LEU A 1 327 ? 8.523 -40.875 -22.734 1 92.94 327 LEU A C 1
ATOM 2396 O O . LEU A 1 327 ? 8.141 -40.031 -23.547 1 92.94 327 LEU A O 1
ATOM 2400 N N . ALA A 1 328 ? 8.836 -40.625 -21.5 1 96.06 328 ALA A N 1
ATOM 2401 C CA . ALA A 1 328 ? 8.727 -39.25 -21.031 1 96.06 328 ALA A CA 1
ATOM 2402 C C . ALA A 1 328 ? 9.68 -38.344 -21.797 1 96.06 328 ALA A C 1
ATOM 2404 O O . ALA A 1 328 ? 9.328 -37.219 -22.156 1 96.06 328 ALA A O 1
ATOM 2405 N N . ARG A 1 329 ? 10.883 -38.781 -22.016 1 95.5 329 ARG A N 1
ATOM 2406 C CA . ARG A 1 329 ? 11.852 -38 -22.812 1 95.5 329 ARG A CA 1
ATOM 2407 C C . ARG A 1 329 ? 11.344 -37.781 -24.234 1 95.5 329 ARG A C 1
ATOM 2409 O O . ARG A 1 329 ? 11.5 -36.688 -24.781 1 95.5 329 ARG A O 1
ATOM 2416 N N . ASP A 1 330 ? 10.727 -38.75 -24.797 1 96.31 330 ASP A N 1
ATOM 2417 C CA . ASP A 1 330 ? 10.18 -38.656 -26.141 1 96.31 330 ASP A CA 1
ATOM 2418 C C . ASP A 1 330 ? 9.078 -37.594 -26.219 1 96.31 330 ASP A C 1
ATOM 2420 O O . ASP A 1 330 ? 8.945 -36.906 -27.219 1 96.31 330 ASP A O 1
ATOM 2424 N N . LYS A 1 331 ? 8.289 -37.531 -25.172 1 97.88 331 LYS A N 1
ATOM 2425 C CA . LYS A 1 331 ? 7.207 -36.531 -25.156 1 97.88 331 LYS A CA 1
ATOM 2426 C C . LYS A 1 331 ? 7.754 -35.125 -25.234 1 97.88 331 LYS A C 1
ATOM 2428 O O . LYS A 1 331 ? 7.168 -34.25 -25.891 1 97.88 331 LYS A O 1
ATOM 2433 N N . LEU A 1 332 ? 8.852 -34.875 -24.5 1 97.62 332 LEU A N 1
ATOM 2434 C CA . LEU A 1 332 ? 9.484 -33.562 -24.547 1 97.62 332 LEU A CA 1
ATOM 2435 C C . LEU A 1 332 ? 9.969 -33.25 -25.953 1 97.62 332 LEU A C 1
ATOM 2437 O O . LEU A 1 332 ? 9.75 -32.156 -26.453 1 97.62 332 LEU A O 1
ATOM 2441 N N . GLU A 1 333 ? 10.539 -34.219 -26.594 1 96.81 333 GLU A N 1
ATOM 2442 C CA . GLU A 1 333 ? 11.023 -34.031 -27.969 1 96.81 333 GLU A CA 1
ATOM 2443 C C . GLU A 1 333 ? 9.867 -33.875 -28.953 1 96.81 333 GLU A C 1
ATOM 2445 O O . GLU A 1 333 ? 9.977 -33.094 -29.906 1 96.81 333 GLU A O 1
ATOM 2450 N N . GLU A 1 334 ? 8.836 -34.562 -28.703 1 98.19 334 GLU A N 1
ATOM 2451 C CA . GLU A 1 334 ? 7.648 -34.469 -29.547 1 98.19 334 GLU A CA 1
ATOM 2452 C C . GLU A 1 334 ? 7.043 -33.062 -29.453 1 98.19 334 GLU A C 1
ATOM 2454 O O . GLU A 1 334 ? 6.633 -32.5 -30.469 1 98.19 334 GLU A O 1
ATOM 2459 N N . LEU A 1 335 ? 6.969 -32.562 -28.25 1 98.62 335 LEU A N 1
ATOM 2460 C CA . LEU A 1 335 ? 6.426 -31.219 -28.078 1 98.62 335 LEU A CA 1
ATOM 2461 C C . LEU A 1 335 ? 7.285 -30.172 -28.781 1 98.62 335 LEU A C 1
ATOM 2463 O O . LEU A 1 335 ? 6.758 -29.281 -29.453 1 98.62 335 LEU A O 1
ATOM 2467 N N . ALA A 1 336 ? 8.617 -30.297 -28.641 1 98.38 336 ALA A N 1
ATOM 2468 C CA . ALA A 1 336 ? 9.539 -29.391 -29.328 1 98.38 336 ALA A CA 1
ATOM 2469 C C . ALA A 1 336 ? 9.352 -29.453 -30.828 1 98.38 336 ALA A C 1
ATOM 2471 O O . ALA A 1 336 ? 9.32 -28.422 -31.5 1 98.38 336 ALA A O 1
ATOM 2472 N N . SER A 1 337 ? 9.156 -30.625 -31.312 1 98.12 337 SER A N 1
ATOM 2473 C CA . SER A 1 337 ? 9.039 -30.828 -32.75 1 98.12 337 SER A CA 1
ATOM 2474 C C . SER A 1 337 ? 7.734 -30.25 -33.281 1 98.12 337 SER A C 1
ATOM 2476 O O . SER A 1 337 ? 7.738 -29.547 -34.312 1 98.12 337 SER A O 1
ATOM 2478 N N . ILE A 1 338 ? 6.668 -30.531 -32.656 1 98.12 338 ILE A N 1
ATOM 2479 C CA . ILE A 1 338 ? 5.375 -30.094 -33.156 1 98.12 338 ILE A CA 1
ATOM 2480 C C . ILE A 1 338 ? 5.285 -28.562 -33.062 1 98.12 338 ILE A C 1
ATOM 2482 O O . ILE A 1 338 ? 4.707 -27.922 -33.938 1 98.12 338 ILE A O 1
ATOM 2486 N N . THR A 1 339 ? 5.797 -28 -32 1 98.31 339 THR A N 1
ATOM 2487 C CA . THR A 1 339 ? 5.707 -26.562 -31.859 1 98.31 339 THR A CA 1
ATOM 2488 C C . THR A 1 339 ? 6.629 -25.859 -32.844 1 98.31 339 THR A C 1
ATOM 2490 O O . THR A 1 339 ? 6.375 -24.719 -33.25 1 98.31 339 THR A O 1
ATOM 2493 N N . ALA A 1 340 ? 7.742 -26.547 -33.281 1 97.19 340 ALA A N 1
ATOM 2494 C CA . ALA A 1 340 ? 8.594 -26 -34.312 1 97.19 340 ALA A CA 1
ATOM 2495 C C . ALA A 1 340 ? 7.82 -25.844 -35.625 1 97.19 340 ALA A C 1
ATOM 2497 O O . ALA A 1 340 ? 8.047 -24.891 -36.375 1 97.19 340 ALA A O 1
ATOM 2498 N N . VAL A 1 341 ? 6.992 -26.734 -35.875 1 97.12 341 VAL A N 1
ATOM 2499 C CA . VAL A 1 341 ? 6.141 -26.672 -37.062 1 97.12 341 VAL A CA 1
ATOM 2500 C C . VAL A 1 341 ? 5.191 -25.484 -36.938 1 97.12 341 VAL A C 1
ATOM 2502 O O . VAL A 1 341 ? 5.004 -24.734 -37.906 1 97.12 341 VAL A O 1
ATOM 2505 N N . PHE A 1 342 ? 4.609 -25.328 -35.781 1 97.38 342 PHE A N 1
ATOM 2506 C CA . PHE A 1 342 ? 3.695 -24.219 -35.562 1 97.38 342 PHE A CA 1
ATOM 2507 C C . PHE A 1 342 ? 4.418 -22.891 -35.688 1 97.38 342 PHE A C 1
ATOM 2509 O O . PHE A 1 342 ? 3.836 -21.906 -36.125 1 97.38 342 PHE A O 1
ATOM 2516 N N . ARG A 1 343 ? 5.703 -22.844 -35.219 1 96.56 343 ARG A N 1
ATOM 2517 C CA . ARG A 1 343 ? 6.5 -21.625 -35.375 1 96.56 343 ARG A CA 1
ATOM 2518 C C . ARG A 1 343 ? 6.582 -21.234 -36.844 1 96.56 343 ARG A C 1
ATOM 2520 O O . ARG A 1 343 ? 6.398 -20.062 -37.188 1 96.56 343 ARG A O 1
ATOM 2527 N N . GLN A 1 344 ? 6.801 -22.188 -37.688 1 95.38 344 GLN A N 1
ATOM 2528 C CA . GLN A 1 344 ? 6.883 -21.938 -39.125 1 95.38 344 GLN A CA 1
ATOM 2529 C C . GLN A 1 344 ? 5.543 -21.453 -39.688 1 95.38 344 GLN A C 1
ATOM 2531 O O . GLN A 1 344 ? 5.492 -20.547 -40.5 1 95.38 344 GLN A O 1
ATOM 2536 N N . GLU A 1 345 ? 4.523 -22.031 -39.125 1 94 345 GLU A N 1
ATOM 2537 C CA . GLU A 1 345 ? 3.182 -21.656 -39.562 1 94 345 GLU A CA 1
ATOM 2538 C C . GLU A 1 345 ? 2.855 -20.219 -39.156 1 94 345 GLU A C 1
ATOM 2540 O O . GLU A 1 345 ? 2.248 -19.469 -39.938 1 94 345 GLU A O 1
ATOM 2545 N N . ASN A 1 346 ? 3.25 -19.891 -37.875 1 93.19 346 ASN A N 1
ATOM 2546 C CA . ASN A 1 346 ? 2.916 -18.562 -37.344 1 93.19 346 ASN A CA 1
ATOM 2547 C C . ASN A 1 346 ? 3.756 -17.469 -38 1 93.19 346 ASN A C 1
ATOM 2549 O O . ASN A 1 346 ? 3.342 -16.312 -38.031 1 93.19 346 ASN A O 1
ATOM 2553 N N . GLN A 1 347 ? 4.938 -17.828 -38.438 1 91.69 347 GLN A N 1
ATOM 2554 C CA . GLN A 1 347 ? 5.84 -16.859 -39.031 1 91.69 347 GLN A CA 1
ATOM 2555 C C . GLN A 1 347 ? 5.621 -16.75 -40.531 1 91.69 347 GLN A C 1
ATOM 2557 O O . GLN A 1 347 ? 6.152 -15.852 -41.188 1 91.69 347 GLN A O 1
ATOM 2562 N N . ALA A 1 348 ? 4.832 -17.406 -41.344 1 76.69 348 ALA A N 1
ATOM 2563 C CA . ALA A 1 348 ? 4.504 -17.281 -42.75 1 76.69 348 ALA A CA 1
ATOM 2564 C C . ALA A 1 348 ? 3.359 -16.297 -42.969 1 76.69 348 ALA A 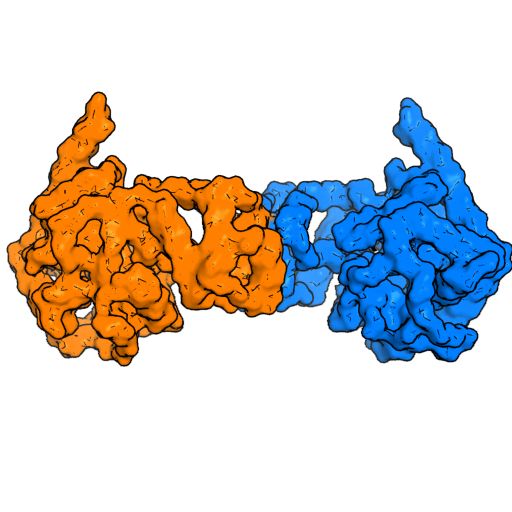C 1
ATOM 2566 O O . ALA A 1 348 ? 3.371 -15.516 -43.938 1 76.69 348 ALA A O 1
ATOM 2567 N N . MET B 1 1 ? 18.984 3.291 2.373 1 92.5 1 MET B N 1
ATOM 2568 C CA . MET B 1 1 ? 17.781 2.514 2.1 1 92.5 1 MET B CA 1
ATOM 2569 C C . MET B 1 1 ? 17.078 3.018 0.842 1 92.5 1 MET B C 1
ATOM 2571 O O . MET B 1 1 ? 16.906 4.223 0.671 1 92.5 1 MET B O 1
ATOM 2575 N N . ASP B 1 2 ? 16.844 2.143 -0.075 1 95.81 2 ASP B N 1
ATOM 2576 C CA . ASP B 1 2 ? 16.078 2.586 -1.227 1 95.81 2 ASP B CA 1
ATOM 2577 C C . ASP B 1 2 ? 14.602 2.191 -1.084 1 95.81 2 ASP B C 1
ATOM 2579 O O . ASP B 1 2 ? 14.234 1.484 -0.143 1 95.81 2 ASP B O 1
ATOM 2583 N N . ILE B 1 3 ? 13.805 2.662 -1.938 1 98.31 3 ILE B N 1
ATOM 2584 C CA . ILE B 1 3 ? 12.352 2.562 -1.823 1 98.31 3 ILE B CA 1
ATOM 2585 C C . ILE B 1 3 ? 11.93 1.095 -1.856 1 98.31 3 ILE B C 1
ATOM 2587 O O . ILE B 1 3 ? 11.008 0.691 -1.147 1 98.31 3 ILE B O 1
ATOM 2591 N N . LYS B 1 4 ? 12.57 0.239 -2.658 1 97.75 4 LYS B N 1
ATOM 2592 C CA . LYS B 1 4 ? 12.203 -1.172 -2.723 1 97.75 4 LYS B CA 1
ATOM 2593 C C . LYS B 1 4 ? 12.5 -1.881 -1.406 1 97.75 4 LYS B C 1
ATOM 2595 O O . LYS B 1 4 ? 11.695 -2.678 -0.926 1 97.75 4 LYS B O 1
ATOM 2600 N N . GLN B 1 5 ? 13.664 -1.619 -0.865 1 98.06 5 GLN B N 1
ATOM 2601 C CA . GLN B 1 5 ? 14.016 -2.152 0.446 1 98.06 5 GLN B CA 1
ATOM 2602 C C . GLN B 1 5 ? 13.023 -1.693 1.511 1 98.06 5 GLN B C 1
ATOM 2604 O O . GLN B 1 5 ? 12.625 -2.479 2.373 1 98.06 5 GLN B O 1
ATOM 2609 N N . ALA B 1 6 ? 12.68 -0.423 1.455 1 98.75 6 ALA B N 1
ATOM 2610 C CA . ALA B 1 6 ? 11.727 0.129 2.412 1 98.75 6 ALA B CA 1
ATOM 2611 C C . ALA B 1 6 ? 10.367 -0.56 2.295 1 98.75 6 ALA B C 1
ATOM 2613 O O . ALA B 1 6 ? 9.742 -0.892 3.305 1 98.75 6 ALA B O 1
ATOM 2614 N N . LEU B 1 7 ? 9.93 -0.751 1.039 1 98.75 7 LEU B N 1
ATOM 2615 C CA . LEU B 1 7 ? 8.656 -1.425 0.816 1 98.75 7 LEU B CA 1
ATOM 2616 C C . LEU B 1 7 ? 8.664 -2.82 1.433 1 98.75 7 LEU B C 1
ATOM 2618 O O . LEU B 1 7 ? 7.688 -3.23 2.062 1 98.75 7 LEU B O 1
ATOM 2622 N N . ALA B 1 8 ? 9.758 -3.521 1.269 1 98.12 8 ALA B N 1
ATOM 2623 C CA . ALA B 1 8 ? 9.875 -4.867 1.827 1 98.12 8 ALA B CA 1
ATOM 2624 C C . ALA B 1 8 ? 9.781 -4.836 3.35 1 98.12 8 ALA B C 1
ATOM 2626 O O . ALA B 1 8 ? 9.086 -5.664 3.951 1 98.12 8 ALA B O 1
ATOM 2627 N N . ARG B 1 9 ? 10.461 -3.85 4 1 98.25 9 ARG B N 1
ATOM 2628 C CA . ARG B 1 9 ? 10.43 -3.703 5.453 1 98.25 9 ARG B CA 1
ATOM 2629 C C . ARG B 1 9 ? 9.031 -3.35 5.938 1 98.25 9 ARG B C 1
ATOM 2631 O O . ARG B 1 9 ? 8.547 -3.914 6.922 1 98.25 9 ARG B O 1
ATOM 2638 N N . VAL B 1 10 ? 8.398 -2.441 5.281 1 98.62 10 VAL B N 1
ATOM 2639 C CA . VAL B 1 10 ? 7.078 -1.956 5.664 1 98.62 10 VAL B CA 1
ATOM 2640 C C . VAL B 1 10 ? 6.051 -3.07 5.492 1 98.62 10 VAL B C 1
ATOM 2642 O O . VAL B 1 10 ? 5.148 -3.223 6.32 1 98.62 10 VAL B O 1
ATOM 2645 N N . ALA B 1 11 ? 6.215 -3.852 4.395 1 98.06 11 ALA B N 1
ATOM 2646 C CA . ALA B 1 11 ? 5.297 -4.965 4.148 1 98.06 11 ALA B CA 1
ATOM 2647 C C . ALA B 1 11 ? 5.309 -5.949 5.316 1 98.06 11 ALA B C 1
ATOM 2649 O O . ALA B 1 11 ? 4.297 -6.602 5.594 1 98.06 11 ALA B O 1
ATOM 2650 N N . GLU B 1 12 ? 6.418 -6.047 6.02 1 97.31 12 GLU B N 1
ATOM 2651 C CA . GLU B 1 12 ? 6.562 -6.93 7.172 1 97.31 12 GLU B CA 1
ATOM 2652 C C . GLU B 1 12 ? 6.246 -6.195 8.469 1 97.31 12 GLU B C 1
ATOM 2654 O O . GLU B 1 12 ? 6.539 -6.695 9.562 1 97.31 12 GLU B O 1
ATOM 2659 N N . ARG B 1 13 ? 5.801 -4.965 8.406 1 97.75 13 ARG B N 1
ATOM 2660 C CA . ARG B 1 13 ? 5.387 -4.125 9.523 1 97.75 13 ARG B CA 1
ATOM 2661 C C . ARG B 1 13 ? 6.582 -3.744 10.391 1 97.75 13 ARG B C 1
ATOM 2663 O O . ARG B 1 13 ? 6.469 -3.67 11.617 1 97.75 13 ARG B O 1
ATOM 2670 N N . LEU B 1 14 ? 7.719 -3.648 9.734 1 98.25 14 LEU B N 1
ATOM 2671 C CA . LEU B 1 14 ? 8.93 -3.215 10.43 1 98.25 14 LEU B CA 1
ATOM 2672 C C . LEU B 1 14 ? 9.164 -1.72 10.234 1 98.25 14 LEU B C 1
ATOM 2674 O O . LEU B 1 14 ? 8.953 -1.192 9.141 1 98.25 14 LEU B O 1
ATOM 2678 N N . ASP B 1 15 ? 9.586 -1.075 11.281 1 98.56 15 ASP B N 1
ATOM 2679 C CA . ASP B 1 15 ? 9.82 0.365 11.242 1 98.56 15 ASP B CA 1
ATOM 2680 C C . ASP B 1 15 ? 11.148 0.686 10.562 1 98.56 15 ASP B C 1
ATOM 2682 O O . ASP B 1 15 ? 12.094 -0.105 10.633 1 98.56 15 ASP B O 1
ATOM 2686 N N . LEU B 1 16 ? 11.172 1.786 9.906 1 98.62 16 LEU B N 1
ATOM 2687 C CA . LEU B 1 16 ? 12.43 2.381 9.469 1 98.62 16 LEU B CA 1
ATOM 2688 C C . LEU B 1 16 ? 13 3.295 10.547 1 98.62 16 LEU B C 1
ATOM 2690 O O . LEU B 1 16 ? 12.25 3.959 11.266 1 98.62 16 LEU B O 1
ATOM 2694 N N . ASN B 1 17 ? 14.297 3.287 10.695 1 98.56 17 ASN B N 1
ATOM 2695 C CA . ASN B 1 17 ? 14.875 4.305 11.57 1 98.56 17 ASN B CA 1
ATOM 2696 C C . ASN B 1 17 ? 14.938 5.664 10.883 1 98.56 17 ASN B C 1
ATOM 2698 O O . ASN B 1 17 ? 14.562 5.793 9.711 1 98.56 17 ASN B O 1
ATOM 2702 N N . THR B 1 18 ? 15.383 6.656 11.594 1 98.75 18 THR B N 1
ATOM 2703 C CA . THR B 1 18 ? 15.344 8.031 11.094 1 98.75 18 THR B CA 1
ATOM 2704 C C . THR B 1 18 ? 16.172 8.164 9.828 1 98.75 18 THR B C 1
ATOM 2706 O O . THR B 1 18 ? 15.719 8.734 8.836 1 98.75 18 THR B O 1
ATOM 2709 N N . ALA B 1 19 ? 17.359 7.621 9.812 1 98.69 19 ALA B N 1
ATOM 2710 C CA . ALA B 1 19 ? 18.266 7.727 8.664 1 98.69 19 ALA B CA 1
ATOM 2711 C C . ALA B 1 19 ? 17.688 6.996 7.453 1 98.69 19 ALA B C 1
ATOM 2713 O O . ALA B 1 19 ? 17.781 7.484 6.324 1 98.69 19 ALA B O 1
ATOM 2714 N N . GLU B 1 20 ? 17.156 5.793 7.648 1 98.69 20 GLU B N 1
ATOM 2715 C CA . GLU B 1 20 ? 16.531 5.027 6.578 1 98.69 20 GLU B CA 1
ATOM 2716 C C . GLU B 1 20 ? 15.352 5.789 5.969 1 98.69 20 GLU B C 1
ATOM 2718 O O . GLU B 1 20 ? 15.211 5.852 4.746 1 98.69 20 GLU B O 1
ATOM 2723 N N . MET B 1 21 ? 14.578 6.406 6.824 1 98.75 21 MET B N 1
ATOM 2724 C CA . MET B 1 21 ? 13.422 7.172 6.359 1 98.75 21 MET B CA 1
ATOM 2725 C C . MET B 1 21 ? 13.867 8.391 5.562 1 98.75 21 MET B C 1
ATOM 2727 O O . MET B 1 21 ? 13.242 8.742 4.559 1 98.75 21 MET B O 1
ATOM 2731 N N . GLN B 1 22 ? 14.906 9.062 6.02 1 98.81 22 GLN B N 1
ATOM 2732 C CA . GLN B 1 22 ? 15.43 10.195 5.266 1 98.81 22 GLN B CA 1
ATOM 2733 C C . GLN B 1 22 ? 15.836 9.773 3.854 1 98.81 22 GLN B C 1
ATOM 2735 O O . GLN B 1 22 ? 15.562 10.492 2.889 1 98.81 22 GLN B O 1
ATOM 2740 N N . GLY B 1 23 ? 16.484 8.609 3.789 1 98.62 23 GLY B N 1
ATOM 2741 C CA . GLY B 1 23 ? 16.875 8.109 2.486 1 98.62 23 GLY B CA 1
ATOM 2742 C C . GLY B 1 23 ? 15.695 7.887 1.55 1 98.62 23 GLY B C 1
ATOM 2743 O O . GLY B 1 23 ? 15.727 8.328 0.399 1 98.62 23 GLY B O 1
ATOM 2744 N N . VAL B 1 24 ? 14.656 7.289 2.002 1 98.75 24 VAL B N 1
ATOM 2745 C CA . VAL B 1 24 ? 13.469 6.98 1.206 1 98.75 24 VAL B CA 1
ATOM 2746 C C . VAL B 1 24 ? 12.75 8.273 0.825 1 98.75 24 VAL B C 1
ATOM 2748 O O . VAL B 1 24 ? 12.375 8.469 -0.334 1 98.75 24 VAL B O 1
ATOM 2751 N N . MET B 1 25 ? 12.609 9.188 1.772 1 98.69 25 MET B N 1
ATOM 2752 C CA . MET B 1 25 ? 11.898 10.445 1.535 1 98.69 25 MET B CA 1
ATOM 2753 C C . MET B 1 25 ? 12.648 11.312 0.53 1 98.69 25 MET B C 1
ATOM 2755 O O . MET B 1 25 ? 12.031 12 -0.289 1 98.69 25 MET B O 1
ATOM 2759 N N . ARG B 1 26 ? 13.969 11.305 0.611 1 98.5 26 ARG B N 1
ATOM 2760 C CA . ARG B 1 26 ? 14.75 12.055 -0.364 1 98.5 26 ARG B CA 1
ATOM 2761 C C . ARG B 1 26 ? 14.531 11.516 -1.774 1 98.5 26 ARG B C 1
ATOM 2763 O O . ARG B 1 26 ? 14.414 12.297 -2.727 1 98.5 26 ARG B O 1
ATOM 2770 N N . GLN B 1 27 ? 14.453 10.172 -1.931 1 98.69 27 GLN B N 1
ATOM 2771 C CA . GLN B 1 27 ? 14.172 9.586 -3.234 1 98.69 27 GLN B CA 1
ATOM 2772 C C . GLN B 1 27 ? 12.805 10.016 -3.754 1 98.69 27 GLN B C 1
ATOM 2774 O O . GLN B 1 27 ? 12.664 10.391 -4.922 1 98.69 27 GLN B O 1
ATOM 2779 N N . ILE B 1 28 ? 11.82 9.992 -2.869 1 98.69 28 ILE B N 1
ATOM 2780 C CA . ILE B 1 28 ? 10.469 10.375 -3.25 1 98.69 28 ILE B CA 1
ATOM 2781 C C . ILE B 1 28 ? 10.438 11.844 -3.648 1 98.69 28 ILE B C 1
ATOM 2783 O O . ILE B 1 28 ? 9.922 12.203 -4.711 1 98.69 28 ILE B O 1
ATOM 2787 N N . MET B 1 29 ? 11.102 12.695 -2.838 1 98.38 29 MET B N 1
ATOM 2788 C CA . MET B 1 29 ? 10.992 14.148 -2.977 1 98.38 29 MET B CA 1
ATOM 2789 C C . MET B 1 29 ? 11.883 14.656 -4.102 1 98.38 29 MET B C 1
ATOM 2791 O O . MET B 1 29 ? 11.805 15.828 -4.484 1 98.38 29 MET B O 1
ATOM 2795 N N . THR B 1 30 ? 12.719 13.828 -4.637 1 98.12 30 THR B N 1
ATOM 2796 C CA . THR B 1 30 ? 13.562 14.242 -5.75 1 98.12 30 THR B CA 1
ATOM 2797 C C . THR B 1 30 ? 13.164 13.516 -7.031 1 98.12 30 THR B C 1
ATOM 2799 O O . THR B 1 30 ? 13.898 13.539 -8.023 1 98.12 30 THR B O 1
ATOM 2802 N N . GLY B 1 31 ? 12.117 12.766 -6.988 1 98.12 31 GLY B N 1
ATOM 2803 C CA . GLY B 1 31 ? 11.516 12.211 -8.195 1 98.12 31 GLY B CA 1
ATOM 2804 C C . GLY B 1 31 ? 12.148 10.898 -8.617 1 98.12 31 GLY B C 1
ATOM 2805 O O . GLY B 1 31 ? 12.094 10.531 -9.789 1 98.12 31 GLY B O 1
ATOM 2806 N N . GLN B 1 32 ? 12.695 10.164 -7.723 1 98.5 32 GLN B N 1
ATOM 2807 C CA . GLN B 1 32 ? 13.391 8.93 -8.062 1 98.5 32 GLN B CA 1
ATOM 2808 C C . GLN B 1 32 ? 12.492 7.715 -7.867 1 98.5 32 GLN B C 1
ATOM 2810 O O . GLN B 1 32 ? 12.914 6.578 -8.094 1 98.5 32 GLN B O 1
ATOM 2815 N N . CYS B 1 33 ? 11.289 7.867 -7.445 1 98.75 33 CYS B N 1
ATOM 2816 C CA . CYS B 1 33 ? 10.359 6.766 -7.203 1 98.75 33 CYS B CA 1
ATOM 2817 C C . CYS B 1 33 ? 9.18 6.824 -8.164 1 98.75 33 CYS B C 1
ATOM 2819 O O . CYS B 1 33 ? 8.703 7.91 -8.5 1 98.75 33 CYS B O 1
ATOM 2821 N N . SER B 1 34 ? 8.703 5.652 -8.609 1 98.69 34 SER B N 1
ATOM 2822 C CA . SER B 1 34 ? 7.508 5.602 -9.445 1 98.69 34 SER B CA 1
ATOM 2823 C C . SER B 1 34 ? 6.25 5.867 -8.625 1 98.69 34 SER B C 1
ATOM 2825 O O . SER B 1 34 ? 6.27 5.77 -7.398 1 98.69 34 SER B O 1
ATOM 2827 N N . ASP B 1 35 ? 5.133 6.219 -9.336 1 98.75 35 ASP B N 1
ATOM 2828 C CA . ASP B 1 35 ? 3.855 6.441 -8.664 1 98.75 35 ASP B CA 1
ATOM 2829 C C . ASP B 1 35 ? 3.404 5.191 -7.914 1 98.75 35 ASP B C 1
ATOM 2831 O O . ASP B 1 35 ? 2.85 5.285 -6.816 1 98.75 35 ASP B O 1
ATOM 2835 N N . ALA B 1 36 ? 3.682 4.023 -8.484 1 98.88 36 ALA B N 1
ATOM 2836 C CA . ALA B 1 36 ? 3.309 2.764 -7.844 1 98.88 36 ALA B CA 1
ATOM 2837 C C . ALA B 1 36 ? 4.055 2.576 -6.523 1 98.88 36 ALA B C 1
ATOM 2839 O O . ALA B 1 36 ? 3.465 2.154 -5.527 1 98.88 36 ALA B O 1
ATOM 2840 N N . GLN B 1 37 ? 5.316 2.908 -6.582 1 98.88 37 GLN B N 1
ATOM 2841 C CA . GLN B 1 37 ? 6.137 2.793 -5.379 1 98.88 37 GLN B CA 1
ATOM 2842 C C . GLN B 1 37 ? 5.668 3.762 -4.301 1 98.88 37 GLN B C 1
ATOM 2844 O O . GLN B 1 37 ? 5.566 3.393 -3.127 1 98.88 37 GLN B O 1
ATOM 2849 N N . ILE B 1 38 ? 5.379 5.008 -4.695 1 98.88 38 ILE B N 1
ATOM 2850 C CA . ILE B 1 38 ? 4.922 6.012 -3.744 1 98.88 38 ILE B CA 1
ATOM 2851 C C . ILE B 1 38 ? 3.574 5.594 -3.158 1 98.88 38 ILE B C 1
ATOM 2853 O O . ILE B 1 38 ? 3.379 5.641 -1.94 1 98.88 38 ILE B O 1
ATOM 2857 N N . GLY B 1 39 ? 2.646 5.141 -4.031 1 98.81 39 GLY B N 1
ATOM 2858 C CA . GLY B 1 39 ? 1.359 4.66 -3.553 1 98.81 39 GLY B CA 1
ATOM 2859 C C . GLY B 1 39 ? 1.478 3.52 -2.562 1 98.81 39 GLY B C 1
ATOM 2860 O O . GLY B 1 39 ? 0.834 3.533 -1.511 1 98.81 39 GLY B O 1
ATOM 2861 N N . ALA B 1 40 ? 2.332 2.561 -2.887 1 98.94 40 ALA B N 1
ATOM 2862 C CA . ALA B 1 40 ? 2.549 1.409 -2.016 1 98.94 40 ALA B CA 1
ATOM 2863 C C . ALA B 1 40 ? 3.146 1.837 -0.678 1 98.94 40 ALA B C 1
ATOM 2865 O O . ALA B 1 40 ? 2.732 1.354 0.378 1 98.94 40 ALA B O 1
ATOM 2866 N N . PHE B 1 41 ? 4.125 2.734 -0.747 1 98.88 41 PHE B N 1
ATOM 2867 C CA . PHE B 1 41 ? 4.812 3.203 0.453 1 98.88 41 PHE B CA 1
ATOM 2868 C C . PHE B 1 41 ? 3.844 3.934 1.377 1 98.88 41 PHE B C 1
ATOM 2870 O O . PHE B 1 41 ? 3.812 3.676 2.582 1 98.88 41 PHE B O 1
ATOM 2877 N N . LEU B 1 42 ? 2.998 4.797 0.82 1 98.69 42 LEU B N 1
ATOM 2878 C CA . LEU B 1 42 ? 2.039 5.559 1.611 1 98.69 42 LEU B CA 1
ATOM 2879 C C . LEU B 1 42 ? 1.008 4.637 2.252 1 98.69 42 LEU B C 1
ATOM 2881 O O . LEU B 1 42 ? 0.694 4.777 3.436 1 98.69 42 LEU B O 1
ATOM 2885 N N . MET B 1 43 ? 0.475 3.666 1.49 1 98.81 43 MET B N 1
ATOM 2886 C CA . MET B 1 43 ? -0.486 2.703 2.023 1 98.81 43 MET B CA 1
ATOM 2887 C C . MET B 1 43 ? 0.141 1.869 3.135 1 98.81 43 MET B C 1
ATOM 2889 O O . MET B 1 43 ? -0.453 1.7 4.203 1 98.81 43 MET B O 1
ATOM 2893 N N . GLY B 1 44 ? 1.37 1.376 2.842 1 98.75 44 GLY B N 1
ATOM 2894 C CA . GLY B 1 44 ? 2.061 0.573 3.84 1 98.75 44 GLY B CA 1
ATOM 2895 C C . GLY B 1 44 ? 2.297 1.314 5.141 1 98.75 44 GLY B C 1
ATOM 2896 O O . GLY B 1 44 ? 2.055 0.774 6.223 1 98.75 44 GLY B O 1
ATOM 2897 N N . MET B 1 45 ? 2.742 2.551 5.023 1 98.5 45 MET B N 1
ATOM 2898 C CA . MET B 1 45 ? 2.992 3.371 6.203 1 98.5 45 MET B CA 1
ATOM 2899 C C . MET B 1 45 ? 1.708 3.59 6.996 1 98.5 45 MET B C 1
ATOM 2901 O O . MET B 1 45 ? 1.706 3.482 8.227 1 98.5 45 MET B O 1
ATOM 2905 N N . ARG B 1 46 ? 0.657 3.871 6.305 1 97.38 46 ARG B N 1
ATOM 2906 C CA . ARG B 1 46 ? -0.631 4.098 6.953 1 97.38 46 ARG B CA 1
ATOM 2907 C C . ARG B 1 46 ? -1.093 2.855 7.703 1 97.38 46 ARG B C 1
ATOM 2909 O O . ARG B 1 46 ? -1.533 2.945 8.852 1 97.38 46 ARG B O 1
ATOM 2916 N N . MET B 1 47 ? -0.996 1.733 7.098 1 98.06 47 MET B N 1
ATOM 2917 C CA . MET B 1 47 ? -1.491 0.492 7.684 1 98.06 47 MET B CA 1
ATOM 2918 C C . MET B 1 47 ? -0.61 0.05 8.852 1 98.06 47 MET B C 1
ATOM 2920 O O . MET B 1 47 ? -1.099 -0.538 9.812 1 98.06 47 MET B O 1
ATOM 2924 N N . LYS B 1 48 ? 0.676 0.223 8.758 1 97.31 48 LYS B N 1
ATOM 2925 C CA . LYS B 1 48 ? 1.619 -0.143 9.812 1 97.31 48 LYS B CA 1
ATOM 2926 C C . LYS B 1 48 ? 1.512 0.806 11 1 97.31 48 LYS B C 1
ATOM 2928 O O . LYS B 1 48 ? 1.801 0.422 12.133 1 97.31 48 LYS B O 1
ATOM 2933 N N . SER B 1 49 ? 1.104 2.09 10.75 1 95.56 49 SER B N 1
ATOM 2934 C CA . SER B 1 49 ? 1.179 3.227 11.656 1 95.56 49 SER B CA 1
ATOM 2935 C C . SER B 1 49 ? 2.59 3.805 11.703 1 95.56 49 SER B C 1
ATOM 2937 O O . SER B 1 49 ? 3.547 3.096 12.016 1 95.56 49 SER B O 1
ATOM 2939 N N . GLU B 1 50 ? 2.746 5.02 11.43 1 97.19 50 GLU B N 1
ATOM 2940 C CA . GLU B 1 50 ? 4.039 5.688 11.336 1 97.19 50 GLU B CA 1
ATOM 2941 C C . GLU B 1 50 ? 4.695 5.82 12.703 1 97.19 50 GLU B C 1
ATOM 2943 O O . GLU B 1 50 ? 4.043 6.219 13.672 1 97.19 50 GLU B O 1
ATOM 2948 N N . SER B 1 51 ? 5.957 5.457 12.859 1 98 51 SER B N 1
ATOM 2949 C CA . SER B 1 51 ? 6.703 5.621 14.102 1 98 51 SER B CA 1
ATOM 2950 C C . SER B 1 51 ? 7.262 7.039 14.227 1 98 51 SER B C 1
ATOM 2952 O O . SER B 1 51 ? 7.293 7.785 13.242 1 98 51 SER B O 1
ATOM 2954 N N . ILE B 1 52 ? 7.68 7.391 15.414 1 98.25 52 ILE B N 1
ATOM 2955 C CA . ILE B 1 52 ? 8.273 8.695 15.68 1 98.25 52 ILE B CA 1
ATOM 2956 C C . ILE B 1 52 ? 9.5 8.898 14.797 1 98.25 52 ILE B C 1
ATOM 2958 O O . ILE B 1 52 ? 9.648 9.945 14.156 1 98.25 52 ILE B O 1
ATOM 2962 N N . ASP B 1 53 ? 10.406 7.848 14.672 1 98.62 53 ASP B N 1
ATOM 2963 C CA . ASP B 1 53 ? 11.609 7.918 13.836 1 98.62 53 ASP B CA 1
ATOM 2964 C C . ASP B 1 53 ? 11.25 8.219 12.383 1 98.62 53 ASP B C 1
ATOM 2966 O O . ASP B 1 53 ? 11.922 9.016 11.727 1 98.62 53 ASP B O 1
ATOM 2970 N N . GLU B 1 54 ? 10.242 7.562 11.93 1 98.75 54 GLU B N 1
ATOM 2971 C CA . GLU B 1 54 ? 9.82 7.719 10.539 1 98.75 54 GLU B CA 1
ATOM 2972 C C . GLU B 1 54 ? 9.266 9.117 10.289 1 98.75 54 GLU B C 1
ATOM 2974 O O . GLU B 1 54 ? 9.594 9.75 9.281 1 98.75 54 GLU B O 1
ATOM 2979 N N . ILE B 1 55 ? 8.438 9.672 11.227 1 98.69 55 ILE B N 1
ATOM 2980 C CA . ILE B 1 55 ? 7.875 11.008 11.086 1 98.69 55 ILE B CA 1
ATOM 2981 C C . ILE B 1 55 ? 8.992 12.047 11.148 1 98.69 55 ILE B C 1
ATOM 2983 O O . ILE B 1 55 ? 9.039 12.969 10.336 1 98.69 55 ILE B O 1
ATOM 2987 N N . VAL B 1 56 ? 9.93 11.852 12.078 1 98.75 56 VAL B N 1
ATOM 2988 C CA . VAL B 1 56 ? 11.062 12.766 12.211 1 98.75 56 VAL B CA 1
ATOM 2989 C C . VAL B 1 56 ? 11.875 12.773 10.922 1 98.75 56 VAL B C 1
ATOM 2991 O O . VAL B 1 56 ? 12.195 13.836 10.391 1 98.75 56 VAL B O 1
ATOM 2994 N N . GLY B 1 57 ? 12.18 11.562 10.398 1 98.75 57 GLY B N 1
ATOM 2995 C CA . GLY B 1 57 ? 12.961 11.469 9.172 1 98.75 57 GLY B CA 1
ATOM 2996 C C . GLY B 1 57 ? 12.289 12.141 7.988 1 98.75 57 GLY B C 1
ATOM 2997 O O . GLY B 1 57 ? 12.938 12.859 7.227 1 98.75 57 GLY B O 1
ATOM 2998 N N . ALA B 1 58 ? 11.016 11.938 7.852 1 98.81 58 ALA B N 1
ATOM 2999 C CA . ALA B 1 58 ? 10.266 12.539 6.754 1 98.81 58 ALA B CA 1
ATOM 3000 C C . ALA B 1 58 ? 10.242 14.062 6.879 1 98.81 58 ALA B C 1
ATOM 3002 O O . ALA B 1 58 ? 10.469 14.773 5.902 1 98.81 58 ALA B O 1
ATOM 3003 N N . ALA B 1 59 ? 10 14.57 8.078 1 98.62 59 ALA B N 1
ATOM 3004 C CA . ALA B 1 59 ? 9.938 16.016 8.32 1 98.62 59 ALA B CA 1
ATOM 3005 C C . ALA B 1 59 ? 11.273 16.672 8.031 1 98.62 59 ALA B C 1
ATOM 3007 O O . ALA B 1 59 ? 11.32 17.75 7.426 1 98.62 59 ALA B O 1
ATOM 3008 N N . LEU B 1 60 ? 12.352 16.047 8.445 1 98.69 60 LEU B N 1
ATOM 3009 C CA . LEU B 1 60 ? 13.68 16.609 8.25 1 98.69 60 LEU B CA 1
ATOM 3010 C C . LEU B 1 60 ? 13.977 16.797 6.762 1 98.69 60 LEU B C 1
ATOM 3012 O O . LEU B 1 60 ? 14.5 17.828 6.352 1 98.69 60 LEU B O 1
ATOM 3016 N N . VAL B 1 61 ? 13.617 15.828 5.949 1 98.75 61 VAL B N 1
ATOM 3017 C CA . VAL B 1 61 ? 13.875 15.914 4.516 1 98.75 61 VAL B CA 1
ATOM 3018 C C . VAL B 1 61 ? 13.016 17.016 3.898 1 98.75 61 VAL B C 1
ATOM 3020 O O . VAL B 1 61 ? 13.484 17.781 3.049 1 98.75 61 VAL B O 1
ATOM 3023 N N . MET B 1 62 ? 11.789 17.094 4.328 1 98.44 62 MET B N 1
ATOM 3024 C CA . MET B 1 62 ? 10.914 18.141 3.797 1 98.44 62 MET B CA 1
ATOM 3025 C C . MET B 1 62 ? 11.414 19.516 4.18 1 98.44 62 MET B C 1
ATOM 3027 O O . MET B 1 62 ? 11.344 20.453 3.377 1 98.44 62 MET B O 1
ATOM 3031 N N . ARG B 1 63 ? 11.93 19.672 5.406 1 98.19 63 ARG B N 1
ATOM 3032 C CA . ARG B 1 63 ? 12.523 20.938 5.824 1 98.19 63 ARG B CA 1
ATOM 3033 C C . ARG B 1 63 ? 13.742 21.266 4.977 1 98.19 63 ARG B C 1
ATOM 3035 O O . ARG B 1 63 ? 13.922 22.422 4.566 1 98.19 63 ARG B O 1
ATOM 3042 N N . GLU B 1 64 ? 14.523 20.25 4.73 1 97.69 64 GLU B N 1
ATOM 3043 C CA . GLU B 1 64 ? 15.75 20.391 3.947 1 97.69 64 GLU B CA 1
ATOM 3044 C C . GLU B 1 64 ? 15.453 20.938 2.551 1 97.69 64 GLU B C 1
ATOM 3046 O O . GLU B 1 64 ? 16.219 21.734 2.016 1 97.69 64 GLU B O 1
ATOM 3051 N N . LEU B 1 65 ? 14.367 20.578 2.014 1 98 65 LEU B N 1
ATOM 3052 C CA . LEU B 1 65 ? 14.086 20.859 0.612 1 98 65 LEU B CA 1
ATOM 3053 C C . LEU B 1 65 ? 13.156 22.062 0.484 1 98 65 LEU B C 1
ATOM 3055 O O . LEU B 1 65 ? 12.875 22.516 -0.627 1 98 65 LEU B O 1
ATOM 3059 N N . ALA B 1 66 ? 12.664 22.625 1.616 1 97.62 66 ALA B N 1
ATOM 3060 C CA . ALA B 1 66 ? 11.727 23.734 1.593 1 97.62 66 ALA B CA 1
ATOM 3061 C C . ALA B 1 66 ? 12.453 25.062 1.336 1 97.62 66 ALA B C 1
ATOM 3063 O O . ALA B 1 66 ? 13.609 25.219 1.741 1 97.62 66 ALA B O 1
ATOM 3064 N N . ALA B 1 67 ? 11.812 25.984 0.574 1 97.31 67 ALA B N 1
ATOM 3065 C CA . ALA B 1 67 ? 12.312 27.359 0.5 1 97.31 67 ALA B CA 1
ATOM 3066 C C . ALA B 1 67 ? 12.156 28.078 1.84 1 97.31 67 ALA B C 1
ATOM 3068 O O . ALA B 1 67 ? 11.031 28.312 2.289 1 97.31 67 ALA B O 1
ATOM 3069 N N . PRO B 1 68 ? 13.219 28.422 2.455 1 97.5 68 PRO B N 1
ATOM 3070 C CA . PRO B 1 68 ? 13.141 28.938 3.822 1 97.5 68 PRO B CA 1
ATOM 3071 C C . PRO B 1 68 ? 12.664 30.391 3.877 1 97.5 68 PRO B C 1
ATOM 3073 O O . PRO B 1 68 ? 12.781 31.109 2.889 1 97.5 68 PRO B O 1
ATOM 3076 N N . VAL B 1 69 ? 12.109 30.703 4.945 1 98.31 69 VAL B N 1
ATOM 3077 C CA . VAL B 1 69 ? 11.766 32.094 5.293 1 98.31 69 VAL B CA 1
ATOM 3078 C C . VAL B 1 69 ? 12.555 32.5 6.527 1 98.31 69 VAL B C 1
ATOM 3080 O O . VAL B 1 69 ? 12.422 31.906 7.594 1 98.31 69 VAL B O 1
ATOM 3083 N N . THR B 1 70 ? 13.352 33.5 6.391 1 97.69 70 THR B N 1
ATOM 3084 C CA . THR B 1 70 ? 14.117 34 7.52 1 97.69 70 THR B CA 1
ATOM 3085 C C . THR B 1 70 ? 13.422 35.219 8.125 1 97.69 70 THR B C 1
ATOM 3087 O O . THR B 1 70 ? 13.25 36.25 7.453 1 97.69 70 THR B O 1
ATOM 3090 N N . ILE B 1 71 ? 13.016 35.031 9.328 1 96.88 71 ILE B N 1
ATOM 3091 C CA . ILE B 1 71 ? 12.32 36.094 10.008 1 96.88 71 ILE B CA 1
ATOM 3092 C C . ILE B 1 71 ? 13.125 36.562 11.227 1 96.88 71 ILE B C 1
ATOM 3094 O O . ILE B 1 71 ? 13.461 35.719 12.094 1 96.88 71 ILE B O 1
ATOM 3098 N N . GLY B 1 72 ? 13.477 37.781 11.273 1 91.31 72 GLY B N 1
ATOM 3099 C CA . GLY B 1 72 ? 14.312 38.344 12.328 1 91.31 72 GLY B CA 1
ATOM 3100 C C . GLY B 1 72 ? 13.531 38.719 13.578 1 91.31 72 GLY B C 1
ATOM 3101 O O . GLY B 1 72 ? 13.633 39.844 14.078 1 91.31 72 GLY B O 1
ATOM 3102 N N . VAL B 1 73 ? 12.703 37.906 14.062 1 91 73 VAL B N 1
ATOM 3103 C CA . VAL B 1 73 ? 11.93 38.156 15.273 1 91 73 VAL B CA 1
ATOM 3104 C C . VAL B 1 73 ? 12.008 36.938 16.203 1 91 73 VAL B C 1
ATOM 3106 O O . VAL B 1 73 ? 12.203 35.812 15.734 1 91 73 VAL B O 1
ATOM 3109 N N . GLU B 1 74 ? 11.875 37.344 17.469 1 88.31 74 GLU B N 1
ATOM 3110 C CA . GLU B 1 74 ? 11.922 36.25 18.453 1 88.31 74 GLU B CA 1
ATOM 3111 C C . GLU B 1 74 ? 10.523 35.719 18.75 1 88.31 74 GLU B C 1
ATOM 3113 O O . GLU B 1 74 ? 9.523 36.375 18.453 1 88.31 74 GLU B O 1
ATOM 3118 N N . ARG B 1 75 ? 10.336 34.594 19.219 1 94.69 75 ARG B N 1
ATOM 3119 C CA . ARG B 1 75 ? 9.141 33.969 19.781 1 94.69 75 ARG B CA 1
ATOM 3120 C C . ARG B 1 75 ? 8.055 33.812 18.719 1 94.69 75 ARG B C 1
ATOM 3122 O O . ARG B 1 75 ? 6.879 34.094 18.984 1 94.69 75 ARG B O 1
ATOM 3129 N N . LEU B 1 76 ? 8.508 33.5 17.5 1 97.56 76 LEU B N 1
ATOM 3130 C CA . LEU B 1 76 ? 7.559 33.156 16.453 1 97.56 76 LEU B CA 1
ATOM 3131 C C . LEU B 1 76 ? 6.707 31.969 16.844 1 97.56 76 LEU B C 1
ATOM 3133 O O . LEU B 1 76 ? 7.215 31 17.422 1 97.56 76 LEU B O 1
ATOM 3137 N N . VAL B 1 77 ? 5.43 32.062 16.562 1 98.69 77 VAL B N 1
ATOM 3138 C CA . VAL B 1 77 ? 4.535 30.953 16.844 1 98.69 77 VAL B CA 1
ATOM 3139 C C . VAL B 1 77 ? 3.775 30.578 15.586 1 98.69 77 VAL B C 1
ATOM 3141 O O . VAL B 1 77 ? 3.482 31.422 14.742 1 98.69 77 VAL B O 1
ATOM 3144 N N . ASP B 1 78 ? 3.549 29.312 15.383 1 98.69 78 ASP B N 1
ATOM 3145 C CA . ASP B 1 78 ? 2.711 28.766 14.32 1 98.69 78 ASP B CA 1
ATOM 3146 C C . ASP B 1 78 ? 1.447 28.125 14.883 1 98.69 78 ASP B C 1
ATOM 3148 O O . ASP B 1 78 ? 1.488 27.484 15.938 1 98.69 78 ASP B O 1
ATOM 3152 N N . THR B 1 79 ? 0.342 28.266 14.219 1 97.81 79 THR B N 1
ATOM 3153 C CA . THR B 1 79 ? -0.925 27.703 14.656 1 97.81 79 THR B CA 1
ATOM 3154 C C . THR B 1 79 ? -1.42 26.641 13.672 1 97.81 79 THR B C 1
ATOM 3156 O O . THR B 1 79 ? -2.605 26.312 13.656 1 97.81 79 THR B O 1
ATOM 3159 N N . CYS B 1 80 ? -0.548 26.188 12.828 1 92.94 80 CYS B N 1
ATOM 3160 C CA . CYS B 1 80 ? -0.892 25.203 11.812 1 92.94 80 CYS B CA 1
ATOM 3161 C C . CYS B 1 80 ? -1.148 23.844 12.445 1 92.94 80 CYS B C 1
ATOM 3163 O O . CYS B 1 80 ? -0.374 23.391 13.297 1 92.94 80 CYS B O 1
ATOM 3165 N N . GLY B 1 81 ? -2.217 23.234 12.062 1 93.69 81 GLY B N 1
ATOM 3166 C CA . GLY B 1 81 ? -2.545 21.875 12.477 1 93.69 81 GLY B CA 1
ATOM 3167 C C . GLY B 1 81 ? -2.51 20.875 11.336 1 93.69 81 GLY B C 1
ATOM 3168 O O . GLY B 1 81 ? -2.178 21.234 10.203 1 93.69 81 GLY B O 1
ATOM 3169 N N . THR B 1 82 ? -2.812 19.656 11.68 1 91.62 82 THR B N 1
ATOM 3170 C CA . THR B 1 82 ? -2.801 18.594 10.68 1 91.62 82 THR B CA 1
ATOM 3171 C C . THR B 1 82 ? -4.078 18.625 9.844 1 91.62 82 THR B C 1
ATOM 3173 O O . THR B 1 82 ? -4.121 18.062 8.742 1 91.62 82 THR B O 1
ATOM 3176 N N . GLY B 1 83 ? -5.09 19.156 10.461 1 88.88 83 GLY B N 1
ATOM 3177 C CA . GLY B 1 83 ? -6.402 19.016 9.852 1 88.88 83 GLY B CA 1
ATOM 3178 C C . GLY B 1 83 ? -6.938 17.594 9.922 1 88.88 83 GLY B C 1
ATOM 3179 O O . GLY B 1 83 ? -6.465 16.781 10.727 1 88.88 83 GLY B O 1
ATOM 3180 N N . GLY B 1 84 ? -8.133 17.422 9.234 1 85.12 84 GLY B N 1
ATOM 3181 C CA . GLY B 1 84 ? -8.672 16.078 9.062 1 85.12 84 GLY B CA 1
ATOM 3182 C C . GLY B 1 84 ? -9.648 15.688 10.148 1 85.12 84 GLY B C 1
ATOM 3183 O O . GLY B 1 84 ? -9.969 14.508 10.312 1 85.12 84 GLY B O 1
ATOM 3184 N N . ASP B 1 85 ? -10.094 16.609 10.906 1 85.5 85 ASP B N 1
ATOM 3185 C CA . ASP B 1 85 ? -11.039 16.266 11.961 1 85.5 85 ASP B CA 1
ATOM 3186 C C . ASP B 1 85 ? -12.438 16.016 11.398 1 85.5 85 ASP B C 1
ATOM 3188 O O . ASP B 1 85 ? -13.289 15.438 12.07 1 85.5 85 ASP B O 1
ATOM 3192 N N . GLY B 1 86 ? -12.648 16.562 10.148 1 84.38 86 GLY B N 1
ATOM 3193 C CA . GLY B 1 86 ? -13.922 16.328 9.477 1 84.38 86 GLY B CA 1
ATOM 3194 C C . GLY B 1 86 ? -15.039 17.219 9.984 1 84.38 86 GLY B C 1
ATOM 3195 O O . GLY B 1 86 ? -16.203 17.047 9.602 1 84.38 86 GLY B O 1
ATOM 3196 N N . MET B 1 87 ? -14.883 18.172 10.82 1 86.19 87 MET B N 1
ATOM 3197 C CA . MET B 1 87 ? -15.93 18.938 11.5 1 86.19 87 MET B CA 1
ATOM 3198 C C . MET B 1 87 ? -16.281 20.188 10.711 1 86.19 87 MET B C 1
ATOM 3200 O O . MET B 1 87 ? -17.359 20.75 10.891 1 86.19 87 MET B O 1
ATOM 3204 N N . ASN B 1 88 ? -15.562 20.672 9.812 1 91.69 88 ASN B N 1
ATOM 3205 C CA . ASN B 1 88 ? -15.797 21.797 8.906 1 91.69 88 ASN B CA 1
ATOM 3206 C C . ASN B 1 88 ? -16.203 23.047 9.664 1 91.69 88 ASN B C 1
ATOM 3208 O O . ASN B 1 88 ? -17.141 23.734 9.273 1 91.69 88 ASN B O 1
ATOM 3212 N N . ILE B 1 89 ? -15.711 23.266 10.797 1 93.81 89 ILE B N 1
ATOM 3213 C CA . ILE B 1 89 ? -15.914 24.531 11.492 1 93.81 89 ILE B CA 1
ATOM 3214 C C . ILE B 1 89 ? -15.047 25.625 10.859 1 93.81 89 ILE B C 1
ATOM 3216 O O . ILE B 1 89 ? -14.188 25.328 10.023 1 93.81 89 ILE B O 1
ATOM 3220 N N . PHE B 1 90 ? -15.422 26.891 11.203 1 96.56 90 PHE B N 1
ATOM 3221 C CA . PHE B 1 90 ? -14.688 28 10.602 1 96.56 90 PHE B CA 1
ATOM 3222 C C . PHE B 1 90 ? -13.203 27.906 10.93 1 96.56 90 PHE B C 1
ATOM 3224 O O . PHE B 1 90 ? -12.797 27.094 11.758 1 96.56 90 PHE B O 1
ATOM 3231 N N . ASN B 1 91 ? -12.375 28.625 10.195 1 96.5 91 ASN B N 1
ATOM 3232 C CA . ASN B 1 91 ? -10.922 28.547 10.32 1 96.5 91 ASN B CA 1
ATOM 3233 C C . ASN B 1 91 ? -10.43 29.203 11.609 1 96.5 91 ASN B C 1
ATOM 3235 O O . ASN B 1 91 ? -9.797 30.266 11.562 1 96.5 91 ASN B O 1
ATOM 3239 N N . VAL B 1 92 ? -10.531 28.453 12.641 1 97.69 92 VAL B N 1
ATOM 3240 C CA . VAL B 1 92 ? -10.266 28.938 13.992 1 97.69 92 VAL B CA 1
ATOM 3241 C C . VAL B 1 92 ? -8.789 29.328 14.117 1 97.69 92 VAL B C 1
ATOM 3243 O O . VAL B 1 92 ? -8.469 30.406 14.625 1 97.69 92 VAL B O 1
ATOM 3246 N N . SER B 1 93 ? -7.895 28.438 13.688 1 97.69 93 SER B N 1
ATOM 3247 C CA . SER B 1 93 ? -6.465 28.656 13.875 1 97.69 93 SER B CA 1
ATOM 3248 C C . SER B 1 93 ? -5.992 29.891 13.117 1 97.69 93 SER B C 1
ATOM 3250 O O . SER B 1 93 ? -5.125 30.625 13.602 1 97.69 93 SER B O 1
ATOM 3252 N N . THR B 1 94 ? -6.582 30.109 11.945 1 97.94 94 THR B N 1
ATOM 3253 C CA . THR B 1 94 ? -6.223 31.281 11.18 1 97.94 94 THR B CA 1
ATOM 3254 C C . THR B 1 94 ? -6.719 32.562 11.867 1 97.94 94 THR B C 1
ATOM 3256 O O . THR B 1 94 ? -5.988 33.562 11.953 1 97.94 94 THR B O 1
ATOM 3259 N N . ALA B 1 95 ? -7.961 32.562 12.352 1 98.25 95 ALA B N 1
ATOM 3260 C CA . ALA B 1 95 ? -8.5 33.688 13.086 1 98.25 95 ALA B CA 1
ATOM 3261 C C . ALA B 1 95 ? -7.676 33.969 14.344 1 98.25 95 ALA B C 1
ATOM 3263 O O . ALA B 1 95 ? -7.418 35.125 14.68 1 98.25 95 ALA B O 1
ATOM 3264 N N . ALA B 1 96 ? -7.305 32.875 15 1 98.62 96 ALA B N 1
ATOM 3265 C CA . ALA B 1 96 ? -6.508 33 16.219 1 98.62 96 ALA B CA 1
ATOM 3266 C C . ALA B 1 96 ? -5.199 33.719 15.953 1 98.62 96 ALA B C 1
ATOM 3268 O O . ALA B 1 96 ? -4.711 34.469 16.812 1 98.62 96 ALA B O 1
ATOM 3269 N N . ALA B 1 97 ? -4.617 33.531 14.805 1 98.69 97 ALA B N 1
ATOM 3270 C CA . ALA B 1 97 ? -3.35 34.188 14.438 1 98.69 97 ALA B CA 1
ATOM 3271 C C . ALA B 1 97 ? -3.453 35.688 14.523 1 98.69 97 ALA B C 1
ATOM 3273 O O . ALA B 1 97 ? -2.518 36.375 14.969 1 98.69 97 ALA B O 1
ATOM 3274 N N . PHE B 1 98 ? -4.578 36.281 14.141 1 98.56 98 PHE B N 1
ATOM 3275 C CA . PHE B 1 98 ? -4.742 37.719 14.125 1 98.56 98 PHE B CA 1
ATOM 3276 C C . PHE B 1 98 ? -4.945 38.25 15.539 1 98.56 98 PHE B C 1
ATOM 3278 O O . PHE B 1 98 ? -4.52 39.375 15.859 1 98.56 98 PHE B O 1
ATOM 3285 N N . VAL B 1 99 ? -5.613 37.469 16.375 1 98.62 99 VAL B N 1
ATOM 3286 C CA . VAL B 1 99 ? -5.75 37.844 17.781 1 98.62 99 VAL B CA 1
ATOM 3287 C C . VAL B 1 99 ? -4.383 37.812 18.453 1 98.62 99 VAL B C 1
ATOM 3289 O O . VAL B 1 99 ? -4.066 38.719 19.234 1 98.62 99 VAL B O 1
ATOM 3292 N N . VAL B 1 100 ? -3.57 36.844 18.156 1 98.69 100 VAL B N 1
ATOM 3293 C CA . VAL B 1 100 ? -2.213 36.75 18.688 1 98.69 100 VAL B CA 1
ATOM 3294 C C . VAL B 1 100 ? -1.422 38 18.281 1 98.69 100 VAL B C 1
ATOM 3296 O O . VAL B 1 100 ? -0.746 38.625 19.109 1 98.69 100 VAL B O 1
ATOM 3299 N N . ALA B 1 101 ? -1.5 38.375 17.031 1 98.25 101 ALA B N 1
ATOM 3300 C CA . ALA B 1 101 ? -0.798 39.562 16.531 1 98.25 101 ALA B CA 1
ATOM 3301 C C . ALA B 1 101 ? -1.272 40.812 17.25 1 98.25 101 ALA B C 1
ATOM 3303 O O . ALA B 1 101 ? -0.464 41.688 17.609 1 98.25 101 ALA B O 1
ATOM 3304 N N . ALA B 1 102 ? -2.549 40.938 17.453 1 97.94 102 ALA B N 1
ATOM 3305 C CA . ALA B 1 102 ? -3.129 42.094 18.125 1 97.94 102 ALA B CA 1
ATOM 3306 C C . ALA B 1 102 ? -2.627 42.188 19.562 1 97.94 102 ALA B C 1
ATOM 3308 O O . ALA B 1 102 ? -2.533 43.312 20.125 1 97.94 102 ALA B O 1
ATOM 3309 N N . ALA B 1 103 ? -2.33 41.062 20.125 1 97.69 103 ALA B 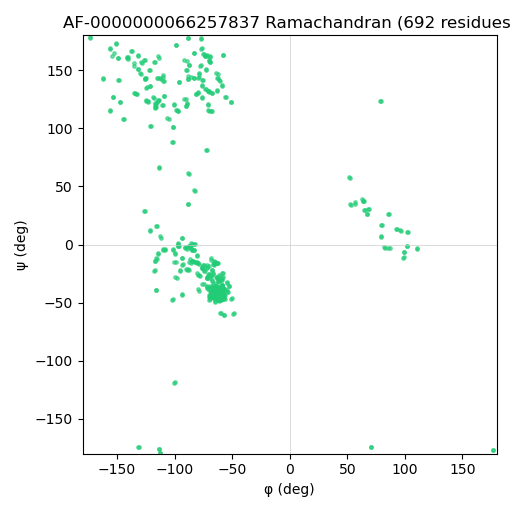N 1
ATOM 3310 C CA . ALA B 1 103 ? -1.854 41 21.5 1 97.69 103 ALA B CA 1
ATOM 3311 C C . ALA B 1 103 ? -0.346 41.219 21.578 1 97.69 103 ALA B C 1
ATOM 3313 O O . ALA B 1 103 ? 0.249 41.156 22.656 1 97.69 103 ALA B O 1
ATOM 3314 N N . GLY B 1 104 ? 0.266 41.438 20.453 1 95.56 104 GLY B N 1
ATOM 3315 C CA . GLY B 1 104 ? 1.688 41.75 20.422 1 95.56 104 GLY B CA 1
ATOM 3316 C C . GLY B 1 104 ? 2.547 40.562 20.031 1 95.56 104 GLY B C 1
ATOM 3317 O O . GLY B 1 104 ? 3.771 40.688 19.953 1 95.56 104 GLY B O 1
ATOM 3318 N N . GLY B 1 105 ? 1.939 39.438 19.797 1 97.5 105 GLY B N 1
ATOM 3319 C CA . GLY B 1 105 ? 2.67 38.25 19.328 1 97.5 105 GLY B CA 1
ATOM 3320 C C . GLY B 1 105 ? 3.043 38.344 17.859 1 97.5 105 GLY B C 1
ATOM 3321 O O . GLY B 1 105 ? 2.658 39.281 17.156 1 97.5 105 GLY B O 1
ATOM 3322 N N . ARG B 1 106 ? 3.889 37.438 17.406 1 98.44 106 ARG B N 1
ATOM 3323 C CA . ARG B 1 106 ? 4.309 37.281 16.016 1 98.44 106 ARG B CA 1
ATOM 3324 C C . ARG B 1 106 ? 4.02 35.906 15.492 1 98.44 106 ARG B C 1
ATOM 3326 O O . ARG B 1 106 ? 4.488 34.906 16.062 1 98.44 106 ARG B O 1
ATOM 3333 N N . VAL B 1 107 ? 3.264 35.844 14.414 1 98.81 107 VAL B N 1
ATOM 3334 C CA . VAL B 1 107 ? 2.785 34.562 13.914 1 98.81 107 VAL B CA 1
ATOM 3335 C C . VAL B 1 107 ? 3.346 34.312 12.516 1 98.81 107 VAL B C 1
ATOM 3337 O O . VAL B 1 107 ? 3.15 35.125 11.609 1 98.81 107 VAL B O 1
ATOM 3340 N N . ALA B 1 108 ? 4.105 33.281 12.344 1 98.62 108 ALA B N 1
ATOM 3341 C CA . ALA B 1 108 ? 4.469 32.719 11.039 1 98.62 108 ALA B CA 1
ATOM 3342 C C . ALA B 1 108 ? 3.656 31.484 10.742 1 98.62 108 ALA B C 1
ATOM 3344 O O . ALA B 1 108 ? 4.105 30.359 11 1 98.62 108 ALA B O 1
ATOM 3345 N N . LYS B 1 109 ? 2.49 31.641 10.141 1 98.62 109 LYS B N 1
ATOM 3346 C CA . LYS B 1 109 ? 1.534 30.547 9.992 1 98.62 109 LYS B CA 1
ATOM 3347 C C . LYS B 1 109 ? 1.773 29.781 8.688 1 98.62 109 LYS B C 1
ATOM 3349 O O . LYS B 1 109 ? 1.782 30.375 7.609 1 98.62 109 LYS B O 1
ATOM 3354 N N . HIS B 1 110 ? 2.066 28.547 8.836 1 98.25 110 HIS B N 1
ATOM 3355 C CA . HIS B 1 110 ? 2.102 27.625 7.703 1 98.25 110 HIS B CA 1
ATOM 3356 C C . HIS B 1 110 ? 0.705 27.109 7.367 1 98.25 110 HIS B C 1
ATOM 3358 O O . HIS B 1 110 ? -0.157 27.031 8.242 1 98.25 110 HIS B O 1
ATOM 3364 N N . GLY B 1 111 ? 0.439 26.938 6.086 1 96.5 111 GLY B N 1
ATOM 3365 C CA . GLY B 1 111 ? -0.889 26.438 5.77 1 96.5 111 GLY B CA 1
ATOM 3366 C C . GLY B 1 111 ? -1.068 26.109 4.301 1 96.5 111 GLY B C 1
ATOM 3367 O O . GLY B 1 111 ? -0.139 26.266 3.506 1 96.5 111 GLY B O 1
ATOM 3368 N N . ASN B 1 112 ? -2.256 25.609 4.023 1 95.12 112 ASN B N 1
ATOM 3369 C CA . ASN B 1 112 ? -2.611 25.141 2.688 1 95.12 112 ASN B CA 1
ATOM 3370 C C . ASN B 1 112 ? -4.105 25.297 2.422 1 95.12 112 ASN B C 1
ATOM 3372 O O . ASN B 1 112 ? -4.848 25.781 3.271 1 95.12 112 ASN B O 1
ATOM 3376 N N . ARG B 1 113 ? -4.449 25.016 1.178 1 93.38 113 ARG B N 1
ATOM 3377 C CA . ARG B 1 113 ? -5.859 24.891 0.824 1 93.38 113 ARG B CA 1
ATOM 3378 C C . ARG B 1 113 ? -6.477 23.641 1.439 1 93.38 113 ARG B C 1
ATOM 3380 O O . ARG B 1 113 ? -5.754 22.734 1.862 1 93.38 113 ARG B O 1
ATOM 3387 N N . ALA B 1 114 ? -7.801 23.656 1.501 1 87.69 114 ALA B N 1
ATOM 3388 C CA . ALA B 1 114 ? -8.492 22.5 2.068 1 87.69 114 ALA B CA 1
ATOM 3389 C C . ALA B 1 114 ? -8.25 21.25 1.221 1 87.69 114 ALA B C 1
ATOM 3391 O O . ALA B 1 114 ? -8.414 21.281 -0.001 1 87.69 114 ALA B O 1
ATOM 3392 N N . VAL B 1 115 ? -7.91 20.141 1.845 1 75.62 115 VAL B N 1
ATOM 3393 C CA . VAL B 1 115 ? -7.809 18.844 1.19 1 75.62 115 VAL B CA 1
ATOM 3394 C C . VAL B 1 115 ? -9.047 18.016 1.506 1 75.62 115 VAL B C 1
ATOM 3396 O O . VAL B 1 115 ? -9.641 17.406 0.612 1 75.62 115 VAL B O 1
ATOM 3399 N N . SER B 1 116 ? -9.508 17.906 2.707 1 72.06 116 SER B N 1
ATOM 3400 C CA . SER B 1 116 ? -10.656 17.125 3.125 1 72.06 116 SER B CA 1
ATOM 3401 C C . SER B 1 116 ? -11.781 18.016 3.637 1 72.06 116 SER B C 1
ATOM 3403 O O . SER B 1 116 ? -12.945 17.609 3.672 1 72.06 116 SER B O 1
ATOM 3405 N N . GLY B 1 117 ? -11.586 19.359 3.805 1 79.19 117 GLY B N 1
ATOM 3406 C CA . GLY B 1 117 ? -12.57 20.266 4.363 1 79.19 117 GLY B CA 1
ATOM 3407 C C . GLY B 1 117 ? -13.086 21.281 3.357 1 79.19 117 GLY B C 1
ATOM 3408 O O . GLY B 1 117 ? -12.75 21.219 2.172 1 79.19 117 GLY B O 1
ATOM 3409 N N . LYS B 1 118 ? -13.906 22.125 3.928 1 87.25 118 LYS B N 1
ATOM 3410 C CA . LYS B 1 118 ? -14.609 23.078 3.08 1 87.25 118 LYS B CA 1
ATOM 3411 C C . LYS B 1 118 ? -13.805 24.359 2.908 1 87.25 118 LYS B C 1
ATOM 3413 O O . LYS B 1 118 ? -14.016 25.109 1.952 1 87.25 118 LYS B O 1
ATOM 3418 N N . SER B 1 119 ? -12.906 24.562 3.891 1 93.06 119 SER B N 1
ATOM 3419 C CA . SER B 1 119 ? -12.125 25.797 3.852 1 93.06 119 SER B CA 1
ATOM 3420 C C . SER B 1 119 ? -10.812 25.641 4.602 1 93.06 119 SER B C 1
ATOM 3422 O O . SER B 1 119 ? -10.797 25.453 5.824 1 93.06 119 SER B O 1
ATOM 3424 N N . GLY B 1 120 ? -9.734 25.719 3.883 1 94.38 120 GLY B N 1
ATOM 3425 C CA . GLY B 1 120 ? -8.43 25.766 4.52 1 94.38 120 GLY B CA 1
ATOM 3426 C C . GLY B 1 120 ? -7.988 27.188 4.848 1 94.38 120 GLY B C 1
ATOM 3427 O O . GLY B 1 120 ? -8.711 28.141 4.578 1 94.38 120 GLY B O 1
ATOM 3428 N N . SER B 1 121 ? -6.848 27.312 5.465 1 96.69 121 SER B N 1
ATOM 3429 C CA . SER B 1 121 ? -6.328 28.625 5.836 1 96.69 121 SER B CA 1
ATOM 3430 C C . SER B 1 121 ? -6.09 29.484 4.605 1 96.69 121 SER B C 1
ATOM 3432 O O . SER B 1 121 ? -6.418 30.672 4.602 1 96.69 121 SER B O 1
ATOM 3434 N N . ALA B 1 122 ? -5.566 28.859 3.529 1 97.44 122 ALA B N 1
ATOM 3435 C CA . ALA B 1 122 ? -5.312 29.594 2.293 1 97.44 122 ALA B CA 1
ATOM 3436 C C . ALA B 1 122 ? -6.621 30.062 1.662 1 97.44 122 ALA B C 1
ATOM 3438 O O . ALA B 1 122 ? -6.699 31.188 1.146 1 97.44 122 ALA B O 1
ATOM 3439 N N . ASP B 1 123 ? -7.637 29.219 1.698 1 97.62 123 ASP B N 1
ATOM 3440 C CA . ASP B 1 123 ? -8.938 29.594 1.146 1 97.62 123 ASP B CA 1
ATOM 3441 C C . ASP B 1 123 ? -9.531 30.797 1.882 1 97.62 123 ASP B C 1
ATOM 3443 O O . ASP B 1 123 ? -10.039 31.719 1.254 1 97.62 123 ASP B O 1
ATOM 3447 N N . LEU B 1 124 ? -9.477 30.766 3.146 1 97.75 124 LEU B N 1
ATOM 3448 C CA . LEU B 1 124 ? -9.992 31.859 3.977 1 97.75 124 LEU B CA 1
ATOM 3449 C C . LEU B 1 124 ? -9.258 33.156 3.695 1 97.75 124 LEU B C 1
ATOM 3451 O O . LEU B 1 124 ? -9.883 34.219 3.523 1 97.75 124 LEU B O 1
ATOM 3455 N N . LEU B 1 125 ? -7.918 33.062 3.682 1 98.56 125 LEU B N 1
ATOM 3456 C CA . LEU B 1 125 ? -7.102 34.25 3.506 1 98.56 125 LEU B CA 1
ATOM 3457 C C . LEU B 1 125 ? -7.312 34.875 2.121 1 98.56 125 LEU B C 1
ATOM 3459 O O . LEU B 1 125 ? -7.383 36.094 1.974 1 98.56 125 LEU B O 1
ATOM 3463 N N . GLU B 1 126 ? -7.422 34 1.173 1 98 126 GLU B N 1
ATOM 3464 C CA . GLU B 1 126 ? -7.73 34.5 -0.172 1 98 126 GLU B CA 1
ATOM 3465 C C . GLU B 1 126 ? -9.086 35.188 -0.214 1 98 126 GLU B C 1
ATOM 3467 O O . GLU B 1 126 ? -9.234 36.219 -0.845 1 98 126 GLU B O 1
ATOM 3472 N N . ALA B 1 127 ? -10.078 34.625 0.414 1 98 127 ALA B N 1
ATOM 3473 C CA . ALA B 1 127 ? -11.406 35.25 0.502 1 98 127 ALA B CA 1
ATOM 3474 C C . ALA B 1 127 ? -11.336 36.594 1.183 1 98 127 ALA B C 1
ATOM 3476 O O . ALA B 1 127 ? -12.117 37.5 0.855 1 98 127 ALA B O 1
ATOM 3477 N N . ALA B 1 128 ? -10.414 36.781 2.092 1 98.25 128 ALA B N 1
ATOM 3478 C CA . ALA B 1 128 ? -10.25 38.031 2.85 1 98.25 128 ALA B CA 1
ATOM 3479 C C . ALA B 1 128 ? -9.445 39.062 2.059 1 98.25 128 ALA B C 1
ATOM 3481 O O . ALA B 1 128 ? -9.195 40.156 2.539 1 98.25 128 ALA B O 1
ATOM 3482 N N . GLY B 1 129 ? -8.961 38.594 0.895 1 97.88 129 GLY B N 1
ATOM 3483 C CA . GLY B 1 129 ? -8.242 39.531 0.031 1 97.88 129 GLY B CA 1
ATOM 3484 C C . GLY B 1 129 ? -6.734 39.469 0.204 1 97.88 129 GLY B C 1
ATOM 3485 O O . GLY B 1 129 ? -6.004 40.312 -0.312 1 97.88 129 GLY B O 1
ATOM 3486 N N . VAL B 1 130 ? -6.273 38.5 0.867 1 98.56 130 VAL B N 1
ATOM 3487 C CA . VAL B 1 130 ? -4.84 38.344 1.08 1 98.56 130 VAL B CA 1
ATOM 3488 C C . VAL B 1 130 ? -4.207 37.688 -0.143 1 98.56 130 VAL B C 1
ATOM 3490 O O . VAL B 1 130 ? -4.699 36.656 -0.635 1 98.56 130 VAL B O 1
ATOM 3493 N N . TYR B 1 131 ? -3.117 38.281 -0.672 1 98.31 131 TYR B N 1
ATOM 3494 C CA . TYR B 1 131 ? -2.332 37.688 -1.751 1 98.31 131 TYR B CA 1
ATOM 3495 C C . TYR B 1 131 ? -1.439 36.562 -1.228 1 98.31 131 TYR B C 1
ATOM 3497 O O . TYR B 1 131 ? -0.649 36.781 -0.304 1 98.31 131 TYR B O 1
ATOM 3505 N N . LEU B 1 132 ? -1.525 35.375 -1.821 1 97.88 132 LEU B N 1
ATOM 3506 C CA . LEU B 1 132 ? -0.901 34.188 -1.243 1 97.88 132 LEU B CA 1
ATOM 3507 C C . LEU B 1 132 ? 0.484 33.938 -1.84 1 97.88 132 LEU B C 1
ATOM 3509 O O . LEU B 1 132 ? 1.33 33.312 -1.223 1 97.88 132 LEU B O 1
ATOM 3513 N N . GLU B 1 133 ? 0.719 34.469 -3.037 1 97 133 GLU B N 1
ATOM 3514 C CA . GLU B 1 133 ? 1.965 34.156 -3.73 1 97 133 GLU B CA 1
ATOM 3515 C C . GLU B 1 133 ? 3.074 35.125 -3.334 1 97 133 GLU B C 1
ATOM 3517 O O . GLU B 1 133 ? 3.668 35.781 -4.191 1 97 133 GLU B O 1
ATOM 3522 N N . LEU B 1 134 ? 3.363 35.125 -2.125 1 98.06 134 LEU B N 1
ATOM 3523 C CA . LEU B 1 134 ? 4.402 35.969 -1.564 1 98.06 134 LEU B CA 1
ATOM 3524 C C . LEU B 1 134 ? 5.77 35.312 -1.661 1 98.06 134 LEU B C 1
ATOM 3526 O O . LEU B 1 134 ? 5.879 34.094 -1.516 1 98.06 134 LEU B O 1
ATOM 3530 N N . SER B 1 135 ? 6.812 36.062 -1.896 1 97.31 135 SER B N 1
ATOM 3531 C CA . SER B 1 135 ? 8.172 35.562 -1.726 1 97.31 135 SER B CA 1
ATOM 3532 C C . SER B 1 135 ? 8.516 35.406 -0.251 1 97.31 135 SER B C 1
ATOM 3534 O O . SER B 1 135 ? 7.836 35.938 0.62 1 97.31 135 SER B O 1
ATOM 3536 N N . PRO B 1 136 ? 9.562 34.625 0.014 1 97.62 136 PRO B N 1
ATOM 3537 C CA . PRO B 1 136 ? 9.992 34.469 1.404 1 97.62 136 PRO B CA 1
ATOM 3538 C C . PRO B 1 136 ? 10.266 35.781 2.098 1 97.62 136 PRO B C 1
ATOM 3540 O O . PRO B 1 136 ? 9.898 35.969 3.26 1 97.62 136 PRO B O 1
ATOM 3543 N N . GLU B 1 137 ? 10.859 36.719 1.374 1 97.56 137 GLU B N 1
ATOM 3544 C CA . GLU B 1 137 ? 11.172 38.031 1.939 1 97.56 137 GLU B CA 1
ATOM 3545 C C . GLU B 1 137 ? 9.898 38.812 2.262 1 97.56 137 GLU B C 1
ATOM 3547 O O . GLU B 1 137 ? 9.828 39.5 3.277 1 97.56 137 GLU B O 1
ATOM 3552 N N . GLN B 1 138 ? 8.961 38.688 1.413 1 98.31 138 GLN B N 1
ATOM 3553 C CA . GLN B 1 138 ? 7.691 39.375 1.613 1 98.31 138 GLN B CA 1
ATOM 3554 C C . GLN B 1 138 ? 6.926 38.812 2.801 1 98.31 138 GLN B C 1
ATOM 3556 O O . GLN B 1 138 ? 6.281 39.531 3.551 1 98.31 138 GLN B O 1
ATOM 3561 N N . VAL B 1 139 ? 6.98 37.469 2.994 1 98.44 139 VAL B N 1
ATOM 3562 C CA . VAL B 1 139 ? 6.367 36.844 4.156 1 98.44 139 VAL B CA 1
ATOM 3563 C C . VAL B 1 139 ? 7 37.375 5.434 1 98.44 139 VAL B C 1
ATOM 3565 O O . VAL B 1 139 ? 6.297 37.719 6.387 1 98.44 139 VAL B O 1
ATOM 3568 N N . ALA B 1 140 ? 8.344 37.469 5.414 1 98.25 140 ALA B N 1
ATOM 3569 C CA . ALA B 1 140 ? 9.07 38 6.57 1 98.25 140 ALA B CA 1
ATOM 3570 C C . ALA B 1 140 ? 8.625 39.406 6.898 1 98.25 140 ALA B C 1
ATOM 3572 O O . ALA B 1 140 ? 8.43 39.75 8.07 1 98.25 140 ALA B O 1
ATOM 3573 N N . ARG B 1 141 ? 8.445 40.188 5.895 1 97.88 141 ARG B N 1
ATOM 3574 C CA . ARG B 1 141 ? 8.023 41.562 6.078 1 97.88 141 ARG B CA 1
ATOM 3575 C C . ARG B 1 141 ? 6.621 41.656 6.684 1 97.88 141 ARG B C 1
ATOM 3577 O O . ARG B 1 141 ? 6.336 42.531 7.504 1 97.88 141 ARG B O 1
ATOM 3584 N N . CYS B 1 142 ? 5.754 40.75 6.27 1 98.62 142 CYS B N 1
ATOM 3585 C CA . CYS B 1 142 ? 4.41 40.719 6.836 1 98.62 142 CYS B CA 1
ATOM 3586 C C . CYS B 1 142 ? 4.461 40.438 8.328 1 98.62 142 CYS B C 1
ATOM 3588 O O . CYS B 1 142 ? 3.766 41.062 9.117 1 98.62 142 CYS B O 1
ATOM 3590 N N . VAL B 1 143 ? 5.293 39.469 8.711 1 98.5 143 VAL B N 1
ATOM 3591 C CA . VAL B 1 143 ? 5.402 39.094 10.117 1 98.5 143 VAL B CA 1
ATOM 3592 C C . VAL B 1 143 ? 5.949 40.281 10.914 1 98.5 143 VAL B C 1
ATOM 3594 O O . VAL B 1 143 ? 5.445 40.594 11.992 1 98.5 143 VAL B O 1
ATOM 3597 N N . GLU B 1 144 ? 6.926 40.938 10.383 1 97.31 144 GLU B N 1
ATOM 3598 C CA . GLU B 1 144 ? 7.621 42.031 11.086 1 97.31 144 GLU B CA 1
ATOM 3599 C C . GLU B 1 144 ? 6.746 43.25 11.188 1 97.31 144 GLU B C 1
ATOM 3601 O O . GLU B 1 144 ? 6.766 43.969 12.211 1 97.31 144 GLU B O 1
ATOM 3606 N N . SER B 1 145 ? 5.953 43.531 10.188 1 96.81 145 SER B N 1
ATOM 3607 C CA . SER B 1 145 ? 5.188 44.781 10.133 1 96.81 145 SER B CA 1
ATOM 3608 C C . SER B 1 145 ? 3.789 44.594 10.719 1 96.81 145 SER B C 1
ATOM 3610 O O . SER B 1 145 ? 3.316 45.438 11.492 1 96.81 145 SER B O 1
ATOM 3612 N N . VAL B 1 146 ? 3.115 43.469 10.367 1 97.44 146 VAL B N 1
ATOM 3613 C CA . VAL B 1 146 ? 1.714 43.25 10.719 1 97.44 146 VAL B CA 1
ATOM 3614 C C . VAL B 1 146 ? 1.614 42.375 11.953 1 97.44 146 VAL B C 1
ATOM 3616 O O . VAL B 1 146 ? 0.636 42.438 12.703 1 97.44 146 VAL B O 1
ATOM 3619 N N . GLY B 1 147 ? 2.598 41.531 12.133 1 98 147 GLY B N 1
ATOM 3620 C CA . GLY B 1 147 ? 2.557 40.562 13.211 1 98 147 GLY B CA 1
ATOM 3621 C C . GLY B 1 147 ? 2.125 39.188 12.75 1 98 147 GLY B C 1
ATOM 3622 O O . GLY B 1 147 ? 2.207 38.219 13.508 1 98 147 GLY B O 1
ATOM 3623 N N . VAL B 1 148 ? 1.636 39.094 11.508 1 98.5 148 VAL B N 1
ATOM 3624 C CA . VAL B 1 148 ? 1.228 37.812 10.93 1 98.5 148 VAL B CA 1
ATOM 3625 C C . VAL B 1 148 ? 1.805 37.688 9.523 1 98.5 148 VAL B C 1
ATOM 3627 O O . VAL B 1 148 ? 1.729 38.625 8.719 1 98.5 148 VAL B O 1
ATOM 3630 N N . GLY B 1 149 ? 2.426 36.625 9.242 1 98.44 149 GLY B N 1
ATOM 3631 C CA . GLY B 1 149 ? 2.797 36.188 7.906 1 98.44 149 GLY B CA 1
ATOM 3632 C C . GLY B 1 149 ? 2.305 34.781 7.566 1 98.44 149 GLY B C 1
ATOM 3633 O O . GLY B 1 149 ? 2.291 33.906 8.43 1 98.44 149 GLY B O 1
ATOM 3634 N N . PHE B 1 150 ? 1.905 34.562 6.32 1 98.56 150 PHE B N 1
ATOM 3635 C CA . PHE B 1 150 ? 1.356 33.312 5.879 1 98.56 150 PHE B CA 1
ATOM 3636 C C . PHE B 1 150 ? 2.27 32.656 4.852 1 98.56 150 PHE B C 1
ATOM 3638 O O . PHE B 1 150 ? 2.631 33.281 3.85 1 98.56 150 PHE B O 1
ATOM 3645 N N . MET B 1 151 ? 2.645 31.5 5.172 1 98.5 151 MET B N 1
ATOM 3646 C CA . MET B 1 151 ? 3.445 30.688 4.254 1 98.5 151 MET B CA 1
ATOM 3647 C C . MET B 1 151 ? 2.582 29.641 3.557 1 98.5 151 MET B C 1
ATOM 3649 O O . MET B 1 151 ? 2.297 28.594 4.125 1 98.5 151 MET B O 1
ATOM 3653 N N . PHE B 1 152 ? 2.258 29.984 2.332 1 98 152 PHE B N 1
ATOM 3654 C CA . PHE B 1 152 ? 1.461 29.094 1.497 1 98 152 PHE B CA 1
ATOM 3655 C C . PHE B 1 152 ? 2.273 27.875 1.077 1 98 152 PHE B C 1
ATOM 3657 O O . PHE B 1 152 ? 3.242 27.984 0.325 1 98 152 PHE B O 1
ATOM 3664 N N . ALA B 1 153 ? 1.87 26.75 1.508 1 97.12 153 ALA B N 1
ATOM 3665 C CA . ALA B 1 153 ? 2.674 25.531 1.451 1 97.12 153 ALA B CA 1
ATOM 3666 C C . ALA B 1 153 ? 3.215 25.297 0.044 1 97.12 153 ALA B C 1
ATOM 3668 O O . ALA B 1 153 ? 4.406 25.031 -0.135 1 97.12 153 ALA B O 1
ATOM 3669 N N . PRO B 1 154 ? 2.416 25.406 -1.05 1 95.94 154 PRO B N 1
ATOM 3670 C CA . PRO B 1 154 ? 2.92 25.125 -2.396 1 95.94 154 PRO B CA 1
ATOM 3671 C C . PRO B 1 154 ? 4.07 26.031 -2.801 1 95.94 154 PRO B C 1
ATOM 3673 O O . PRO B 1 154 ? 4.922 25.641 -3.607 1 95.94 154 PRO B O 1
ATOM 3676 N N . ALA B 1 155 ? 4.141 27.219 -2.26 1 96.44 155 ALA B N 1
ATOM 3677 C CA . ALA B 1 155 ? 5.188 28.172 -2.615 1 96.44 155 ALA B CA 1
ATOM 3678 C C . ALA B 1 155 ? 6.523 27.781 -1.991 1 96.44 155 ALA B C 1
ATOM 3680 O O . ALA B 1 155 ? 7.582 28.203 -2.455 1 96.44 155 ALA B O 1
ATOM 3681 N N . HIS B 1 156 ? 6.473 26.938 -1.004 1 97.88 156 HIS B N 1
ATOM 3682 C CA . HIS B 1 156 ? 7.699 26.688 -0.252 1 97.88 156 HIS B CA 1
ATOM 3683 C C . HIS B 1 156 ? 8.125 25.234 -0.373 1 97.88 156 HIS B C 1
ATOM 3685 O O . HIS B 1 156 ? 9.281 24.891 -0.112 1 97.88 156 HIS B O 1
ATOM 3691 N N . HIS B 1 157 ? 7.164 24.375 -0.691 1 97.69 157 HIS B N 1
ATOM 3692 C CA . HIS B 1 157 ? 7.438 22.938 -0.756 1 97.69 157 HIS B CA 1
ATOM 3693 C C . HIS B 1 157 ? 7.316 22.422 -2.184 1 97.69 157 HIS B C 1
ATOM 3695 O O . HIS B 1 157 ? 6.496 21.531 -2.459 1 97.69 157 HIS B O 1
ATOM 3701 N N . GLY B 1 158 ? 8.219 22.875 -3.051 1 97.12 158 GLY B N 1
ATOM 3702 C CA . GLY B 1 158 ? 8.188 22.516 -4.457 1 97.12 158 GLY B CA 1
ATOM 3703 C C . GLY B 1 158 ? 8.398 21.031 -4.691 1 97.12 158 GLY B C 1
ATOM 3704 O O . GLY B 1 158 ? 7.852 20.453 -5.641 1 97.12 158 GLY B O 1
ATOM 3705 N N . ALA B 1 159 ? 9.094 20.359 -3.826 1 97.38 159 ALA B N 1
ATOM 3706 C CA . ALA B 1 159 ? 9.414 18.938 -3.949 1 97.38 159 ALA B CA 1
ATOM 3707 C C . ALA B 1 159 ? 8.156 18.078 -3.85 1 97.38 159 ALA B C 1
ATOM 3709 O O . ALA B 1 159 ? 8.148 16.922 -4.301 1 97.38 159 ALA B O 1
ATOM 3710 N N . MET B 1 160 ? 7.078 18.609 -3.34 1 97.19 160 MET B N 1
ATOM 3711 C CA . MET B 1 160 ? 5.84 17.859 -3.154 1 97.19 160 MET B CA 1
ATOM 3712 C C . MET B 1 160 ? 5.211 17.5 -4.496 1 97.19 160 MET B C 1
ATOM 3714 O O . MET B 1 160 ? 4.316 16.672 -4.562 1 97.19 160 MET B O 1
ATOM 3718 N N . LYS B 1 161 ? 5.688 18.125 -5.613 1 97.31 161 LYS B N 1
ATOM 3719 C CA . LYS B 1 161 ? 5.176 17.812 -6.945 1 97.31 161 LYS B CA 1
ATOM 3720 C C . LYS B 1 161 ? 5.344 16.328 -7.273 1 97.31 161 LYS B C 1
ATOM 3722 O O . LYS B 1 161 ? 4.582 15.781 -8.07 1 97.31 161 LYS B O 1
ATOM 3727 N N . HIS B 1 162 ? 6.289 15.719 -6.637 1 97.81 162 HIS B N 1
ATOM 3728 C CA . HIS B 1 162 ? 6.582 14.32 -6.914 1 97.81 162 HIS B CA 1
ATOM 3729 C C . HIS B 1 162 ? 5.633 13.398 -6.16 1 97.81 162 HIS B C 1
ATOM 3731 O O . HIS B 1 162 ? 5.539 12.211 -6.473 1 97.81 162 HIS B O 1
ATOM 3737 N N . ALA B 1 163 ? 4.906 13.898 -5.148 1 97.69 163 ALA B N 1
ATOM 3738 C CA . ALA B 1 163 ? 4.055 13.047 -4.328 1 97.69 163 ALA B CA 1
ATOM 3739 C C . ALA B 1 163 ? 2.59 13.445 -4.453 1 97.69 163 ALA B C 1
ATOM 3741 O O . ALA B 1 163 ? 1.695 12.688 -4.074 1 97.69 163 ALA B O 1
ATOM 3742 N N . ILE B 1 164 ? 2.334 14.617 -5.004 1 96.5 164 ILE B N 1
ATOM 3743 C CA . ILE B 1 164 ? 0.989 15.18 -4.988 1 96.5 164 ILE B CA 1
ATOM 3744 C C . ILE B 1 164 ? 0.053 14.312 -5.824 1 96.5 164 ILE B C 1
ATOM 3746 O O . ILE B 1 164 ? -1.116 14.133 -5.473 1 96.5 164 ILE B O 1
ATOM 3750 N N . GLY B 1 165 ? 0.474 13.805 -6.957 1 96.81 165 GLY B N 1
ATOM 3751 C CA . GLY B 1 165 ? -0.329 12.922 -7.789 1 96.81 165 GLY B CA 1
ATOM 3752 C C . GLY B 1 165 ? -0.807 11.68 -7.059 1 96.81 165 GLY B C 1
ATOM 3753 O O . GLY B 1 165 ? -2.01 11.492 -6.875 1 96.81 165 GLY B O 1
ATOM 3754 N N . PRO B 1 166 ? 0.135 10.852 -6.57 1 98.25 166 PRO B N 1
ATOM 3755 C CA . PRO B 1 166 ? -0.231 9.656 -5.805 1 98.25 166 PRO B CA 1
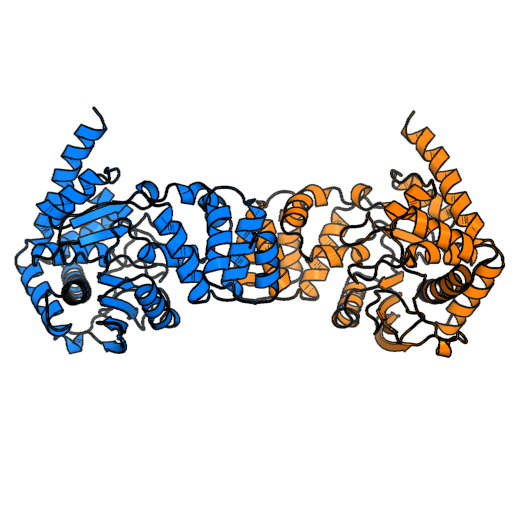ATOM 3756 C C . PRO B 1 166 ? -1.144 9.969 -4.621 1 98.25 166 PRO B C 1
ATOM 3758 O O . PRO B 1 166 ? -2.1 9.234 -4.359 1 98.25 166 PRO B O 1
ATOM 3761 N N . ARG B 1 167 ? -0.869 11.039 -3.926 1 97 167 ARG B N 1
ATOM 3762 C CA . ARG B 1 167 ? -1.701 11.406 -2.783 1 97 167 ARG B CA 1
ATOM 3763 C C . ARG B 1 167 ? -3.146 11.641 -3.211 1 97 167 ARG B C 1
ATOM 3765 O O . ARG B 1 167 ? -4.078 11.133 -2.58 1 97 167 ARG B O 1
ATOM 3772 N N . ARG B 1 168 ? -3.33 12.383 -4.238 1 95.19 168 ARG B N 1
ATOM 3773 C CA . ARG B 1 168 ? -4.664 12.695 -4.742 1 95.19 168 ARG B CA 1
ATOM 3774 C C . ARG B 1 168 ? -5.371 11.438 -5.234 1 95.19 168 ARG B C 1
ATOM 3776 O O . ARG B 1 168 ? -6.562 11.25 -4.973 1 95.19 168 ARG B O 1
ATOM 3783 N N . GLU B 1 169 ? -4.656 10.625 -5.875 1 97.56 169 GLU B N 1
ATOM 3784 C CA . GLU B 1 169 ? -5.223 9.422 -6.473 1 97.56 169 GLU B CA 1
ATOM 3785 C C . GLU B 1 169 ? -5.648 8.422 -5.398 1 97.56 169 GLU B C 1
ATOM 3787 O O . GLU B 1 169 ? -6.633 7.703 -5.57 1 97.56 169 GLU B O 1
ATOM 3792 N N . LEU B 1 170 ? -4.906 8.305 -4.34 1 97.5 170 LEU B N 1
ATOM 3793 C CA . LEU B 1 170 ? -5.281 7.418 -3.24 1 97.5 170 LEU B CA 1
ATOM 3794 C C . LEU B 1 170 ? -6.504 7.949 -2.502 1 97.5 170 LEU B C 1
ATOM 3796 O O . LEU B 1 170 ? -7.414 7.188 -2.17 1 97.5 170 LEU B O 1
ATOM 3800 N N . GLY B 1 171 ? -6.48 9.25 -2.258 1 93.94 171 GLY B N 1
ATOM 3801 C CA . GLY B 1 171 ? -7.605 9.867 -1.574 1 93.94 171 GLY B CA 1
ATOM 3802 C C . GLY B 1 171 ? -7.746 9.422 -0.132 1 93.94 171 GLY B C 1
ATOM 3803 O O . GLY B 1 171 ? -8.859 9.336 0.39 1 93.94 171 GLY B O 1
ATOM 3804 N N . LEU B 1 172 ? -6.59 9.016 0.481 1 93.94 172 LEU B N 1
ATOM 3805 C CA . LEU B 1 172 ? -6.531 8.562 1.867 1 93.94 172 LEU B CA 1
ATOM 3806 C C . LEU B 1 172 ? -5.641 9.477 2.701 1 93.94 172 LEU B C 1
ATOM 3808 O O . LEU B 1 172 ? -4.773 10.164 2.16 1 93.94 172 LEU B O 1
ATOM 3812 N N . ARG B 1 173 ? -5.895 9.438 3.963 1 92.75 173 ARG B N 1
ATOM 3813 C CA . ARG B 1 173 ? -4.938 10.055 4.871 1 92.75 173 ARG B CA 1
ATOM 3814 C C . ARG B 1 173 ? -3.619 9.289 4.883 1 92.75 173 ARG B C 1
ATOM 3816 O O . ARG B 1 173 ? -3.611 8.062 4.965 1 92.75 173 ARG B O 1
ATOM 3823 N N . THR B 1 174 ? -2.562 9.977 4.738 1 95.31 174 THR B N 1
ATOM 3824 C CA . THR B 1 174 ? -1.231 9.383 4.711 1 95.31 174 THR B CA 1
ATOM 3825 C C . THR B 1 174 ? -0.285 10.133 5.645 1 95.31 174 THR B C 1
ATOM 3827 O O . THR B 1 174 ? -0.703 11.047 6.355 1 95.31 174 THR B O 1
ATOM 3830 N N . LEU B 1 175 ? 0.948 9.75 5.594 1 96.56 175 LEU B N 1
ATOM 3831 C CA . LEU B 1 175 ? 2.021 10.383 6.352 1 96.56 175 LEU B CA 1
ATOM 3832 C C . LEU B 1 175 ? 2.066 11.883 6.086 1 96.56 175 LEU B C 1
ATOM 3834 O O . LEU B 1 175 ? 2.357 12.672 6.984 1 96.56 175 LEU B O 1
ATOM 3838 N N . PHE B 1 176 ? 1.722 12.266 4.887 1 95.94 176 PHE B N 1
ATOM 3839 C CA . PHE B 1 176 ? 1.854 13.656 4.465 1 95.94 176 PHE B CA 1
ATOM 3840 C C . PHE B 1 176 ? 0.811 14.531 5.152 1 95.94 176 PHE B C 1
ATOM 3842 O O . PHE B 1 176 ? 0.977 15.75 5.242 1 95.94 176 PHE B O 1
ATOM 3849 N N . ASN B 1 177 ? -0.25 13.906 5.664 1 92.56 177 ASN B N 1
ATOM 3850 C CA . ASN B 1 177 ? -1.271 14.656 6.391 1 92.56 177 ASN B CA 1
ATOM 3851 C C . ASN B 1 177 ? -0.762 15.117 7.754 1 92.56 177 ASN B C 1
ATOM 3853 O O . ASN B 1 177 ? -1.316 16.047 8.344 1 92.56 177 ASN B O 1
ATOM 3857 N N . MET B 1 178 ? 0.285 14.531 8.211 1 94.56 178 MET B N 1
ATOM 3858 C CA . MET B 1 178 ? 0.82 14.875 9.523 1 94.56 178 MET B CA 1
ATOM 3859 C C . MET B 1 178 ? 2.016 15.812 9.398 1 94.56 178 MET B C 1
ATOM 3861 O O . MET B 1 178 ? 2.393 16.469 10.367 1 94.56 178 MET B O 1
ATOM 3865 N N . LEU B 1 179 ? 2.557 15.922 8.219 1 97.12 179 LEU B N 1
ATOM 3866 C CA . LEU B 1 179 ? 3.875 16.531 8.094 1 97.12 179 LEU B CA 1
ATOM 3867 C C . LEU B 1 179 ? 3.762 18.047 7.949 1 97.12 179 LEU B C 1
ATOM 3869 O O . LEU B 1 179 ? 4.719 18.766 8.227 1 97.12 179 LEU B O 1
ATOM 3873 N N . GLY B 1 180 ? 2.645 18.516 7.531 1 95.12 180 GLY B N 1
ATOM 3874 C CA . GLY B 1 180 ? 2.463 19.938 7.277 1 95.12 180 GLY B CA 1
ATOM 3875 C C . GLY B 1 180 ? 2.939 20.812 8.422 1 95.12 180 GLY B C 1
ATOM 3876 O O . GLY B 1 180 ? 3.879 21.594 8.266 1 95.12 180 GLY B O 1
ATOM 3877 N N . PRO B 1 181 ? 2.381 20.625 9.555 1 96.19 181 PRO B N 1
ATOM 3878 C CA . PRO B 1 181 ? 2.723 21.469 10.695 1 96.19 181 PRO B CA 1
ATOM 3879 C C . PRO B 1 181 ? 4.172 21.312 11.141 1 96.19 181 PRO B C 1
ATOM 3881 O O . PRO B 1 181 ? 4.703 22.156 11.859 1 96.19 181 PRO B O 1
ATOM 3884 N N . MET B 1 182 ? 4.82 20.297 10.703 1 97.75 182 MET B N 1
ATOM 3885 C CA . MET B 1 182 ? 6.172 20.016 11.18 1 97.75 182 MET B CA 1
ATOM 3886 C C . MET B 1 182 ? 7.215 20.562 10.219 1 97.75 182 MET B C 1
ATOM 3888 O O . MET B 1 182 ? 8.414 20.484 10.492 1 97.75 182 MET B O 1
ATOM 3892 N N . THR B 1 183 ? 6.734 21.188 9.188 1 98.12 183 THR B N 1
ATOM 3893 C CA . THR B 1 183 ? 7.68 21.562 8.141 1 98.12 183 THR B CA 1
ATOM 3894 C C . THR B 1 183 ? 7.578 23.047 7.836 1 98.12 183 THR B C 1
ATOM 3896 O O . THR B 1 183 ? 7.797 23.484 6.703 1 98.12 183 THR B O 1
ATOM 3899 N N . ASN B 1 184 ? 7.195 23.844 8.82 1 98.19 184 ASN B N 1
ATOM 3900 C CA . ASN B 1 184 ? 7.117 25.297 8.695 1 98.19 184 ASN B CA 1
ATOM 3901 C C . ASN B 1 184 ? 8.414 25.875 8.141 1 98.19 184 ASN B C 1
ATOM 3903 O O . ASN B 1 184 ? 9.469 25.75 8.758 1 98.19 184 ASN B O 1
ATOM 3907 N N . PRO B 1 185 ? 8.344 26.609 7.008 1 98.25 185 PRO B N 1
ATOM 3908 C CA . PRO B 1 185 ? 9.547 27.109 6.336 1 98.25 185 PRO B CA 1
ATOM 3909 C C . PRO B 1 185 ? 10.305 28.141 7.164 1 98.25 185 PRO B C 1
ATOM 3911 O O . PRO B 1 185 ? 11.469 28.438 6.867 1 98.25 185 PRO B O 1
ATOM 3914 N N . ALA B 1 186 ? 9.695 28.703 8.156 1 98.06 186 ALA B N 1
ATOM 3915 C CA . ALA B 1 186 ? 10.352 29.719 8.992 1 98.06 186 ALA B CA 1
ATOM 3916 C C . ALA B 1 186 ? 11.055 29.062 10.18 1 98.06 186 ALA B C 1
ATOM 3918 O O . ALA B 1 186 ? 11.68 29.75 10.992 1 98.06 186 ALA B O 1
ATOM 3919 N N . GLY B 1 187 ? 10.938 27.734 10.328 1 96.38 187 GLY B N 1
ATOM 3920 C CA . GLY B 1 187 ? 11.602 27.016 11.406 1 96.38 187 GLY B CA 1
ATOM 3921 C C . GLY B 1 187 ? 11.117 27.422 12.789 1 96.38 187 GLY B C 1
ATOM 3922 O O . GLY B 1 187 ? 11.914 27.562 13.719 1 96.38 187 GLY B O 1
ATOM 3923 N N . VAL B 1 188 ? 9.898 27.656 12.867 1 97.12 188 VAL B N 1
ATOM 3924 C CA . VAL B 1 188 ? 9.297 28.094 14.125 1 97.12 188 VAL B CA 1
ATOM 3925 C C . VAL B 1 188 ? 9.508 27.047 15.203 1 97.12 188 VAL B C 1
ATOM 3927 O O . VAL B 1 188 ? 9.406 25.844 14.93 1 97.12 188 VAL B O 1
ATOM 3930 N N . LYS B 1 189 ? 9.781 27.5 16.422 1 97.25 189 LYS B N 1
ATOM 3931 C CA . LYS B 1 189 ? 10.07 26.578 17.531 1 97.25 189 LYS B CA 1
ATOM 3932 C C . LYS B 1 189 ? 8.922 26.531 18.531 1 97.25 189 LYS B C 1
ATOM 3934 O O . LYS B 1 189 ? 8.961 25.781 19.5 1 97.25 189 LYS B O 1
ATOM 3939 N N . ARG B 1 190 ? 7.906 27.344 18.344 1 98.44 190 ARG B N 1
ATOM 3940 C CA . ARG B 1 190 ? 6.707 27.453 19.172 1 98.44 190 ARG B CA 1
ATOM 3941 C C . ARG B 1 190 ? 5.449 27.234 18.328 1 98.44 190 ARG B C 1
ATOM 3943 O O . ARG B 1 190 ? 5.34 27.781 17.234 1 98.44 190 ARG B O 1
ATOM 3950 N N . GLN B 1 191 ? 4.52 26.406 18.922 1 98.62 191 GLN B N 1
ATOM 3951 C CA . GLN B 1 191 ? 3.406 26.047 18.047 1 98.62 191 GLN B CA 1
ATOM 3952 C C . GLN B 1 191 ? 2.223 25.516 18.844 1 98.62 191 GLN B C 1
ATOM 3954 O O . GLN B 1 191 ? 2.402 24.938 19.922 1 98.62 191 GLN B O 1
ATOM 3959 N N . VAL B 1 192 ? 1.059 25.875 18.406 1 98.81 192 VAL B N 1
ATOM 3960 C CA . VAL B 1 192 ? -0.138 25.094 18.719 1 98.81 192 VAL B CA 1
ATOM 3961 C C . VAL B 1 192 ? -0.509 24.219 17.516 1 98.81 192 VAL B C 1
ATOM 3963 O O . VAL B 1 192 ? -0.763 24.719 16.422 1 98.81 192 VAL B O 1
ATOM 3966 N N . LEU B 1 193 ? -0.523 22.953 17.766 1 98.31 193 LEU B N 1
ATOM 3967 C CA . LEU B 1 193 ? -0.676 21.953 16.703 1 98.31 193 LEU B CA 1
ATOM 3968 C C . LEU B 1 193 ? -1.906 21.094 16.938 1 98.31 193 LEU B C 1
ATOM 3970 O O . LEU B 1 193 ? -1.878 20.188 17.766 1 98.31 193 LEU B O 1
ATOM 3974 N N . GLY B 1 194 ? -2.947 21.391 16.219 1 97.88 194 GLY B N 1
ATOM 3975 C CA . GLY B 1 194 ? -4.129 20.547 16.266 1 97.88 194 GLY B CA 1
ATOM 3976 C C . GLY B 1 194 ? -3.977 19.266 15.492 1 97.88 194 GLY B C 1
ATOM 3977 O O . GLY B 1 194 ? -3.467 19.266 14.367 1 97.88 194 GLY B O 1
ATOM 3978 N N . VAL B 1 195 ? -4.461 18.125 16.125 1 97.44 195 VAL B N 1
ATOM 3979 C CA . VAL B 1 195 ? -4.34 16.828 15.438 1 97.44 195 VAL B CA 1
ATOM 3980 C C . VAL B 1 195 ? -5.707 16.156 15.359 1 97.44 195 VAL B C 1
ATOM 3982 O O . VAL B 1 195 ? -6.605 16.469 16.141 1 97.44 195 VAL B O 1
ATOM 3985 N N . PHE B 1 196 ? -5.859 15.242 14.43 1 93.5 196 PHE B N 1
ATOM 3986 C CA . PHE B 1 196 ? -7.16 14.656 14.133 1 93.5 196 PHE B CA 1
ATOM 3987 C C . PHE B 1 196 ? -7.457 13.492 15.078 1 93.5 196 PHE B C 1
ATOM 3989 O O . PHE B 1 196 ? -8.555 12.938 15.055 1 93.5 196 PHE B O 1
ATOM 3996 N N . SER B 1 197 ? -6.492 13.164 15.906 1 94.94 197 SER B N 1
ATOM 3997 C CA . SER B 1 197 ? -6.691 12.07 16.844 1 94.94 197 SER B CA 1
ATOM 3998 C C . SER B 1 197 ? -5.902 12.297 18.125 1 94.94 197 SER B C 1
ATOM 4000 O O . SER B 1 197 ? -4.762 12.758 18.094 1 94.94 197 SER B O 1
ATOM 4002 N N . GLN B 1 198 ? -6.543 11.922 19.203 1 97.19 198 GLN B N 1
ATOM 4003 C CA . GLN B 1 198 ? -5.879 12.086 20.484 1 97.19 198 GLN B CA 1
ATOM 4004 C C . GLN B 1 198 ? -4.605 11.25 20.562 1 97.19 198 GLN B C 1
ATOM 4006 O O . GLN B 1 198 ? -3.623 11.656 21.188 1 97.19 198 GLN B O 1
ATOM 4011 N N . ALA B 1 199 ? -4.602 10.148 19.891 1 96.12 199 ALA B N 1
ATOM 4012 C CA . ALA B 1 199 ? -3.484 9.203 19.922 1 96.12 199 ALA B CA 1
ATOM 4013 C C . ALA B 1 199 ? -2.223 9.844 19.344 1 96.12 199 ALA B C 1
ATOM 4015 O O . ALA B 1 199 ? -1.111 9.367 19.594 1 96.12 199 ALA B O 1
ATOM 4016 N N . LEU B 1 200 ? -2.373 10.906 18.672 1 97 200 LEU B N 1
ATOM 4017 C CA . LEU B 1 200 ? -1.243 11.555 18.016 1 97 200 LEU B CA 1
ATOM 4018 C C . LEU B 1 200 ? -0.638 12.633 18.906 1 97 200 LEU B C 1
ATOM 4020 O O . LEU B 1 200 ? 0.463 13.125 18.641 1 97 200 LEU B O 1
ATOM 4024 N N . CYS B 1 201 ? -1.277 13.008 19.953 1 98.44 201 CYS B N 1
ATOM 4025 C CA . CYS B 1 201 ? -0.854 14.156 20.75 1 98.44 201 CYS B CA 1
ATOM 4026 C C . CYS B 1 201 ? 0.549 13.945 21.297 1 98.44 201 CYS B C 1
ATOM 4028 O O . CYS B 1 201 ? 1.485 14.648 20.922 1 98.44 201 CYS B O 1
ATOM 4030 N N . ARG B 1 202 ? 0.721 12.938 22.031 1 98.38 202 ARG B N 1
ATOM 4031 C CA . ARG B 1 202 ? 2.018 12.75 22.672 1 98.38 202 ARG B CA 1
ATOM 4032 C C . ARG B 1 202 ? 3.096 12.414 21.656 1 98.38 202 ARG B C 1
ATOM 4034 O O . ARG B 1 202 ? 4.168 13.023 21.656 1 98.38 202 ARG B O 1
ATOM 4041 N N . PRO B 1 203 ? 2.824 11.477 20.688 1 98.06 203 PRO B N 1
ATOM 4042 C CA . PRO B 1 203 ? 3.859 11.156 19.703 1 98.06 203 PRO B CA 1
ATOM 4043 C C . PRO B 1 203 ? 4.312 12.383 18.906 1 98.06 203 PRO B C 1
ATOM 4045 O O . PRO B 1 203 ? 5.508 12.547 18.656 1 98.06 203 PRO B O 1
ATOM 4048 N N . LEU B 1 204 ? 3.404 13.258 18.578 1 98.38 204 LEU B N 1
ATOM 4049 C CA . LEU B 1 204 ? 3.805 14.398 17.766 1 98.38 204 LEU B CA 1
ATOM 4050 C C . LEU B 1 204 ? 4.512 15.445 18.609 1 98.38 204 LEU B C 1
ATOM 4052 O O . LEU B 1 204 ? 5.355 16.188 18.109 1 98.38 204 LEU B O 1
ATOM 4056 N N . ALA B 1 205 ? 4.18 15.469 19.891 1 98.75 205 ALA B N 1
ATOM 4057 C CA . ALA B 1 205 ? 4.984 16.312 20.781 1 98.75 205 ALA B CA 1
ATOM 4058 C C . ALA B 1 205 ? 6.43 15.82 20.828 1 98.75 205 ALA B C 1
ATOM 4060 O O . ALA B 1 205 ? 7.363 16.625 20.812 1 98.75 205 ALA B O 1
ATOM 4061 N N . GLU B 1 206 ? 6.586 14.57 20.859 1 98.62 206 GLU B N 1
ATOM 4062 C CA . GLU B 1 206 ? 7.922 13.984 20.859 1 98.62 206 GLU B CA 1
ATOM 4063 C C . GLU B 1 206 ? 8.656 14.273 19.562 1 98.62 206 GLU B C 1
ATOM 4065 O O . GLU B 1 206 ? 9.844 14.586 19.562 1 98.62 206 GLU B O 1
ATOM 4070 N N . VAL B 1 207 ? 7.93 14.125 18.484 1 98.62 207 VAL B N 1
ATOM 4071 C CA . VAL B 1 207 ? 8.508 14.438 17.188 1 98.62 207 VAL B CA 1
ATOM 4072 C C . VAL B 1 207 ? 8.984 15.891 17.172 1 98.62 207 VAL B C 1
ATOM 4074 O O . VAL B 1 207 ? 10.102 16.172 16.75 1 98.62 207 VAL B O 1
ATOM 4077 N N . MET B 1 208 ? 8.148 16.781 17.672 1 98.5 208 MET B N 1
ATOM 4078 C CA . MET B 1 208 ? 8.492 18.203 17.672 1 98.5 208 MET B CA 1
ATOM 4079 C C . MET B 1 208 ? 9.711 18.469 18.547 1 98.5 208 MET B C 1
ATOM 4081 O O . MET B 1 208 ? 10.539 19.312 18.219 1 98.5 208 MET B O 1
ATOM 4085 N N . ALA B 1 209 ? 9.805 17.781 19.656 1 98.56 209 ALA B N 1
ATOM 4086 C CA . ALA B 1 209 ? 10.984 17.891 20.5 1 98.56 209 ALA B CA 1
ATOM 4087 C C . ALA B 1 209 ? 12.25 17.516 19.75 1 98.56 209 ALA B C 1
ATOM 4089 O O . ALA B 1 209 ? 13.25 18.234 19.797 1 98.56 209 ALA B O 1
ATOM 4090 N N . ARG B 1 210 ? 12.18 16.469 19 1 98.06 210 ARG B N 1
ATOM 4091 C CA . ARG B 1 210 ? 13.32 15.953 18.25 1 98.06 210 ARG B CA 1
ATOM 4092 C C . ARG B 1 210 ? 13.68 16.891 17.094 1 98.06 210 ARG B C 1
ATOM 4094 O O . ARG B 1 210 ? 14.828 16.922 16.656 1 98.06 210 ARG B O 1
ATOM 4101 N N . LEU B 1 211 ? 12.672 17.594 16.688 1 98.06 211 LEU B N 1
ATOM 4102 C CA . LEU B 1 211 ? 12.891 18.5 15.562 1 98.06 211 LEU B CA 1
ATOM 4103 C C . LEU B 1 211 ? 13.383 19.859 16.062 1 98.06 211 LEU B C 1
ATOM 4105 O O . LEU B 1 211 ? 13.617 20.766 15.258 1 98.06 211 LEU B O 1
ATOM 4109 N N . GLY B 1 212 ? 13.516 20.062 17.375 1 97.19 212 GLY B N 1
ATOM 4110 C CA . GLY B 1 212 ? 14.156 21.25 17.906 1 97.19 212 GLY B CA 1
ATOM 4111 C C . GLY B 1 212 ? 13.172 22.281 18.438 1 97.19 212 GLY B C 1
ATOM 4112 O O . GLY B 1 212 ? 13.555 23.406 18.766 1 97.19 212 GLY B O 1
ATOM 4113 N N . SER B 1 213 ? 11.898 21.922 18.562 1 97.75 213 SER B N 1
ATOM 4114 C CA . SER B 1 213 ? 10.914 22.859 19.109 1 97.75 213 SER B CA 1
ATOM 4115 C C . SER B 1 213 ? 11.133 23.094 20.594 1 97.75 213 SER B C 1
ATOM 4117 O O . SER B 1 213 ? 11.742 22.266 21.281 1 97.75 213 SER B O 1
ATOM 4119 N N . VAL B 1 214 ? 10.617 24.219 21.094 1 97.5 214 VAL B N 1
ATOM 4120 C CA . VAL B 1 214 ? 10.891 24.609 22.469 1 97.5 214 VAL B CA 1
ATOM 4121 C C . VAL B 1 214 ? 9.594 24.609 23.281 1 97.5 214 VAL B C 1
ATOM 4123 O O . VAL B 1 214 ? 9.586 24.219 24.453 1 97.5 214 VAL B O 1
ATOM 4126 N N . HIS B 1 215 ? 8.531 25.047 22.688 1 98.56 215 HIS B N 1
ATOM 4127 C CA . HIS B 1 215 ? 7.234 25.109 23.344 1 98.56 215 HIS B CA 1
ATOM 4128 C C . HIS B 1 215 ? 6.105 24.812 22.375 1 98.56 215 HIS B C 1
ATOM 4130 O O . HIS B 1 215 ? 5.816 25.625 21.484 1 98.56 215 HIS B O 1
ATOM 4136 N N . VAL B 1 216 ? 5.488 23.609 22.531 1 98.75 216 VAL B N 1
ATOM 4137 C CA . VAL B 1 216 ? 4.465 23.141 21.594 1 98.75 216 VAL B CA 1
ATOM 4138 C C . VAL B 1 216 ? 3.285 22.562 22.375 1 98.75 216 VAL B C 1
ATOM 4140 O O . VAL B 1 216 ? 3.479 21.812 23.344 1 98.75 216 VAL B O 1
ATOM 4143 N N . LEU B 1 217 ? 2.104 22.984 22.047 1 98.94 217 LEU B N 1
ATOM 4144 C CA . LEU B 1 217 ? 0.877 22.359 22.5 1 98.94 217 LEU B CA 1
ATOM 4145 C C . LEU B 1 217 ? 0.221 21.547 21.391 1 98.94 217 LEU B C 1
ATOM 4147 O O . LEU B 1 217 ? -0.284 22.125 20.422 1 98.94 217 LEU B O 1
ATOM 4151 N N . VAL B 1 218 ? 0.27 20.234 21.5 1 98.88 218 VAL B N 1
ATOM 4152 C CA . VAL B 1 218 ? -0.488 19.391 20.594 1 98.88 218 VAL B CA 1
ATOM 4153 C C . VAL B 1 218 ? -1.871 19.109 21.172 1 98.88 218 VAL B C 1
ATOM 4155 O O . VAL B 1 218 ? -1.989 18.562 22.281 1 98.88 218 VAL B O 1
ATOM 4158 N N . VAL B 1 219 ? -2.908 19.422 20.375 1 98.88 219 VAL B N 1
ATOM 4159 C CA . VAL B 1 219 ? -4.223 19.453 21.016 1 98.88 219 VAL B CA 1
ATOM 4160 C C . VAL B 1 219 ? -5.211 18.625 20.203 1 98.88 219 VAL B C 1
ATOM 4162 O O . VAL B 1 219 ? -5.113 18.547 18.969 1 98.88 219 VAL B O 1
ATOM 4165 N N . HIS B 1 220 ? -6.133 18.016 20.859 1 98.75 220 HIS B N 1
ATOM 4166 C CA . HIS B 1 220 ? -7.281 17.312 20.297 1 98.75 220 HIS B CA 1
ATOM 4167 C C . HIS B 1 220 ? -8.445 17.281 21.281 1 98.75 220 HIS B C 1
ATOM 4169 O O . HIS B 1 220 ? -8.297 16.828 22.422 1 98.75 220 HIS B O 1
ATOM 4175 N N . ALA B 1 221 ? -9.555 17.734 20.766 1 98.44 221 ALA B N 1
ATOM 4176 C CA . ALA B 1 221 ? -10.719 17.812 21.641 1 98.44 221 ALA B CA 1
ATOM 4177 C C . ALA B 1 221 ? -11.5 16.5 21.641 1 98.44 221 ALA B C 1
ATOM 4179 O O . ALA B 1 221 ? -11.477 15.766 20.656 1 98.44 221 ALA B O 1
ATOM 4180 N N . GLN B 1 222 ? -12.219 16.219 22.688 1 97.5 222 GLN B N 1
ATOM 4181 C CA . GLN B 1 222 ? -12.969 14.984 22.844 1 97.5 222 GLN B CA 1
ATOM 4182 C C . GLN B 1 222 ? -14.125 14.906 21.859 1 97.5 222 GLN B C 1
ATOM 4184 O O . GLN B 1 222 ? -14.641 13.82 21.578 1 97.5 222 GLN B O 1
ATOM 4189 N N . ASP B 1 223 ? -14.492 16.094 21.406 1 96.19 223 ASP B N 1
ATOM 4190 C CA . ASP B 1 223 ? -15.586 16.094 20.438 1 96.19 223 ASP B CA 1
ATOM 4191 C C . ASP B 1 223 ? -15.047 15.883 19.016 1 96.19 223 ASP B C 1
ATOM 4193 O O . ASP B 1 223 ? -15.797 15.984 18.047 1 96.19 223 ASP B O 1
ATOM 4197 N N . GLY B 1 224 ? -13.742 15.781 18.875 1 95.81 224 GLY B N 1
ATOM 4198 C CA . GLY B 1 224 ? -13.164 15.414 17.594 1 95.81 224 GLY B CA 1
ATOM 4199 C C . GLY B 1 224 ? -12.422 16.562 16.922 1 95.81 224 GLY B C 1
ATOM 4200 O O . GLY B 1 224 ? -11.703 16.344 15.945 1 95.81 224 GLY B O 1
ATOM 4201 N N . LEU B 1 225 ? -12.453 17.688 17.516 1 96.12 225 LEU B N 1
ATOM 4202 C CA . LEU B 1 225 ? -11.844 18.859 16.891 1 96.12 225 LEU B CA 1
ATOM 4203 C C . LEU B 1 225 ? -10.328 18.812 17.016 1 96.12 225 LEU B C 1
ATOM 4205 O O . LEU B 1 225 ? -9.797 18.375 18.047 1 96.12 225 LEU B O 1
ATOM 4209 N N . ASP B 1 226 ? -9.688 19.234 15.984 1 96.62 226 ASP B N 1
ATOM 4210 C CA . ASP B 1 226 ? -8.242 19.453 16.062 1 96.62 226 ASP B CA 1
ATOM 4211 C C . ASP B 1 226 ? -7.926 20.875 16.547 1 96.62 226 ASP B C 1
ATOM 4213 O O . ASP B 1 226 ? -7.039 21.531 16 1 96.62 226 ASP B O 1
ATOM 4217 N N . GLU B 1 227 ? -8.719 21.422 17.422 1 96.81 227 GLU B N 1
ATOM 4218 C CA . GLU B 1 227 ? -8.625 22.703 18.125 1 96.81 227 GLU B CA 1
ATOM 4219 C C . GLU B 1 227 ? -9 22.547 19.594 1 96.81 227 GLU B C 1
ATOM 4221 O O . GLU B 1 227 ? -9.531 21.516 20.016 1 96.81 227 GLU B O 1
ATOM 4226 N N . ILE B 1 228 ? -8.688 23.547 20.359 1 98.38 228 ILE B N 1
ATOM 4227 C CA . ILE B 1 228 ? -9.273 23.625 21.688 1 98.38 228 ILE B CA 1
ATOM 4228 C C . ILE B 1 228 ? -10.758 23.953 21.594 1 98.38 228 ILE B C 1
ATOM 4230 O O . ILE B 1 228 ? -11.133 25 21.047 1 98.38 228 ILE B O 1
ATOM 4234 N N . SER B 1 229 ? -11.586 23.125 22.078 1 98.38 229 SER B N 1
ATOM 4235 C CA . SER B 1 229 ? -13.023 23.172 21.812 1 98.38 229 SER B CA 1
ATOM 4236 C C . SER B 1 229 ? -13.75 24.047 22.828 1 98.38 229 SER B C 1
ATOM 4238 O O . SER B 1 229 ? -13.312 24.172 23.969 1 98.38 229 SER B O 1
ATOM 4240 N N . LEU B 1 230 ? -14.781 24.594 22.359 1 97.62 230 LEU B N 1
ATOM 4241 C CA . LEU B 1 230 ? -15.711 25.344 23.203 1 97.62 230 LEU B CA 1
ATOM 4242 C C . LEU B 1 230 ? -16.75 24.422 23.812 1 97.62 230 LEU B C 1
ATOM 4244 O O . LEU B 1 230 ? -17.422 24.781 24.781 1 97.62 230 LEU B O 1
ATOM 4248 N N . ALA B 1 231 ? -16.828 23.203 23.312 1 97.88 231 ALA B N 1
ATOM 4249 C CA . ALA B 1 231 ? -17.984 22.375 23.625 1 97.88 231 ALA B CA 1
ATOM 4250 C C . ALA B 1 231 ? -17.562 21.141 24.422 1 97.88 231 ALA B C 1
ATOM 4252 O O . ALA B 1 231 ? -18.406 20.438 24.984 1 97.88 231 ALA B O 1
ATOM 4253 N N . ALA B 1 232 ? -16.328 20.859 24.516 1 97.88 232 ALA B N 1
ATOM 4254 C CA . ALA B 1 232 ? -15.859 19.641 25.141 1 97.88 232 ALA B CA 1
ATOM 4255 C C . ALA B 1 232 ? -14.445 19.812 25.688 1 97.88 232 ALA B C 1
ATOM 4257 O O . ALA B 1 232 ? -13.734 20.734 25.312 1 97.88 232 ALA B O 1
ATOM 4258 N N . PRO B 1 233 ? -14.031 18.922 26.578 1 98.44 233 PRO B N 1
ATOM 4259 C CA . PRO B 1 233 ? -12.641 18.922 27.031 1 98.44 233 PRO B CA 1
ATOM 4260 C C . PRO B 1 233 ? -11.648 18.656 25.891 1 98.44 233 PRO B C 1
ATOM 4262 O O . PRO B 1 233 ? -11.969 17.922 24.953 1 98.44 233 PRO B O 1
ATOM 4265 N N . THR B 1 234 ? -10.492 19.281 26 1 98.81 234 THR B N 1
ATOM 4266 C CA . THR B 1 234 ? -9.422 19.125 25.016 1 98.81 234 THR B CA 1
ATOM 4267 C C . THR B 1 234 ? -8.18 18.516 25.656 1 98.81 234 THR B C 1
ATOM 4269 O O . THR B 1 234 ? -7.703 19 26.688 1 98.81 234 THR B O 1
ATOM 4272 N N . HIS B 1 235 ? -7.738 17.438 25.047 1 98.88 235 HIS B N 1
ATOM 4273 C CA . HIS B 1 235 ? -6.484 16.828 25.469 1 98.88 235 HIS B CA 1
ATOM 4274 C C . HIS B 1 235 ? -5.285 17.578 24.891 1 98.88 235 HIS B C 1
ATOM 4276 O O . HIS B 1 235 ? -5.25 17.891 23.703 1 98.88 235 HIS B O 1
ATOM 4282 N N . ILE B 1 236 ? -4.297 17.891 25.812 1 98.88 236 ILE B N 1
ATOM 4283 C CA . ILE B 1 236 ? -3.107 18.609 25.391 1 98.88 236 ILE B CA 1
ATOM 4284 C C . ILE B 1 236 ? -1.856 17.828 25.781 1 98.88 236 ILE B C 1
ATOM 4286 O O . ILE B 1 236 ? -1.712 17.406 26.938 1 98.88 236 ILE B O 1
ATOM 4290 N N . ALA B 1 237 ? -1.046 17.547 24.844 1 98.94 237 ALA B N 1
ATOM 4291 C CA . ALA B 1 237 ? 0.347 17.188 25.094 1 98.94 237 ALA B CA 1
ATOM 4292 C C . ALA B 1 237 ? 1.268 18.391 24.906 1 98.94 237 ALA B C 1
ATOM 4294 O O . ALA B 1 237 ? 1.403 18.891 23.781 1 98.94 237 ALA B O 1
ATOM 4295 N N . GLU B 1 238 ? 1.902 18.797 25.969 1 98.88 238 GLU B N 1
ATOM 4296 C CA . GLU B 1 238 ? 2.689 20.016 25.938 1 98.88 238 GLU B CA 1
ATOM 4297 C C . GLU B 1 238 ? 4.184 19.719 26.047 1 98.88 238 GLU B C 1
ATOM 4299 O O . GLU B 1 238 ? 4.617 19.031 26.984 1 98.88 238 GLU B O 1
ATOM 4304 N N . LEU B 1 239 ? 4.871 20.125 25.062 1 98.81 239 LEU B N 1
ATOM 4305 C CA . LEU B 1 239 ? 6.328 20.188 25.125 1 98.81 239 LEU B CA 1
ATOM 4306 C C . LEU B 1 239 ? 6.793 21.547 25.656 1 98.81 239 LEU B C 1
ATOM 4308 O O . LEU B 1 239 ? 6.457 22.578 25.094 1 98.81 239 LEU B O 1
ATOM 4312 N N . ARG B 1 240 ? 7.496 21.562 26.719 1 97.5 240 ARG B N 1
ATOM 4313 C CA . ARG B 1 240 ? 8.062 22.766 27.297 1 97.5 240 ARG B CA 1
ATOM 4314 C C . ARG B 1 240 ? 9.398 22.469 27.984 1 97.5 240 ARG B C 1
ATOM 4316 O O . ARG B 1 240 ? 9.469 21.656 28.891 1 97.5 240 ARG B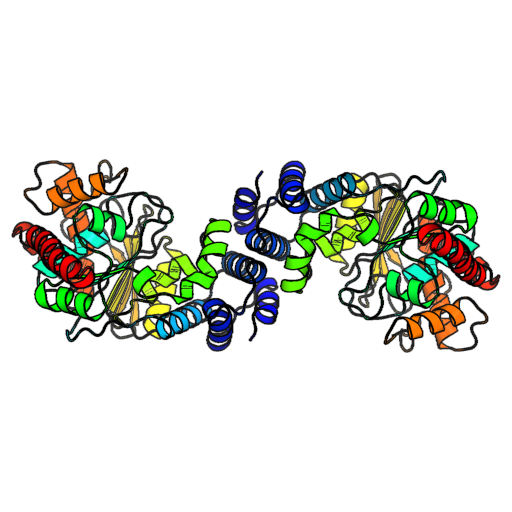 O 1
ATOM 4323 N N . ASN B 1 241 ? 10.43 23.172 27.531 1 87.25 241 ASN B N 1
ATOM 4324 C CA . ASN B 1 241 ? 11.766 23.016 28.109 1 87.25 241 ASN B CA 1
ATOM 4325 C C . ASN B 1 241 ? 12.234 21.562 28.047 1 87.25 241 ASN B C 1
ATOM 4327 O O . ASN B 1 241 ? 12.719 21.031 29.047 1 87.25 241 ASN B O 1
ATOM 4331 N N . GLY B 1 242 ? 11.883 20.922 27 1 94.25 242 GLY B N 1
ATOM 4332 C CA . GLY B 1 242 ? 12.375 19.562 26.75 1 94.25 242 GLY B CA 1
ATOM 4333 C C . GLY B 1 242 ? 11.539 18.5 27.422 1 94.25 242 GLY B C 1
ATOM 4334 O O . GLY B 1 242 ? 11.805 17.297 27.266 1 94.25 242 GLY B O 1
ATOM 4335 N N . GLU B 1 243 ? 10.547 18.906 28.172 1 97.75 243 GLU B N 1
ATOM 4336 C CA . GLU B 1 243 ? 9.672 17.953 28.859 1 97.75 243 GLU B CA 1
ATOM 4337 C C . GLU B 1 243 ? 8.273 17.953 28.25 1 97.75 243 GLU B C 1
ATOM 4339 O O . GLU B 1 243 ? 7.762 19 27.828 1 97.75 243 GLU B O 1
ATOM 4344 N N . ILE B 1 244 ? 7.668 16.703 28.234 1 98.69 244 ILE B N 1
ATOM 4345 C CA . ILE B 1 244 ? 6.324 16.578 27.688 1 98.69 244 ILE B CA 1
ATOM 4346 C C . ILE B 1 244 ? 5.348 16.203 28.812 1 98.69 244 ILE B C 1
ATOM 4348 O O . ILE B 1 244 ? 5.578 15.234 29.547 1 98.69 244 ILE B O 1
ATOM 4352 N N . SER B 1 245 ? 4.348 16.953 28.984 1 98.62 245 SER B N 1
ATOM 4353 C CA . SER B 1 245 ? 3.264 16.672 29.906 1 98.62 245 SER B CA 1
ATOM 4354 C C . SER B 1 245 ? 1.92 16.609 29.188 1 98.62 245 SER B C 1
ATOM 4356 O O . SER B 1 245 ? 1.744 17.219 28.141 1 98.62 245 SER B O 1
ATOM 4358 N N . GLU B 1 246 ? 1.023 15.812 29.734 1 98.69 246 GLU B N 1
ATOM 4359 C CA . GLU B 1 246 ? -0.318 15.688 29.172 1 98.69 246 GLU B CA 1
ATOM 4360 C C . GLU B 1 246 ? -1.383 16.062 30.188 1 98.69 246 GLU B C 1
ATOM 4362 O O . GLU B 1 246 ? -1.259 15.742 31.375 1 98.69 246 GLU B O 1
ATOM 4367 N N . TYR B 1 247 ? -2.322 16.781 29.781 1 98.56 247 TYR B N 1
ATOM 4368 C CA . TYR B 1 247 ? -3.424 17.172 30.641 1 98.56 247 TYR B CA 1
ATOM 4369 C C . TYR B 1 247 ? -4.668 17.516 29.828 1 98.56 247 TYR B C 1
ATOM 4371 O O . TYR B 1 247 ? -4.617 17.562 28.594 1 98.56 247 TYR B O 1
ATOM 4379 N N . LEU B 1 248 ? -5.754 17.656 30.516 1 98.56 248 LEU B N 1
ATOM 4380 C CA . LEU B 1 248 ? -7.039 18.031 29.938 1 98.56 248 LEU B CA 1
ATOM 4381 C C . LEU B 1 248 ? -7.438 19.438 30.344 1 98.56 248 LEU B C 1
ATOM 4383 O O . LEU B 1 248 ? -7.25 19.828 31.5 1 98.56 248 LEU B O 1
ATOM 4387 N N . VAL B 1 249 ? -8.016 20.141 29.391 1 98.69 249 VAL B N 1
ATOM 4388 C CA . VAL B 1 249 ? -8.57 21.453 29.719 1 98.69 249 VAL B CA 1
ATOM 4389 C C . VAL B 1 249 ? -10.016 21.531 29.219 1 98.69 249 VAL B C 1
ATOM 4391 O O . VAL B 1 249 ? -10.414 20.781 28.328 1 98.69 249 VAL B O 1
ATOM 4394 N N . GLN B 1 250 ? -10.734 22.391 29.812 1 98.25 250 GLN B N 1
ATOM 4395 C CA . GLN B 1 250 ? -12.086 22.719 29.359 1 98.25 250 GLN B CA 1
ATOM 4396 C C . GLN B 1 250 ? -12.359 24.203 29.484 1 98.25 250 GLN B C 1
ATOM 4398 O O . GLN B 1 250 ? -11.664 24.922 30.203 1 98.25 250 GLN B O 1
ATOM 4403 N N . PRO B 1 251 ? -13.367 24.688 28.781 1 98.25 251 PRO B N 1
ATOM 4404 C CA . PRO B 1 251 ? -13.625 26.141 28.75 1 98.25 251 PRO B CA 1
ATOM 4405 C C . PRO B 1 251 ? -13.734 26.75 30.156 1 98.25 251 PRO B C 1
ATOM 4407 O O . PRO B 1 251 ? -13.195 27.828 30.406 1 98.25 251 PRO B O 1
ATOM 4410 N N . GLU B 1 252 ? -14.266 26.047 31.047 1 98.44 252 GLU B N 1
ATOM 4411 C CA . GLU B 1 252 ? -14.516 26.547 32.406 1 98.44 252 GLU B CA 1
ATOM 4412 C C . GLU B 1 252 ? -13.211 26.812 33.156 1 98.44 252 GLU B C 1
ATOM 4414 O O . GLU B 1 252 ? -13.172 27.641 34.062 1 98.44 252 GLU B O 1
ATOM 4419 N N . ASP B 1 253 ? -12.211 26.141 32.75 1 98.31 253 ASP B N 1
ATOM 4420 C CA . ASP B 1 253 ? -10.898 26.359 33.375 1 98.31 253 ASP B CA 1
ATOM 4421 C C . ASP B 1 253 ? -10.391 27.781 33.094 1 98.31 253 ASP B C 1
ATOM 4423 O O . ASP B 1 253 ? -9.484 28.266 33.781 1 98.31 253 ASP B O 1
ATOM 4427 N N . PHE B 1 254 ? -11.016 28.438 32.125 1 98.06 254 PHE B N 1
ATOM 4428 C CA . PHE B 1 254 ? -10.547 29.75 31.688 1 98.06 254 PHE B CA 1
ATOM 4429 C C . PHE B 1 254 ? -11.633 30.797 31.844 1 98.06 254 PHE B C 1
ATOM 4431 O O . PHE B 1 254 ? -11.57 31.875 31.234 1 98.06 254 PHE B O 1
ATOM 4438 N N . GLY B 1 255 ? -12.68 30.438 32.562 1 96.44 255 GLY B N 1
ATOM 4439 C CA . GLY B 1 255 ? -13.758 31.375 32.844 1 96.44 255 GLY B CA 1
ATOM 4440 C C . GLY B 1 255 ? -14.719 31.531 31.672 1 96.44 255 GLY B C 1
ATOM 4441 O O . GLY B 1 255 ? -15.43 32.531 31.562 1 96.44 255 GLY B O 1
ATOM 4442 N N . ILE B 1 256 ? -14.664 30.594 30.766 1 96.81 256 ILE B N 1
ATOM 4443 C CA . ILE B 1 256 ? -15.562 30.594 29.609 1 96.81 256 ILE B CA 1
ATOM 4444 C C . ILE B 1 256 ? -16.578 29.453 29.75 1 96.81 256 ILE B C 1
ATOM 4446 O O . ILE B 1 256 ? -16.219 28.328 30.078 1 96.81 256 ILE B O 1
ATOM 4450 N N . LYS B 1 257 ? -17.828 29.797 29.625 1 96.5 257 LYS B N 1
ATOM 4451 C CA . LYS B 1 257 ? -18.859 28.766 29.688 1 96.5 257 LYS B CA 1
ATOM 4452 C C . LYS B 1 257 ? -18.859 27.906 28.422 1 96.5 257 LYS B C 1
ATOM 4454 O O . LYS B 1 257 ? -18.797 28.422 27.312 1 96.5 257 LYS B O 1
ATOM 4459 N N . SER B 1 258 ? -18.922 26.578 28.625 1 97.12 258 SER B N 1
ATOM 4460 C CA . SER B 1 258 ? -19.016 25.688 27.484 1 97.12 258 SER B CA 1
ATOM 4461 C C . SER B 1 258 ? -20.312 25.938 26.703 1 97.12 258 SER B C 1
ATOM 4463 O O . SER B 1 258 ? -21.359 26.234 27.297 1 97.12 258 SER B O 1
ATOM 4465 N N . GLN B 1 259 ? -20.188 25.828 25.453 1 96.31 259 GLN B N 1
ATOM 4466 C CA . GLN B 1 259 ? -21.312 26.047 24.547 1 96.31 259 GLN B CA 1
ATOM 4467 C C . GLN B 1 259 ? -21.297 25.031 23.406 1 96.31 259 GLN B C 1
ATOM 4469 O O . GLN B 1 259 ? -20.25 24.453 23.094 1 96.31 259 GLN B O 1
ATOM 4474 N N . SER B 1 260 ? -22.516 24.906 22.812 1 95.31 260 SER B N 1
ATOM 4475 C CA . SER B 1 260 ? -22.594 24.016 21.656 1 95.31 260 SER B CA 1
ATOM 4476 C C . SER B 1 260 ? -21.844 24.594 20.453 1 95.31 260 SER B C 1
ATOM 4478 O O . SER B 1 260 ? -21.672 25.812 20.359 1 95.31 260 SER B O 1
ATOM 4480 N N . LEU B 1 261 ? -21.453 23.766 19.562 1 96.31 261 LEU B N 1
ATOM 4481 C CA . LEU B 1 261 ? -20.766 24.203 18.359 1 96.31 261 LEU B CA 1
ATOM 4482 C C . LEU B 1 261 ? -21.75 24.562 17.25 1 96.31 261 LEU B C 1
ATOM 4484 O O . LEU B 1 261 ? -21.359 25 16.172 1 96.31 261 LEU B O 1
ATOM 4488 N N . ILE B 1 262 ? -23.016 24.406 17.531 1 95.81 262 ILE B N 1
ATOM 4489 C CA . ILE B 1 262 ? -24.047 24.703 16.547 1 95.81 262 ILE B CA 1
ATOM 4490 C C . ILE B 1 262 ? -23.906 26.156 16.062 1 95.81 262 ILE B C 1
ATOM 4492 O O . ILE B 1 262 ? -23.812 27.078 16.875 1 95.81 262 ILE B O 1
ATOM 4496 N N . GLY B 1 263 ? -23.844 26.312 14.742 1 95.88 263 GLY B N 1
ATOM 4497 C CA . GLY B 1 263 ? -23.734 27.641 14.164 1 95.88 263 GLY B CA 1
ATOM 4498 C C . GLY B 1 263 ? -22.312 28.016 13.781 1 95.88 263 GLY B C 1
ATOM 4499 O O . GLY B 1 263 ? -22.078 29.047 13.156 1 95.88 263 GLY B O 1
ATOM 4500 N N . LEU B 1 264 ? -21.375 27.172 14.133 1 97.12 264 LEU B N 1
ATOM 4501 C CA . LEU B 1 264 ? -19.984 27.469 13.844 1 97.12 264 LEU B CA 1
ATOM 4502 C C . LEU B 1 264 ? -19.516 26.719 12.602 1 97.12 264 LEU B C 1
ATOM 4504 O O . LEU B 1 264 ? -18.391 26.906 12.141 1 97.12 264 LEU B O 1
ATOM 4508 N N . ASP B 1 265 ? -20.344 25.828 12.102 1 95.25 265 ASP B N 1
ATOM 4509 C CA . ASP B 1 265 ? -20.031 25.109 10.875 1 95.25 265 ASP B CA 1
ATOM 4510 C C . ASP B 1 265 ? -20.156 26.016 9.656 1 95.25 265 ASP B C 1
ATOM 4512 O O . ASP B 1 265 ? -20.922 26.984 9.672 1 95.25 265 ASP B O 1
ATOM 4516 N N . ILE B 1 266 ? -19.391 25.734 8.68 1 96.25 266 ILE B N 1
ATOM 4517 C CA . ILE B 1 266 ? -19.391 26.578 7.492 1 96.25 266 ILE B CA 1
ATOM 4518 C C . ILE B 1 266 ? -19.5 25.703 6.242 1 96.25 266 ILE B C 1
ATOM 4520 O O . ILE B 1 266 ? -19.156 24.516 6.273 1 96.25 266 ILE B O 1
ATOM 4524 N N . GLU B 1 267 ? -19.875 26.344 5.133 1 95.12 267 GLU B N 1
ATOM 4525 C CA . GLU B 1 267 ? -19.984 25.656 3.852 1 95.12 267 GLU B CA 1
ATOM 4526 C C . GLU B 1 267 ? -18.891 26.094 2.891 1 95.12 267 GLU B C 1
ATOM 4528 O O . GLU B 1 267 ? -18.781 25.578 1.782 1 95.12 267 GLU B O 1
ATOM 4533 N N . GLY B 1 268 ? -18.094 27.062 3.336 1 96.5 268 GLY B N 1
ATOM 4534 C CA . GLY B 1 268 ? -17.016 27.562 2.5 1 96.5 268 GLY B CA 1
ATOM 4535 C C . GLY B 1 268 ? -16.266 28.719 3.127 1 96.5 268 GLY B C 1
ATOM 4536 O O . GLY B 1 268 ? -16.562 29.141 4.25 1 96.5 268 GLY B O 1
ATOM 4537 N N . PRO B 1 269 ? -15.328 29.219 2.326 1 97.38 269 PRO B N 1
ATOM 4538 C CA . PRO B 1 269 ? -14.453 30.25 2.875 1 97.38 269 PRO B CA 1
ATOM 4539 C C . PRO B 1 269 ? -15.195 31.562 3.16 1 97.38 269 PRO B C 1
ATOM 4541 O O . PRO B 1 269 ? -14.859 32.281 4.113 1 97.38 269 PRO B O 1
ATOM 4544 N N . GLN B 1 270 ? -16.234 31.875 2.383 1 98 270 GLN B N 1
ATOM 4545 C CA . GLN B 1 270 ? -16.969 33.125 2.58 1 98 270 GLN B CA 1
ATOM 4546 C C . GLN B 1 270 ? -17.75 33.094 3.893 1 98 270 GLN B C 1
ATOM 4548 O O . GLN B 1 270 ? -17.797 34.094 4.609 1 98 270 GLN B O 1
ATOM 4553 N N . GLU B 1 271 ? -18.312 32 4.168 1 97.56 271 GLU B N 1
ATOM 4554 C CA . GLU B 1 271 ? -19.031 31.859 5.434 1 97.56 271 GLU B CA 1
ATOM 4555 C C . GLU B 1 271 ? -18.062 31.875 6.617 1 97.56 271 GLU B C 1
ATOM 4557 O O . GLU B 1 271 ? -18.375 32.469 7.664 1 97.56 271 GLU B O 1
ATOM 4562 N N . SER B 1 272 ? -17.016 31.219 6.438 1 97.94 272 SER B N 1
ATOM 4563 C CA . SER B 1 272 ? -15.977 31.266 7.465 1 97.94 272 SER B CA 1
ATOM 4564 C C . SER B 1 272 ? -15.531 32.688 7.742 1 97.94 272 SER B C 1
ATOM 4566 O O . SER B 1 272 ? -15.43 33.094 8.898 1 97.94 272 SER B O 1
ATOM 4568 N N . LEU B 1 273 ? -15.281 33.438 6.691 1 98.12 273 LEU B N 1
ATOM 4569 C CA . LEU B 1 273 ? -14.82 34.812 6.797 1 98.12 273 LEU B CA 1
ATOM 4570 C C . LEU B 1 273 ? -15.867 35.688 7.48 1 98.12 273 LEU B C 1
ATOM 4572 O O . LEU B 1 273 ? -15.531 36.531 8.32 1 98.12 273 LEU B O 1
ATOM 4576 N N . ALA B 1 274 ? -17.094 35.469 7.121 1 97.69 274 ALA B N 1
ATOM 4577 C CA . ALA B 1 274 ? -18.172 36.281 7.715 1 97.69 274 ALA B CA 1
ATOM 4578 C C . ALA B 1 274 ? -18.234 36.062 9.227 1 97.69 274 ALA B C 1
ATOM 4580 O O . ALA B 1 274 ? -18.406 37 9.984 1 97.69 274 ALA B O 1
ATOM 4581 N N . LEU B 1 275 ? -18.141 34.844 9.594 1 97.75 275 LEU B N 1
ATOM 4582 C CA . LEU B 1 275 ? -18.172 34.5 11.016 1 97.75 275 LEU B CA 1
ATOM 4583 C C . LEU B 1 275 ? -16.969 35.094 11.742 1 97.75 275 LEU B C 1
ATOM 4585 O O . LEU B 1 275 ? -17.109 35.656 12.836 1 97.75 275 LEU B O 1
ATOM 4589 N N . ILE B 1 276 ? -15.859 35 11.141 1 98.25 276 ILE B N 1
ATOM 4590 C CA . ILE B 1 276 ? -14.625 35.5 11.734 1 98.25 276 ILE B CA 1
ATOM 4591 C C . ILE B 1 276 ? -14.68 37.031 11.836 1 98.25 276 ILE B C 1
ATOM 4593 O O . ILE B 1 276 ? -14.289 37.594 12.859 1 98.25 276 ILE B O 1
ATOM 4597 N N . ARG B 1 277 ? -15.148 37.688 10.812 1 97.19 277 ARG B N 1
ATOM 4598 C CA . ARG B 1 277 ? -15.266 39.125 10.844 1 97.19 277 ARG B CA 1
ATOM 4599 C C . ARG B 1 277 ? -16.203 39.594 11.961 1 97.19 277 ARG B C 1
ATOM 4601 O O . ARG B 1 277 ? -15.938 40.562 12.641 1 97.19 277 ARG B O 1
ATOM 4608 N N . ASP B 1 278 ? -17.25 38.844 12.102 1 97.19 278 ASP B N 1
ATOM 4609 C CA . ASP B 1 278 ? -18.172 39.156 13.203 1 97.19 278 ASP B CA 1
ATOM 4610 C C . ASP B 1 278 ? -17.5 38.938 14.555 1 97.19 278 ASP B C 1
ATOM 4612 O O . ASP B 1 278 ? -17.578 39.781 15.438 1 97.19 278 ASP B O 1
ATOM 4616 N N . ALA B 1 279 ? -16.828 37.844 14.695 1 97.75 279 ALA B N 1
ATOM 4617 C CA . ALA B 1 279 ? -16.188 37.469 15.953 1 97.75 279 ALA B CA 1
ATOM 4618 C C . ALA B 1 279 ? -15.086 38.469 16.328 1 97.75 279 ALA B C 1
ATOM 4620 O O . ALA B 1 279 ? -14.93 38.812 17.5 1 97.75 279 ALA B O 1
ATOM 4621 N N . LEU B 1 280 ? -14.312 38.938 15.352 1 97.31 280 LEU B N 1
ATOM 4622 C CA . LEU B 1 280 ? -13.203 39.844 15.602 1 97.31 280 LEU B CA 1
ATOM 4623 C C . LEU B 1 280 ? -13.703 41.281 15.766 1 97.31 280 LEU B C 1
ATOM 4625 O O . LEU B 1 280 ? -12.969 42.156 16.234 1 97.31 280 LEU B O 1
ATOM 4629 N N . GLY B 1 281 ? -14.898 41.5 15.367 1 93.5 281 GLY B N 1
ATOM 4630 C CA . GLY B 1 281 ? -15.469 42.844 15.406 1 93.5 281 GLY B CA 1
ATOM 4631 C C . GLY B 1 281 ? -16.391 43.062 16.594 1 93.5 281 GLY B C 1
ATOM 4632 O O . GLY B 1 281 ? -15.992 42.812 17.734 1 93.5 281 GLY B O 1
ATOM 4633 N N . ARG B 1 282 ? -17.703 43.375 16.344 1 90.69 282 ARG B N 1
ATOM 4634 C CA . ARG B 1 282 ? -18.625 43.812 17.391 1 90.69 282 ARG B CA 1
ATOM 4635 C C . ARG B 1 282 ? -19.453 42.625 17.891 1 90.69 282 ARG B C 1
ATOM 4637 O O . ARG B 1 282 ? -20.312 42.781 18.766 1 90.69 282 ARG B O 1
ATOM 4644 N N . ARG B 1 283 ? -19.25 41.5 17.344 1 94.88 283 ARG B N 1
ATOM 4645 C CA . ARG B 1 283 ? -19.938 40.312 17.781 1 94.88 283 ARG B CA 1
ATOM 4646 C C . ARG B 1 283 ? -21.453 40.531 17.828 1 94.88 283 ARG B C 1
ATOM 4648 O O . ARG B 1 283 ? -22.078 40.281 18.859 1 94.88 283 ARG B O 1
ATOM 4655 N N . LYS B 1 284 ? -21.984 40.875 16.719 1 93.62 284 LYS B N 1
ATOM 4656 C CA . LYS B 1 284 ? -23.391 41.281 16.609 1 93.62 284 LYS B CA 1
ATOM 4657 C C . LYS B 1 284 ? -24.328 40.094 16.703 1 93.62 284 LYS B C 1
ATOM 4659 O O . LYS B 1 284 ? -25.5 40.219 17.047 1 93.62 284 LYS B O 1
ATOM 4664 N N . THR B 1 285 ? -23.875 38.969 16.422 1 96.19 285 THR B N 1
ATOM 4665 C CA . THR B 1 285 ? -24.703 37.75 16.406 1 96.19 285 THR B CA 1
ATOM 4666 C C . THR B 1 285 ? -24.281 36.781 17.516 1 96.19 285 THR B C 1
ATOM 4668 O O . THR B 1 285 ? -23.172 36.875 18.031 1 96.19 285 THR B O 1
ATOM 4671 N N . GLU B 1 286 ? -25.156 35.906 17.828 1 96 286 GLU B N 1
ATOM 4672 C CA . GLU B 1 286 ? -24.859 34.844 18.797 1 96 286 GLU B CA 1
ATOM 4673 C C . GLU B 1 286 ? -23.703 33.969 18.312 1 96 286 GLU B C 1
ATOM 4675 O O . GLU B 1 286 ? -22.844 33.594 19.109 1 96 286 GLU B O 1
ATOM 4680 N N . HIS B 1 287 ? -23.766 33.656 17.047 1 97.12 287 HIS B N 1
ATOM 4681 C CA . HIS B 1 287 ? -22.703 32.812 16.469 1 97.12 287 HIS B CA 1
ATOM 4682 C C . HIS B 1 287 ? -21.359 33.531 16.484 1 97.12 287 HIS B C 1
ATOM 4684 O O . HIS B 1 287 ? -20.312 32.906 16.656 1 97.12 287 HIS B O 1
ATOM 4690 N N . GLY B 1 288 ? -21.391 34.812 16.25 1 96.88 288 GLY B N 1
ATOM 4691 C CA . GLY B 1 288 ? -20.172 35.594 16.344 1 96.88 288 GLY B CA 1
ATOM 4692 C C . GLY B 1 288 ? -19.562 35.594 17.734 1 96.88 288 GLY B C 1
ATOM 4693 O O . GLY B 1 288 ? -18.344 35.562 17.891 1 96.88 288 GLY B O 1
ATOM 4694 N N . GLN B 1 289 ? -20.453 35.625 18.703 1 96.19 289 GLN B N 1
ATOM 4695 C CA . GLN B 1 289 ? -20 35.562 20.094 1 96.19 289 GLN B CA 1
ATOM 4696 C C . GLN B 1 289 ? -19.375 34.219 20.406 1 96.19 289 GLN B C 1
ATOM 4698 O O . GLN B 1 289 ? -18.328 34.156 21.078 1 96.19 289 GLN B O 1
ATOM 4703 N N . LYS B 1 290 ? -20.031 33.188 19.969 1 96.44 290 LYS B N 1
ATOM 4704 C CA . LYS B 1 290 ? -19.531 31.844 20.188 1 96.44 290 LYS B CA 1
ATOM 4705 C C . LYS B 1 290 ? -18.188 31.641 19.5 1 96.44 290 LYS B C 1
ATOM 4707 O O . LYS B 1 290 ? -17.266 31.062 20.078 1 96.44 290 LYS B O 1
ATOM 4712 N N . ALA B 1 291 ? -18.125 32.188 18.281 1 98.12 291 ALA B N 1
ATOM 4713 C CA . ALA B 1 291 ? -16.891 32.094 17.516 1 98.12 291 ALA B CA 1
ATOM 4714 C C . ALA B 1 291 ? -15.766 32.844 18.203 1 98.12 291 ALA B C 1
ATOM 4716 O O . ALA B 1 291 ? -14.625 32.375 18.234 1 98.12 291 ALA B O 1
ATOM 4717 N N . ALA B 1 292 ? -16.094 33.969 18.75 1 98 292 ALA B N 1
ATOM 4718 C CA . ALA B 1 292 ? -15.109 34.781 19.469 1 98 292 ALA B CA 1
ATOM 4719 C C . ALA B 1 292 ? -14.523 34.031 20.656 1 98 292 ALA B C 1
ATOM 4721 O O . ALA B 1 292 ? -13.312 34.062 20.875 1 98 292 ALA B O 1
ATOM 4722 N N . GLU B 1 293 ? -15.344 33.375 21.328 1 97.81 293 GLU B N 1
ATOM 4723 C CA . GLU B 1 293 ? -14.891 32.594 22.484 1 97.81 293 GLU B CA 1
ATOM 4724 C C . GLU B 1 293 ? -13.984 31.453 22.062 1 97.81 293 GLU B C 1
ATOM 4726 O O . GLU B 1 293 ? -12.977 31.172 22.703 1 97.81 293 GLU B O 1
ATOM 4731 N N . MET B 1 294 ? -14.367 30.812 21 1 97.81 294 MET B N 1
ATOM 4732 C CA . MET B 1 294 ? -13.539 29.734 20.453 1 97.81 294 MET B CA 1
ATOM 4733 C C . MET B 1 294 ? -12.172 30.266 20.031 1 97.81 294 MET B C 1
ATOM 4735 O O . MET B 1 294 ? -11.148 29.641 20.297 1 97.81 294 MET B O 1
ATOM 4739 N N . ILE B 1 295 ? -12.203 31.391 19.344 1 98.38 295 ILE B N 1
ATOM 4740 C CA . ILE B 1 295 ? -10.969 32 18.875 1 98.38 295 ILE B CA 1
ATOM 4741 C C . ILE B 1 295 ? -10.086 32.375 20.078 1 98.38 295 ILE B C 1
ATOM 4743 O O . ILE B 1 295 ? -8.875 32.156 20.047 1 98.38 295 ILE B O 1
ATOM 4747 N N . VAL B 1 296 ? -10.672 32.844 21.125 1 98.38 296 VAL B N 1
ATOM 4748 C CA . VAL B 1 296 ? -9.945 33.281 22.312 1 98.38 296 VAL B CA 1
ATOM 4749 C C . VAL B 1 296 ? -9.25 32.094 22.953 1 98.38 296 VAL B C 1
ATOM 4751 O O . VAL B 1 296 ? -8.094 32.188 23.375 1 98.38 296 VAL B O 1
ATOM 4754 N N . LEU B 1 297 ? -9.898 31 23.031 1 98.62 297 LEU B N 1
ATOM 4755 C CA . LEU B 1 297 ? -9.32 29.797 23.609 1 98.62 297 LEU B CA 1
ATOM 4756 C C . LEU B 1 297 ? -8.07 29.375 22.844 1 98.62 297 LEU B C 1
ATOM 4758 O O . LEU B 1 297 ? -7.031 29.094 23.453 1 98.62 297 LEU B O 1
ATOM 4762 N N . ASN B 1 298 ? -8.133 29.375 21.578 1 98.75 298 ASN B N 1
ATOM 4763 C CA . ASN B 1 298 ? -7.035 28.891 20.75 1 98.75 298 ASN B CA 1
ATOM 4764 C C . ASN B 1 298 ? -5.934 29.938 20.625 1 98.75 298 ASN B C 1
ATOM 4766 O O . ASN B 1 298 ? -4.746 29.609 20.625 1 98.75 298 ASN B O 1
ATOM 4770 N N . ALA B 1 299 ? -6.324 31.234 20.516 1 98.81 299 ALA B N 1
ATOM 4771 C CA . ALA B 1 299 ? -5.336 32.312 20.5 1 98.81 299 ALA B CA 1
ATOM 4772 C C . ALA B 1 299 ? -4.582 32.375 21.828 1 98.81 299 ALA B C 1
ATOM 4774 O O . ALA B 1 299 ? -3.381 32.656 21.844 1 98.81 299 ALA B O 1
ATOM 4775 N N . GLY B 1 300 ? -5.348 32.156 22.906 1 98.81 300 GLY B N 1
ATOM 4776 C CA . GLY B 1 300 ? -4.707 32.125 24.203 1 98.81 300 GLY B CA 1
ATOM 4777 C C . GLY B 1 300 ? -3.629 31.062 24.312 1 98.81 300 GLY B C 1
ATOM 4778 O O . GLY B 1 300 ? -2.555 31.312 24.875 1 98.81 300 GLY B O 1
ATOM 4779 N N . ALA B 1 301 ? -3.938 29.906 23.797 1 98.81 301 ALA B N 1
ATOM 4780 C CA . ALA B 1 301 ? -2.949 28.828 23.781 1 98.81 301 ALA B CA 1
ATOM 4781 C C . ALA B 1 301 ? -1.724 29.234 22.953 1 98.81 301 ALA B C 1
ATOM 4783 O O . ALA B 1 301 ? -0.59 28.938 23.344 1 98.81 301 ALA B O 1
ATOM 4784 N N . ALA B 1 302 ? -1.937 29.891 21.859 1 98.88 302 ALA B N 1
ATOM 4785 C CA . ALA B 1 302 ? -0.836 30.328 21 1 98.88 302 ALA B CA 1
ATOM 4786 C C . ALA B 1 302 ? 0.013 31.391 21.703 1 98.88 302 ALA B C 1
ATOM 4788 O O . ALA B 1 302 ? 1.241 31.375 21.594 1 98.88 302 ALA B O 1
ATOM 4789 N N . LEU B 1 303 ? -0.63 32.281 22.391 1 98.75 303 LEU B N 1
ATOM 4790 C CA . LEU B 1 303 ? 0.096 33.312 23.156 1 98.75 303 LEU B CA 1
ATOM 4791 C C . LEU B 1 303 ? 0.939 32.656 24.25 1 98.75 303 LEU B C 1
ATOM 4793 O O . LEU B 1 303 ? 2.07 33.094 24.5 1 98.75 303 LEU B O 1
ATOM 4797 N N . TYR B 1 304 ? 0.331 31.672 24.859 1 98.75 304 TYR B N 1
ATOM 4798 C CA . TYR B 1 304 ? 1.057 30.922 25.875 1 98.75 304 TYR B CA 1
ATOM 4799 C C . TYR B 1 304 ? 2.244 30.188 25.266 1 98.75 304 TYR B C 1
ATOM 4801 O O . TYR B 1 304 ? 3.361 30.266 25.766 1 98.75 304 TYR B O 1
ATOM 4809 N N . ALA B 1 305 ? 2.043 29.547 24.172 1 98.62 305 ALA B N 1
ATOM 4810 C CA . ALA B 1 305 ? 3.117 28.844 23.484 1 98.62 305 ALA B CA 1
ATOM 4811 C C . ALA B 1 305 ? 4.227 29.797 23.047 1 98.62 305 ALA B C 1
ATOM 4813 O O . ALA B 1 305 ? 5.402 29.438 23.047 1 98.62 305 ALA B O 1
ATOM 4814 N N . ALA B 1 306 ? 3.861 31.016 22.734 1 97.75 306 ALA B N 1
ATOM 4815 C CA . ALA B 1 306 ? 4.809 32.031 22.281 1 97.75 306 ALA B CA 1
ATOM 4816 C C . ALA B 1 306 ? 5.516 32.688 23.469 1 97.75 306 ALA B C 1
ATOM 4818 O O . ALA B 1 306 ? 6.277 33.656 23.281 1 97.75 306 ALA B O 1
ATOM 4819 N N . ASP B 1 307 ? 5.184 32.25 24.641 1 95.75 307 ASP B N 1
ATOM 4820 C CA . ASP B 1 307 ? 5.77 32.75 25.891 1 95.75 307 ASP B CA 1
ATOM 4821 C C . ASP B 1 307 ? 5.422 34.219 26.109 1 95.75 307 ASP B C 1
ATOM 4823 O O . ASP B 1 307 ? 6.242 35 26.625 1 95.75 307 ASP B O 1
ATOM 4827 N N . GLN B 1 308 ? 4.281 34.594 25.594 1 96.5 308 GLN B N 1
ATOM 4828 C CA . GLN B 1 308 ? 3.742 35.938 25.891 1 96.5 308 GLN B CA 1
ATOM 4829 C C . GLN B 1 308 ? 2.971 35.938 27.203 1 96.5 308 GLN B C 1
ATOM 4831 O O . GLN B 1 308 ? 2.662 37 27.75 1 96.5 308 GLN B O 1
ATOM 4836 N N . ALA B 1 309 ? 2.674 34.75 27.656 1 97.44 309 ALA B N 1
ATOM 4837 C CA . ALA B 1 309 ? 1.987 34.562 28.938 1 97.44 309 ALA B CA 1
ATOM 4838 C C . ALA B 1 309 ? 2.643 33.438 29.734 1 97.44 309 ALA B C 1
ATOM 4840 O O . ALA B 1 309 ? 3.186 32.469 29.156 1 97.44 309 ALA B O 1
ATOM 4841 N N . GLY B 1 310 ? 2.475 33.469 31 1 96.88 310 GLY B N 1
ATOM 4842 C CA . GLY B 1 310 ? 3.125 32.5 31.875 1 96.88 310 GLY B CA 1
ATOM 4843 C C . GLY B 1 310 ? 2.314 31.234 32.062 1 96.88 310 GLY B C 1
ATOM 4844 O O . GLY B 1 310 ? 2.838 30.219 32.531 1 96.88 310 GLY B O 1
ATOM 4845 N N . SER B 1 311 ? 1.065 31.328 31.688 1 98 311 SER B N 1
ATOM 4846 C CA . SER B 1 311 ? 0.168 30.188 31.781 1 98 311 SER B CA 1
ATOM 4847 C C . SER B 1 311 ? -0.901 30.219 30.703 1 98 311 SER B C 1
ATOM 4849 O O . SER B 1 311 ? -1.121 31.266 30.078 1 98 311 SER B O 1
ATOM 4851 N N . LEU B 1 312 ? -1.446 29.047 30.516 1 98.19 312 LEU B N 1
ATOM 4852 C CA . LEU B 1 312 ? -2.539 28.984 29.562 1 98.19 312 LEU B CA 1
ATOM 4853 C C . LEU B 1 312 ? -3.672 29.922 29.953 1 98.19 312 LEU B C 1
ATOM 4855 O O . LEU B 1 312 ? -4.242 30.609 29.094 1 98.19 312 LEU B O 1
ATOM 4859 N N . LYS B 1 313 ? -3.982 29.984 31.188 1 98.38 313 LYS B N 1
ATOM 4860 C CA . LYS B 1 313 ? -5.031 30.859 31.703 1 98.38 313 LYS B CA 1
ATOM 4861 C C . LYS B 1 313 ? -4.715 32.312 31.406 1 98.38 313 LYS B C 1
ATOM 4863 O O . LYS B 1 313 ? -5.586 33.062 30.953 1 98.38 313 LYS B O 1
ATOM 4868 N N . GLU B 1 314 ? -3.51 32.688 31.641 1 98.5 314 GLU B N 1
ATOM 4869 C CA . GLU B 1 314 ? -3.082 34.062 31.344 1 98.5 314 GLU B CA 1
ATOM 4870 C C . GLU B 1 314 ? -3.123 34.344 29.844 1 98.5 314 GLU B C 1
ATOM 4872 O O . GLU B 1 314 ? -3.475 35.438 29.422 1 98.5 314 GLU B O 1
ATOM 4877 N N . GLY B 1 315 ? -2.744 33.375 29.062 1 98.62 315 GLY B N 1
ATOM 4878 C CA . GLY B 1 315 ? -2.82 33.5 27.625 1 98.62 315 GLY B CA 1
ATOM 4879 C C . GLY B 1 315 ? -4.23 33.75 27.125 1 98.62 315 GLY B C 1
ATOM 4880 O O . GLY B 1 315 ? -4.445 34.625 26.281 1 98.62 315 GLY B O 1
ATOM 4881 N N . VAL B 1 316 ? -5.156 33.031 27.688 1 98.56 316 VAL B N 1
ATOM 4882 C CA . VAL B 1 316 ? -6.551 33.188 27.297 1 98.56 316 VAL B CA 1
ATOM 4883 C C . VAL B 1 316 ? -7.051 34.562 27.703 1 98.56 316 VAL B C 1
ATOM 4885 O O . VAL B 1 316 ? -7.77 35.219 26.938 1 98.56 316 VAL B O 1
ATOM 4888 N N . ALA B 1 317 ? -6.656 35 28.812 1 98.06 317 ALA B N 1
ATOM 4889 C CA . ALA B 1 317 ? -7.031 36.344 29.266 1 98.06 317 ALA B CA 1
ATOM 4890 C C . ALA B 1 317 ? -6.469 37.406 28.328 1 98.06 317 ALA B C 1
ATOM 4892 O O . ALA B 1 317 ? -7.168 38.375 27.984 1 98.06 317 ALA B O 1
ATOM 4893 N N . LEU B 1 318 ? -5.223 37.281 27.984 1 97.88 318 LEU B N 1
ATOM 4894 C CA . LEU B 1 318 ? -4.582 38.219 27.062 1 97.88 318 LEU B CA 1
ATOM 4895 C C . LEU B 1 318 ? -5.301 38.219 25.719 1 97.88 318 LEU B C 1
ATOM 4897 O O . LEU B 1 318 ? -5.488 39.281 25.109 1 97.88 318 LEU B O 1
ATOM 4901 N N . ALA B 1 319 ? -5.664 37.062 25.25 1 98.38 319 ALA B N 1
ATOM 4902 C CA . ALA B 1 319 ? -6.383 36.938 23.984 1 98.38 319 ALA B CA 1
ATOM 4903 C C . ALA B 1 319 ? -7.742 37.625 24.062 1 98.38 319 ALA B C 1
ATOM 4905 O O . ALA B 1 319 ? -8.164 38.281 23.109 1 98.38 319 ALA B O 1
ATOM 4906 N N . HIS B 1 320 ? -8.375 37.375 25.188 1 96.94 320 HIS B N 1
ATOM 4907 C CA . HIS B 1 320 ? -9.672 38.031 25.406 1 96.94 320 HIS B CA 1
ATOM 4908 C C . HIS B 1 320 ? -9.57 39.531 25.344 1 96.94 320 HIS B C 1
ATOM 4910 O O . HIS B 1 320 ? -10.375 40.188 24.672 1 96.94 320 HIS B O 1
ATOM 4916 N N . ASP B 1 321 ? -8.602 40.094 25.938 1 96.5 321 ASP B N 1
ATOM 4917 C CA . ASP B 1 321 ? -8.375 41.531 25.922 1 96.5 321 ASP B CA 1
ATOM 4918 C C . ASP B 1 321 ? -8.078 42.031 24.516 1 96.5 321 ASP B C 1
ATOM 4920 O O . ASP B 1 321 ? -8.625 43.062 24.078 1 96.5 321 ASP B O 1
ATOM 4924 N N . ALA B 1 322 ? -7.238 41.344 23.859 1 96.19 322 ALA B N 1
ATOM 4925 C CA . ALA B 1 322 ? -6.84 41.75 22.516 1 96.19 322 ALA B CA 1
ATOM 4926 C C . ALA B 1 322 ? -8.039 41.719 21.562 1 96.19 322 ALA B C 1
ATOM 4928 O O . ALA B 1 322 ? -8.156 42.594 20.703 1 96.19 322 ALA B O 1
ATOM 4929 N N . LEU B 1 323 ? -8.891 40.719 21.719 1 95.5 323 LEU B N 1
ATOM 4930 C CA . LEU B 1 323 ? -10.062 40.625 20.859 1 95.5 323 LEU B CA 1
ATOM 4931 C C . LEU B 1 323 ? -11.023 41.781 21.078 1 95.5 323 LEU B C 1
ATOM 4933 O O . LEU B 1 323 ? -11.633 42.281 20.141 1 95.5 323 LEU B O 1
ATOM 4937 N N . HIS B 1 324 ? -11.102 42.25 22.25 1 91.25 324 HIS B N 1
ATOM 4938 C CA . HIS B 1 324 ? -12.07 43.281 22.609 1 91.25 324 HIS B CA 1
ATOM 4939 C C . HIS B 1 324 ? -11.594 44.656 22.188 1 91.25 324 HIS B C 1
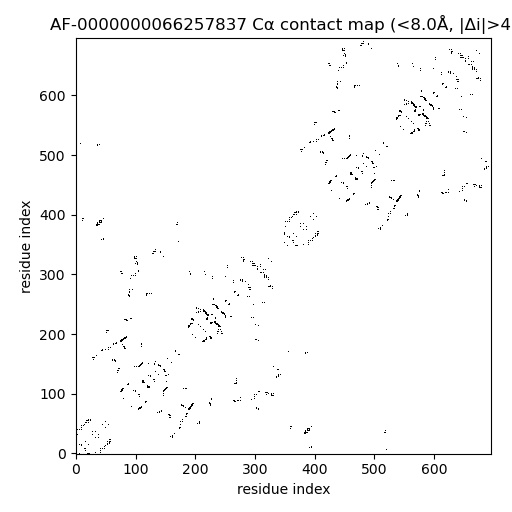ATOM 4941 O O . HIS B 1 324 ? -12.398 45.594 22.078 1 91.25 324 HIS B O 1
ATOM 4947 N N . THR B 1 325 ? -10.305 44.75 21.891 1 89.69 325 THR B N 1
ATOM 4948 C CA . THR B 1 325 ? -9.781 46.031 21.438 1 89.69 325 THR B CA 1
ATOM 4949 C C . THR B 1 325 ? -10.18 46.281 19.984 1 89.69 325 THR B C 1
ATOM 4951 O O . THR B 1 325 ? -10.117 47.438 19.516 1 89.69 325 THR B O 1
ATOM 4954 N N . GLY B 1 326 ? -10.531 45.25 19.281 1 87.56 326 GLY B N 1
ATOM 4955 C CA . GLY B 1 326 ? -10.828 45.375 17.859 1 87.56 326 GLY B CA 1
ATOM 4956 C C . GLY B 1 326 ? -9.586 45.375 16.984 1 87.56 326 GLY B C 1
ATOM 4957 O O . GLY B 1 326 ? -9.68 45.312 15.766 1 87.56 326 GLY B O 1
ATOM 4958 N N . LEU B 1 327 ? -8.484 45.312 17.547 1 92.75 327 LEU B N 1
ATOM 4959 C CA . LEU B 1 327 ? -7.219 45.375 16.828 1 92.75 327 LEU B CA 1
ATOM 4960 C C . LEU B 1 327 ? -7.012 44.125 15.969 1 92.75 327 LEU B C 1
ATOM 4962 O O . LEU B 1 327 ? -6.312 44.188 14.953 1 92.75 327 LEU B O 1
ATOM 4966 N N . ALA B 1 328 ? -7.609 43.062 16.406 1 95.94 328 ALA B N 1
ATOM 4967 C CA . ALA B 1 328 ? -7.449 41.844 15.641 1 95.94 328 ALA B CA 1
ATOM 4968 C C . ALA B 1 328 ? -8.039 41.969 14.242 1 95.94 328 ALA B C 1
ATOM 4970 O O . ALA B 1 328 ? -7.453 41.469 13.266 1 95.94 328 ALA B O 1
ATOM 4971 N N . ARG B 1 329 ? -9.18 42.562 14.133 1 95.31 329 ARG B N 1
ATOM 4972 C CA . ARG B 1 329 ? -9.789 42.812 12.828 1 95.31 329 ARG B CA 1
ATOM 4973 C C . ARG B 1 329 ? -8.891 43.719 11.969 1 95.31 329 ARG B C 1
ATOM 4975 O O . ARG B 1 329 ? -8.75 43.469 10.766 1 95.31 329 ARG B O 1
ATOM 4982 N N . ASP B 1 330 ? -8.289 44.656 12.547 1 96.25 330 ASP B N 1
ATOM 4983 C CA . ASP B 1 330 ? -7.387 45.562 11.844 1 96.25 330 ASP B CA 1
ATOM 4984 C C . ASP B 1 330 ? -6.18 44.812 11.289 1 96.25 330 ASP B C 1
ATOM 4986 O O . ASP B 1 330 ? -5.688 45.156 10.203 1 96.25 330 ASP B O 1
ATOM 4990 N N . LYS B 1 331 ? -5.691 43.875 12.031 1 97.88 331 LYS B N 1
ATOM 4991 C CA . LYS B 1 331 ? -4.535 43.094 11.586 1 97.88 331 LYS B CA 1
ATOM 4992 C C . LYS B 1 331 ? -4.848 42.344 10.297 1 97.88 331 LYS B C 1
ATOM 4994 O O . LYS B 1 331 ? -3.998 42.219 9.414 1 97.88 331 LYS B O 1
ATOM 4999 N N . LEU B 1 332 ? -6.055 41.75 10.242 1 97.56 332 LEU B N 1
ATOM 5000 C CA . LEU B 1 332 ? -6.477 41.062 9.039 1 97.56 332 LEU B CA 1
ATOM 5001 C C . LEU B 1 332 ? -6.512 42 7.844 1 97.56 332 LEU B C 1
ATOM 5003 O O . LEU B 1 332 ? -6.027 41.688 6.762 1 97.56 332 LEU B O 1
ATOM 5007 N N . GLU B 1 333 ? -7.016 43.188 8.062 1 96.75 333 GLU B N 1
ATOM 5008 C CA . GLU B 1 333 ? -7.09 44.188 7.008 1 96.75 333 GLU B CA 1
ATOM 5009 C C . GLU B 1 333 ? -5.703 44.688 6.613 1 96.75 333 GLU B C 1
ATOM 5011 O O . GLU B 1 333 ? -5.445 44.969 5.441 1 96.75 333 GLU B O 1
ATOM 5016 N N . GLU B 1 334 ? -4.871 44.812 7.57 1 98.19 334 GLU B N 1
ATOM 5017 C CA . GLU B 1 334 ? -3.494 45.219 7.312 1 98.19 334 GLU B CA 1
ATOM 5018 C C . GLU B 1 334 ? -2.758 44.219 6.457 1 98.19 334 GLU B C 1
ATOM 5020 O O . GLU B 1 334 ? -2.018 44.562 5.543 1 98.19 334 GLU B O 1
ATOM 5025 N N . LEU B 1 335 ? -2.949 42.969 6.785 1 98.56 335 LEU B N 1
ATOM 5026 C CA . LEU B 1 335 ? -2.303 41.906 6.008 1 98.56 335 LEU B CA 1
ATOM 5027 C C . LEU B 1 335 ? -2.791 41.906 4.562 1 98.56 335 LEU B C 1
ATOM 5029 O O . LEU B 1 335 ? -1.993 41.781 3.633 1 98.56 335 LEU B O 1
ATOM 5033 N N . ALA B 1 336 ? -4.121 42.062 4.387 1 98.31 336 ALA B N 1
ATOM 5034 C CA . ALA B 1 336 ? -4.688 42.125 3.041 1 98.31 336 ALA B CA 1
ATOM 5035 C C . ALA B 1 336 ? -4.113 43.312 2.264 1 98.31 336 ALA B C 1
ATOM 5037 O O . ALA B 1 336 ? -3.771 43.188 1.086 1 98.31 336 ALA B O 1
ATOM 5038 N N . SER B 1 337 ? -3.963 44.406 2.934 1 98.12 337 SER B N 1
ATOM 5039 C CA . SER B 1 337 ? -3.49 45.625 2.295 1 98.12 337 SER B CA 1
ATOM 5040 C C . SER B 1 337 ? -2.025 45.5 1.887 1 98.12 337 SER B C 1
ATOM 5042 O O . SER B 1 337 ? -1.659 45.844 0.759 1 98.12 337 SER B O 1
ATOM 5044 N N . ILE B 1 338 ? -1.213 45.031 2.766 1 98.12 338 ILE B N 1
ATOM 5045 C CA . ILE B 1 338 ? 0.216 44.969 2.482 1 98.12 338 ILE B CA 1
ATOM 5046 C C . ILE B 1 338 ? 0.479 43.938 1.384 1 98.12 338 ILE B C 1
ATOM 5048 O O . ILE B 1 338 ? 1.351 44.125 0.534 1 98.12 338 ILE B O 1
ATOM 5052 N N . THR B 1 339 ? -0.22 42.812 1.428 1 98.31 339 THR B N 1
ATOM 5053 C CA . THR B 1 339 ? 0.014 41.781 0.423 1 98.31 339 THR B CA 1
ATOM 5054 C C . THR B 1 339 ? -0.504 42.25 -0.941 1 98.31 339 THR B C 1
ATOM 5056 O O . THR B 1 339 ? -0.01 41.781 -1.977 1 98.31 339 THR B O 1
ATOM 5059 N N . ALA B 1 340 ? -1.542 43.125 -0.956 1 97.12 340 ALA B N 1
ATOM 5060 C CA . ALA B 1 340 ? -2.002 43.719 -2.213 1 97.12 340 ALA B CA 1
ATOM 5061 C C . ALA B 1 340 ? -0.89 44.531 -2.883 1 97.12 340 ALA B C 1
ATOM 5063 O O . ALA B 1 340 ? -0.778 44.531 -4.109 1 97.12 340 ALA B O 1
ATOM 5064 N N . VAL B 1 341 ? -0.146 45.156 -2.123 1 97.06 341 VAL B N 1
ATOM 5065 C CA . VAL B 1 341 ? 0.994 45.938 -2.637 1 97.06 341 VAL B CA 1
ATOM 5066 C C . VAL B 1 341 ? 2.025 44.969 -3.225 1 97.06 341 VAL B C 1
ATOM 5068 O O . VAL B 1 341 ? 2.562 45.219 -4.309 1 97.06 341 VAL B O 1
ATOM 5071 N N . PHE B 1 342 ? 2.283 43.875 -2.5 1 97.38 342 PHE B N 1
ATOM 5072 C CA . PHE B 1 342 ? 3.242 42.906 -2.975 1 97.38 342 PHE B CA 1
ATOM 5073 C C . PHE B 1 342 ? 2.764 42.25 -4.273 1 97.38 342 PHE B C 1
ATOM 5075 O O . PHE B 1 342 ? 3.574 41.906 -5.137 1 97.38 342 PHE B O 1
ATOM 5082 N N . ARG B 1 343 ? 1.415 42.031 -4.375 1 96.5 343 ARG B N 1
ATOM 5083 C CA . ARG B 1 343 ? 0.859 41.5 -5.617 1 96.5 343 ARG B CA 1
ATOM 5084 C C . ARG B 1 343 ? 1.232 42.406 -6.801 1 96.5 343 ARG B C 1
ATOM 5086 O O . ARG B 1 343 ? 1.648 41.906 -7.848 1 96.5 343 ARG B O 1
ATOM 5093 N N . GLN B 1 344 ? 1.129 43.688 -6.629 1 95.38 344 GLN B N 1
ATOM 5094 C CA . GLN B 1 344 ? 1.471 44.656 -7.676 1 95.38 344 GLN B CA 1
ATOM 5095 C C . GLN B 1 344 ? 2.961 44.594 -8 1 95.38 344 GLN B C 1
ATOM 5097 O O . GLN B 1 344 ? 3.352 44.656 -9.164 1 95.38 344 GLN B O 1
ATOM 5102 N N . GLU B 1 345 ? 3.711 44.406 -6.965 1 94.06 345 GLU B N 1
ATOM 5103 C CA . GLU B 1 345 ? 5.16 44.312 -7.145 1 94.06 345 GLU B CA 1
ATOM 5104 C C . GLU B 1 345 ? 5.551 43.062 -7.922 1 94.06 345 GLU B C 1
ATOM 5106 O O . GLU B 1 345 ? 6.438 43.125 -8.773 1 94.06 345 GLU B O 1
ATOM 5111 N N . ASN B 1 346 ? 4.871 41.938 -7.543 1 93.19 346 ASN B N 1
ATOM 5112 C CA . ASN B 1 346 ? 5.215 40.656 -8.156 1 93.19 346 ASN B CA 1
ATOM 5113 C C . ASN B 1 346 ? 4.738 40.594 -9.609 1 93.19 346 ASN B C 1
ATOM 5115 O O . ASN B 1 346 ? 5.297 39.844 -10.414 1 93.19 346 ASN B O 1
ATOM 5119 N N . GLN B 1 347 ? 3.678 41.312 -9.906 1 91.69 347 GLN B N 1
ATOM 5120 C CA . GLN B 1 347 ? 3.107 41.281 -11.25 1 91.69 347 GLN B CA 1
ATOM 5121 C C . GLN B 1 347 ? 3.74 42.344 -12.141 1 91.69 347 GLN B C 1
ATOM 5123 O O . GLN B 1 347 ? 3.523 42.344 -13.352 1 91.69 347 GLN B O 1
ATOM 5128 N N . ALA B 1 348 ? 4.641 43.25 -11.875 1 76.56 348 ALA B N 1
ATOM 5129 C CA . ALA B 1 348 ? 5.359 44.219 -12.695 1 76.56 348 ALA B CA 1
ATOM 5130 C C . ALA B 1 348 ? 6.637 43.594 -13.266 1 76.56 348 ALA B C 1
ATOM 5132 O O . ALA B 1 348 ? 6.988 43.844 -14.422 1 76.56 348 ALA B O 1
#

pLDDT: mean 96.82, std 3.31, range [72.06, 98.94]

InterPro domains:
  IPR000312 Glycosyl transferase, family 3 [PF00591] (75-328)
  IPR005940 Anthranilate phosphoribosyl transferase [MF_00211] (5-338)
  IPR005940 Anthranilate phosphoribosyl transferase [PTHR43285] (2-339)
  IPR005940 Anthranilate phosphoribosyl transferase [TIGR01245] (8-337)
  IPR017459 Glycosyl transferase family 3, N-terminal domain [PF02885] (4-66)
  IPR035902 Nucleoside phosphorylase/phosphoribosyltransferase catalytic domain superfamily [G3DSA:3.40.1030.10] (71-346)
  IPR035902 Nucleoside phosphorylase/phosphoribosyltransferase catalytic domain superfamily [SSF52418] (75-338)
  IPR036320 Glycosyl transferase family 3, N-terminal domain superfamily [SSF47648] (1-69)

Sequence (696 aa):
MDIKQALARVAERLDLNTAEMQGVMRQIMTGQCSDAQIGAFLMGMRMKSESIDEIVGAALVMRELAAPVTIGVERLVDTCGTGGDGMNIFNVSTAAAFVVAAAGGRVAKHGNRAVSGKSGSADLLEAAGVYLELSPEQVARCVESVGVGFMFAPAHHGAMKHAIGPRRELGLRTLFNMLGPMTNPAGVKRQVLGVFSQALCRPLAEVMARLGSVHVLVVHAQDGLDEISLAAPTHIAELRNGEISEYLVQPEDFGIKSQSLIGLDIEGPQESLALIRDALGRRKTEHGQKAAEMIVLNAGAALYAADQAGSLKEGVALAHDALHTGLARDKLEELASITAVFRQENQAMDIKQALARVAERLDLNTAEMQGVMRQIMTGQCSDAQIGAFLMGMRMKSESIDEIVGAALVMRELAAPVTIGVERLVDTCGTGGDGMNIFNVSTAAAFVVAAAGGRVAKHGNRAVSGKSGSADLLEAAGVYLELSPEQVARCVESVGVGFMFAPAHHGAMKHAIGPRRELGLRTLFNMLGPMTNPAGVKRQVLGVFSQALCRPLAEVMARLGSVHVLVVHAQDGLDEISLAAPTHIAELRNGEISEYLVQPEDFGIKSQSLIGLDIEGPQESLALIRDALGRRKTEHGQKAAEMIVLNAGAALYAADQAGSLKEGVALAHDALHTGLARDKLEELASITAVFRQENQA

Solvent-accessible surface area (backbone atoms only — not comparable to full-atom values): 33282 Å² total; per-residue (Å²): 89,51,61,52,59,48,43,57,38,30,58,70,63,42,83,53,49,35,67,40,25,29,40,32,42,45,36,41,44,69,58,72,53,53,50,16,42,51,16,19,44,41,39,28,40,50,59,58,53,78,49,56,42,32,52,42,14,41,30,52,43,52,45,72,63,29,52,59,29,78,59,98,64,78,53,35,21,24,46,27,40,39,51,78,41,80,69,40,49,41,55,47,50,59,54,11,40,28,25,26,21,46,58,70,39,35,23,56,30,41,40,39,62,49,84,86,56,54,46,20,55,45,40,32,39,44,68,65,51,30,53,64,90,58,52,46,68,54,29,31,48,31,25,73,74,52,11,44,19,66,45,43,40,74,81,26,40,63,42,46,71,58,47,49,61,36,47,62,63,45,69,60,85,38,69,71,46,60,35,56,52,66,39,41,48,59,64,60,37,13,25,30,32,16,27,50,42,64,85,47,20,56,54,49,32,51,32,39,49,74,72,63,38,47,21,34,37,17,26,16,14,76,81,38,40,37,39,58,39,43,62,33,48,17,41,32,17,32,27,48,84,90,39,77,47,73,51,74,46,42,35,62,78,66,78,35,80,66,41,78,65,79,73,45,57,40,85,26,27,65,53,23,43,52,43,47,53,29,23,27,50,83,34,84,41,72,52,13,45,54,45,30,51,34,27,22,51,43,12,1,45,36,29,21,34,31,63,74,26,95,35,57,57,51,8,27,51,47,21,47,53,18,35,72,68,36,43,16,44,50,37,52,53,48,45,17,51,55,28,47,52,48,47,54,61,73,72,108,90,50,61,51,60,47,44,56,38,31,59,70,63,43,83,53,50,36,67,42,25,28,40,33,43,46,35,39,46,68,59,73,53,52,50,15,43,52,16,18,44,41,39,29,41,50,57,59,53,77,49,56,42,33,51,42,14,41,28,52,44,51,44,70,62,28,54,60,27,78,59,99,63,78,53,37,21,25,46,28,41,39,50,79,40,82,71,40,48,41,56,46,51,58,54,11,39,28,25,26,21,46,58,70,40,34,23,55,30,42,41,39,63,47,85,88,54,55,44,19,55,45,40,31,39,44,68,67,51,29,53,66,90,59,51,45,69,54,27,28,47,31,24,73,73,53,12,45,18,65,46,42,41,74,81,26,40,61,43,47,69,57,47,49,61,34,48,61,63,44,69,61,86,36,69,71,48,60,36,57,53,66,39,42,46,59,65,60,36,15,25,30,32,16,27,50,42,65,85,46,20,56,56,49,32,52,34,39,48,75,72,64,39,47,20,35,37,18,26,16,14,76,82,38,39,36,39,58,38,43,62,35,48,17,43,33,16,33,27,47,86,88,39,76,49,72,52,76,45,41,33,62,78,64,79,33,80,66,40,77,65,80,73,44,57,39,85,27,26,65,52,25,45,52,42,47,52,29,25,27,49,82,34,86,43,72,51,13,45,53,45,31,52,34,26,22,51,41,14,1,45,35,28,21,34,32,64,75,26,94,35,56,57,50,9,27,50,47,21,46,53,18,35,72,67,34,42,16,44,50,36,53,52,48,45,16,53,55,28,46,53,49,48,55,62,73,72,108

Secondary structure (DSSP, 8-state):
--HHHHHHHHHTTPPP-HHHHHHHHHHHHTT-S-HHHHHHHHHHHHHH---HHHHHHHHHHHHHHS-------SSEEE----------B--HHHHHHHHHHHTT-EEEEEE---SSSS--HHHHHHHTT------HHHHHHHHHHHSEEEEEHHHH-GGGHHHHHHHHHH-S--THHHHGGGG-TT--SEEEEE-S-GGGHHHHHHHHHHTT-SEEEEEEETTS-SS--SSS-EEEEEEETTEEEEEEE-GGGGT------TT-B-SSHHHHHHHHHHHHTT--SHHHHHHHHHHHHHHHHHHHHTTSSSSHHHHHHHHHHHHHTTHHHHHHHHHHHHHHHHHHHHH-/--HHHHHHHHHTTPPP-HHHHHHHHHHHHTT-S-HHHHHHHHHHHHHH---HHHHHHHHHHHHHHS-------SSEEE----------B--HHHHHHHHHHHTT-EEEEEE---SSSS--HHHHHHHTT------HHHHHHHHHHHSEEEEEHHHH-GGGGGTHHHHHHH-S--THHHHGGGG-TT--SEEEEE-S-GGGHHHHHHHHHHTT-SEEEEEEETTS-SS--SSS-EEEEEEETTEEEEEEE-GGGGT------TT-B-SSHHHHHHHHHHHHTT--SHHHHHHHHHHHHHHHHHHHHTTSSSSHHHHHHHHHHHHHTTHHHHHHHHHHHHHHHHHHHHH-

Radius of gyration: 33.08 Å; Cα contacts (8 Å, |Δi|>4): 1622; chains: 2; bounding box: 49×93×76 Å

Organism: Azotobacter vinelandii (strain DJ / ATCC BAA-1303) (NCBI:txid322710)